Protein AF-A0A7S2DY13-F1 (afdb_monomer_lite)

pLDDT: mean 71.38, std 21.7, range [24.42, 97.69]

Secondary structure (DSSP, 8-state):
-------EESSS-EE---S----SS---------TT--TT-------SPPTTEEEEEEEETTEEEEEEEEEEEPPTTEE--TT--SGGG-EEPPTTEE--TT---SSPEEPPTTEEEESSS--SS-B--SSSB-EEEEPPTTEE--SSS-SB-EEPPTTEE--TT-SSPEEPPTTEE--SSSBSSPEEPPTTEE--SSSS-SS-EEPPTT-B--TT-SS-BPPPTTEEEETTEEEEPPTTEE--TTEEGGGPEEPTTEE-SSTT----EE--S-GGGB--B-TTSTTTTBPTTEESGGG-EEPTTEEEETTEEEE-----SSHHHHHHHHHHHHHHHHHHHHHHHHHHHTT--TTSHHHHHHHHHHHHHHHHTHHHHHHHHHHHHHHHHHHHHHHHHHT----HHHHHHHHHHHHHH---GGGGS-TT----S--------

Radius of gyration: 57.17 Å; chains: 1; bounding box: 99×43×181 Å

Organism: NCBI:txid3111310

Sequence (441 aa):
MPDCEIMVLQGDALINYGSAVTITNTHFITMGKDSDLVPGSLECESSGCSAGQYGECKLVGNCYSCEVDICHWCSPGTYSYAGAVLLLDCQSCEAGRFKNVTDNKPSCSICESGHFSNNAATNKGGTGVASGATHCVMCPAGKYQNNNESYYCEDCPAGFFSSEGSSNCTACYAGTHTSSTGMSECETCERGKVASETIAAVSCNKCRGAFTSWARTTNCSICEEDYFMEDGICYECPENGECPLATGTTDIILGYGYWRVDPYSHQILQCTSNPDACIGGNSTLEGGYCQSNMGGPYCLICEKGYHRDLASCEECGVDGDGSVILQLCILAGLLICLVMMVIFFRKLHTRGHPCIDFVTTQSQMHFLAIAENYELLKAKFKINVVFSQIVSDFPGQFGFEYPEAYTRVAKELSNIFSLSFMSLVPAEVCMGYERHKYMIH

Foldseek 3Di:
DDDPADWDDPDPDTDHDDDDDDDDDWFDDDDDDDDDDDPDDDDQPFAQAAQQWEWEWDCDPNDITTTHPDIDGQAWQWIAHHGHHDNVRTFGAAWQWTAARPDPDNHTHGQAWQWGFAQDQEDQQQAHDRISGHYIYGRAWQWTAQDIRHHGTHGADWQWTDHTSHNDTFGDDWQWGAQDTSHNDTHGDAKQWTRQDDTRHNDTHGDDDLWIGHISDNDTDHDAWQWEDDPRHTDGQAPQWGGHTSHYQQQTWHQQQWDDPDSNDSDIDGLPQASNQQRTTGCPDDVGRGDPQFDDDSSPFGHFQWADDPRDTHGDDDDDPPVVVVVVVVVVVVVVVVVVVVVVVVVVVVVDDPPPPVVVVVVVVVVVVCVVCVVVVVVVVVVVLVVLVVVLCVCVVPVDDDDPVSNVVSVVVCVVPVDDPVVVPPPPGPGYDDDPDDDDD

InterPro domains:
  IPR009030 Growth factor receptor cysteine-rich domain superfamily [SSF57184] (61-240)
  IPR011641 Tyrosine-protein kinase ephrin type A/B receptor-like [PF07699] (126-161)

Structure (mmCIF, N/CA/C/O backbone):
data_AF-A0A7S2DY13-F1
#
_entry.id   AF-A0A7S2DY13-F1
#
loop_
_atom_site.group_PDB
_atom_site.id
_atom_site.type_symbol
_atom_site.label_atom_id
_atom_site.label_alt_id
_atom_site.label_comp_id
_atom_site.label_asym_id
_atom_site.label_entity_id
_atom_site.label_seq_id
_atom_site.pdbx_PDB_ins_code
_atom_site.Cartn_x
_atom_site.Cartn_y
_atom_site.Cartn_z
_atom_site.occupancy
_atom_site.B_iso_or_equiv
_atom_site.auth_seq_id
_atom_site.auth_comp_id
_atom_site.auth_asym_id
_atom_site.auth_atom_id
_atom_site.pdbx_PDB_model_num
ATOM 1 N N . MET A 1 1 ? -62.092 4.192 60.240 1.00 30.52 1 MET A N 1
ATOM 2 C CA . MET A 1 1 ? -60.941 4.045 59.325 1.00 30.52 1 MET A CA 1
ATOM 3 C C . MET A 1 1 ? -60.494 2.605 59.481 1.00 30.52 1 MET A C 1
ATOM 5 O O . MET A 1 1 ? -60.472 2.183 60.628 1.00 30.52 1 MET A O 1
ATOM 9 N N . PRO A 1 2 ? -60.318 1.804 58.417 1.00 38.97 2 PRO A N 1
ATOM 10 C CA . PRO A 1 2 ? -59.865 0.438 58.616 1.00 38.97 2 PRO A CA 1
ATOM 11 C C . PRO A 1 2 ? -58.391 0.514 59.010 1.00 38.97 2 PRO A C 1
ATOM 13 O O . PRO A 1 2 ? -57.554 0.928 58.210 1.00 38.97 2 PRO A O 1
ATOM 16 N N . ASP A 1 3 ? -58.119 0.209 60.273 1.00 41.50 3 ASP A N 1
ATOM 17 C CA . ASP A 1 3 ? -56.775 0.009 60.790 1.00 41.50 3 ASP A CA 1
ATOM 18 C C . ASP A 1 3 ? -56.203 -1.248 60.114 1.00 41.50 3 ASP A C 1
ATOM 20 O O . ASP A 1 3 ? -56.886 -2.272 60.031 1.00 41.50 3 ASP A O 1
ATOM 24 N N . CYS A 1 4 ? -54.985 -1.175 59.570 1.00 39.44 4 CYS A N 1
ATOM 25 C CA . CYS A 1 4 ? -54.301 -2.363 59.057 1.00 39.44 4 CYS A CA 1
ATOM 26 C C . CYS A 1 4 ? -53.992 -3.285 60.255 1.00 39.44 4 CYS A C 1
ATOM 28 O O . CYS A 1 4 ? -53.024 -3.054 60.976 1.00 39.44 4 CYS A O 1
ATOM 30 N N . GLU A 1 5 ? -54.827 -4.295 60.515 1.00 39.97 5 GLU A N 1
ATOM 31 C CA . GLU A 1 5 ? -54.562 -5.303 61.549 1.00 39.97 5 GLU A CA 1
ATOM 32 C C . GLU A 1 5 ? -53.526 -6.334 61.073 1.00 39.97 5 GLU A C 1
ATOM 34 O O . GLU A 1 5 ? -53.544 -6.786 59.926 1.00 39.97 5 GLU A O 1
ATOM 39 N N . ILE A 1 6 ? -52.635 -6.724 61.990 1.00 43.19 6 ILE A N 1
ATOM 40 C CA . ILE A 1 6 ? -51.651 -7.797 61.801 1.00 43.19 6 ILE A CA 1
ATOM 41 C C . ILE A 1 6 ? -52.395 -9.128 61.680 1.00 43.19 6 ILE A C 1
ATOM 43 O O . ILE A 1 6 ? -52.921 -9.635 62.671 1.00 43.19 6 ILE A O 1
ATOM 47 N N . MET A 1 7 ? -52.439 -9.707 60.481 1.00 38.00 7 MET A N 1
ATOM 48 C CA . MET A 1 7 ? -53.049 -11.017 60.247 1.00 38.00 7 MET A CA 1
ATOM 49 C C . MET A 1 7 ? -51.969 -12.034 59.877 1.00 38.00 7 MET A C 1
ATOM 51 O O . MET A 1 7 ? -51.411 -11.992 58.784 1.00 38.00 7 MET A O 1
ATOM 55 N N . VAL A 1 8 ? -51.685 -12.954 60.802 1.00 37.25 8 VAL A N 1
ATOM 56 C CA . VAL A 1 8 ? -50.816 -14.114 60.566 1.00 37.25 8 VAL A CA 1
ATOM 57 C C . VAL A 1 8 ? -51.700 -15.255 60.062 1.00 37.25 8 VAL A C 1
ATOM 59 O O . VAL A 1 8 ? -52.602 -15.704 60.770 1.00 37.25 8 VAL A O 1
ATOM 62 N N . LEU A 1 9 ? -51.473 -15.710 58.829 1.00 36.22 9 LEU A N 1
ATOM 63 C CA . LEU A 1 9 ? -52.140 -16.892 58.280 1.00 36.22 9 LEU A CA 1
ATOM 64 C C . LEU A 1 9 ? -51.267 -18.122 58.527 1.00 36.22 9 LEU A C 1
ATOM 66 O O . LEU A 1 9 ? -50.158 -18.220 58.009 1.00 36.22 9 LEU A O 1
ATOM 70 N N . GLN A 1 10 ? -51.785 -19.072 59.303 1.00 31.34 10 GLN A N 1
ATOM 71 C CA . GLN A 1 10 ? -51.193 -20.397 59.479 1.00 31.34 10 GLN A CA 1
ATOM 72 C C . GLN A 1 10 ? -52.051 -21.401 58.689 1.00 31.34 10 GLN A C 1
ATOM 74 O O . GLN A 1 10 ? -52.974 -22.010 59.227 1.00 31.34 10 GLN A O 1
ATOM 79 N N . GLY A 1 11 ? -51.794 -21.521 57.382 1.00 44.94 11 GLY A N 1
ATOM 80 C CA . GLY A 1 11 ? -52.695 -22.211 56.440 1.00 44.94 11 GLY A CA 1
ATOM 81 C C . GLY A 1 11 ? -53.937 -21.377 56.069 1.00 44.94 11 GLY A C 1
ATOM 82 O O . GLY A 1 11 ? -53.924 -20.158 56.216 1.00 44.94 11 GLY A O 1
ATOM 83 N N . ASP A 1 12 ? -55.022 -22.018 55.611 1.00 30.22 12 ASP A N 1
ATOM 84 C CA . ASP A 1 12 ? -56.263 -21.367 55.119 1.00 30.22 12 ASP A CA 1
ATOM 85 C C . ASP A 1 12 ? -57.152 -20.718 56.217 1.00 30.22 12 ASP A C 1
ATOM 87 O O . ASP A 1 12 ? -58.348 -20.501 56.008 1.00 30.22 12 ASP A O 1
ATOM 91 N N . ALA A 1 13 ? -56.623 -20.419 57.411 1.00 28.41 13 ALA A N 1
ATOM 92 C CA . ALA A 1 13 ? -57.411 -19.895 58.534 1.00 28.41 13 ALA A CA 1
ATOM 93 C C . ALA A 1 13 ? -56.784 -18.656 59.205 1.00 28.41 13 ALA A C 1
ATOM 95 O O . ALA A 1 13 ? -55.614 -18.651 59.585 1.00 28.41 13 ALA A O 1
ATOM 96 N N . LEU A 1 14 ? -57.618 -17.621 59.386 1.00 30.19 14 LEU A N 1
ATOM 97 C CA . LEU A 1 14 ? -57.335 -16.352 60.072 1.00 30.19 14 LEU A CA 1
ATOM 98 C C . LEU A 1 14 ? -57.291 -16.538 61.596 1.00 30.19 14 LEU A C 1
ATOM 100 O O . LEU A 1 14 ? -58.316 -16.890 62.184 1.00 30.19 14 LEU A O 1
ATOM 104 N N . ILE A 1 15 ? -56.163 -16.238 62.256 1.00 33.03 15 ILE A N 1
ATOM 105 C CA . ILE A 1 15 ? -56.122 -16.142 63.726 1.00 33.03 15 ILE A CA 1
ATOM 106 C C . ILE A 1 15 ? -55.336 -14.903 64.186 1.00 33.03 15 ILE A C 1
ATOM 108 O O . ILE A 1 15 ? -54.195 -14.681 63.794 1.00 33.03 15 ILE A O 1
ATOM 112 N N . ASN A 1 16 ? -55.980 -14.084 65.021 1.00 34.84 16 ASN A N 1
ATOM 113 C CA . ASN A 1 16 ? -55.467 -12.836 65.591 1.00 34.84 16 ASN A CA 1
ATOM 114 C C . ASN A 1 16 ? -54.674 -13.142 66.877 1.00 34.84 16 ASN A C 1
ATOM 116 O O . ASN A 1 16 ? -55.255 -13.673 67.825 1.00 34.84 16 ASN A O 1
ATOM 120 N N . TYR A 1 17 ? -53.376 -12.817 66.931 1.00 34.50 17 TYR A N 1
ATOM 121 C CA . TYR A 1 17 ? -52.580 -12.960 68.156 1.00 34.50 17 TYR A CA 1
ATOM 122 C C . TYR A 1 17 ? -51.646 -11.775 68.400 1.00 34.50 17 TYR A C 1
ATOM 124 O O . TYR A 1 17 ? -50.741 -11.476 67.624 1.00 34.50 17 TYR A O 1
ATOM 132 N N . GLY A 1 18 ? -51.864 -11.125 69.544 1.00 35.06 18 GLY A N 1
ATOM 133 C CA . GLY A 1 18 ? -50.993 -10.099 70.088 1.00 35.06 18 GLY A CA 1
ATOM 134 C C . GLY A 1 18 ? -49.722 -10.675 70.717 1.00 35.06 18 GLY A C 1
ATOM 135 O O . GLY A 1 18 ? -49.768 -11.636 71.482 1.00 35.06 18 GLY A O 1
ATOM 136 N N . SER A 1 19 ? -48.621 -9.961 70.472 1.00 35.72 19 SER A N 1
ATOM 137 C CA . SER A 1 19 ? -47.327 -9.974 71.176 1.00 35.72 19 SER A CA 1
ATOM 138 C C . SER A 1 19 ? -46.466 -11.250 71.103 1.00 35.72 19 SER A C 1
ATOM 140 O O . SER A 1 19 ? -46.734 -12.247 71.760 1.00 35.72 19 SER A O 1
ATOM 142 N N . ALA A 1 20 ? -45.333 -11.084 70.402 1.00 34.94 20 ALA A N 1
ATOM 143 C CA . ALA A 1 20 ? -44.113 -11.899 70.362 1.00 34.94 20 ALA A CA 1
ATOM 144 C C . ALA A 1 20 ? -44.222 -13.295 69.720 1.00 34.94 20 ALA A C 1
ATOM 146 O O . ALA A 1 20 ? -44.580 -14.272 70.371 1.00 34.94 20 ALA A O 1
ATOM 147 N N . VAL A 1 21 ? -43.785 -13.403 68.457 1.00 31.84 21 VAL A N 1
ATOM 148 C CA . VAL A 1 21 ? -43.532 -14.692 67.797 1.00 31.84 21 VAL A CA 1
ATOM 149 C C . VAL A 1 21 ? -42.178 -14.660 67.087 1.00 31.84 21 VAL A C 1
ATOM 151 O O . VAL A 1 21 ? -41.870 -13.736 66.340 1.00 31.84 21 VAL A O 1
ATOM 154 N N . THR A 1 22 ? -41.366 -15.685 67.333 1.00 34.94 22 THR A N 1
ATOM 155 C CA . THR A 1 22 ? -40.194 -16.044 66.527 1.00 34.94 22 THR A CA 1
ATOM 156 C C . THR A 1 22 ? -40.669 -17.071 65.496 1.00 34.94 22 THR A C 1
ATOM 158 O O . THR A 1 22 ? -41.146 -18.130 65.900 1.00 34.94 22 THR A O 1
ATOM 161 N N . ILE A 1 23 ? -40.606 -16.764 64.194 1.00 32.44 23 ILE A N 1
ATOM 162 C CA . ILE A 1 23 ? -41.149 -17.636 63.135 1.00 32.44 23 ILE A CA 1
ATOM 163 C C . ILE A 1 23 ? -40.054 -18.042 62.151 1.00 32.44 23 ILE A C 1
ATOM 165 O O . ILE A 1 23 ? -39.345 -17.210 61.592 1.00 32.44 23 ILE A O 1
ATOM 169 N N . THR A 1 24 ? -39.959 -19.350 61.935 1.00 33.84 24 THR A N 1
ATOM 170 C CA . THR A 1 24 ? -39.271 -20.002 60.821 1.00 33.84 24 THR A CA 1
ATOM 171 C C . THR A 1 24 ? -40.330 -20.417 59.796 1.00 33.84 24 THR A C 1
ATOM 173 O O . THR A 1 24 ? -41.206 -21.208 60.142 1.00 33.84 24 THR A O 1
ATOM 176 N N . ASN A 1 25 ? -40.204 -19.917 58.564 1.00 34.22 25 ASN A N 1
ATOM 177 C CA . ASN A 1 25 ? -41.048 -20.145 57.378 1.00 34.22 25 ASN A CA 1
ATOM 178 C C . ASN A 1 25 ? -42.479 -19.546 57.402 1.00 34.22 25 ASN A C 1
ATOM 180 O O . ASN A 1 25 ? -43.304 -19.883 58.246 1.00 34.22 25 ASN A O 1
ATOM 184 N N . THR A 1 26 ? -42.770 -18.753 56.358 1.00 36.75 26 THR A N 1
ATOM 185 C CA . THR A 1 26 ? -44.062 -18.214 55.867 1.00 36.75 26 THR A CA 1
ATOM 186 C C . THR A 1 26 ? -44.739 -17.004 56.557 1.00 36.75 26 THR A C 1
ATOM 188 O O . THR A 1 26 ? -45.189 -17.070 57.694 1.00 36.75 26 THR A O 1
ATOM 191 N N . HIS A 1 27 ? -44.901 -15.956 55.727 1.00 41.47 27 HIS A N 1
ATOM 192 C CA . HIS A 1 27 ? -45.971 -14.942 55.616 1.00 41.47 27 HIS A CA 1
ATOM 193 C C . HIS A 1 27 ? -46.095 -13.725 56.579 1.00 41.47 27 HIS A C 1
ATOM 195 O O . HIS A 1 27 ? -46.441 -13.838 57.749 1.00 41.47 27 HIS A O 1
ATOM 201 N N . PHE A 1 28 ? -45.946 -12.555 55.925 1.00 43.59 28 PHE A N 1
ATOM 202 C CA . PHE A 1 28 ? -46.327 -11.149 56.182 1.00 43.59 28 PHE A CA 1
ATOM 203 C C . PHE A 1 28 ? -45.771 -10.383 57.400 1.00 43.59 28 PHE A C 1
ATOM 205 O O . PHE A 1 28 ? -45.915 -10.776 58.552 1.00 43.59 28 PHE A O 1
ATOM 212 N N . ILE A 1 29 ? -45.236 -9.185 57.109 1.00 36.84 29 ILE A N 1
ATOM 213 C CA . ILE A 1 29 ? -44.985 -8.098 58.065 1.00 36.84 29 ILE A CA 1
ATOM 214 C C . ILE A 1 29 ? -46.097 -7.058 57.897 1.00 36.84 29 ILE A C 1
ATOM 216 O O . ILE A 1 29 ? -46.308 -6.531 56.808 1.00 36.84 29 ILE A O 1
ATOM 220 N N . THR A 1 30 ? -46.758 -6.711 58.992 1.00 37.28 30 THR A N 1
ATOM 221 C CA . THR A 1 30 ? -47.538 -5.475 59.141 1.00 37.28 30 THR A CA 1
ATOM 222 C C . THR A 1 30 ? -46.870 -4.655 60.241 1.00 37.28 30 THR A C 1
ATOM 224 O O . THR A 1 30 ? -46.749 -5.138 61.369 1.00 37.28 30 THR A O 1
ATOM 227 N N . MET A 1 31 ? -46.422 -3.435 59.938 1.00 35.78 31 MET A N 1
ATOM 228 C CA . MET A 1 31 ? -45.909 -2.513 60.955 1.00 35.78 31 MET A CA 1
ATOM 229 C C . MET A 1 31 ? -47.025 -1.593 61.446 1.00 35.78 31 MET A C 1
ATOM 231 O O . MET A 1 31 ? -47.744 -0.997 60.650 1.00 35.78 31 MET A O 1
ATOM 235 N N . GLY A 1 32 ? -47.157 -1.479 62.769 1.00 33.56 32 GLY A N 1
ATOM 236 C CA . GLY A 1 32 ? -48.100 -0.561 63.394 1.00 33.56 32 GLY A CA 1
ATOM 237 C C . GLY A 1 32 ? -48.202 -0.711 64.908 1.00 33.56 32 GLY A C 1
ATOM 238 O O . GLY A 1 32 ? -49.221 -1.176 65.408 1.00 33.56 32 GLY A O 1
ATOM 239 N N . LYS A 1 33 ? -47.160 -0.289 65.636 1.00 34.41 33 LYS A N 1
ATOM 240 C CA . LYS A 1 33 ? -47.296 0.359 66.953 1.00 34.41 33 LYS A CA 1
ATOM 241 C C . LYS A 1 33 ? -46.017 1.131 67.292 1.00 34.41 33 LYS A C 1
ATOM 243 O O . LYS A 1 33 ? -45.300 0.779 68.215 1.00 34.41 33 LYS A O 1
ATOM 248 N N . ASP A 1 34 ? -45.769 2.199 66.540 1.00 35.44 34 ASP A N 1
ATOM 249 C CA . ASP A 1 34 ? -45.056 3.354 67.082 1.00 35.44 34 ASP A CA 1
ATOM 250 C C . ASP A 1 34 ? -45.845 4.617 66.746 1.00 35.44 34 ASP A C 1
ATOM 252 O O . ASP A 1 34 ? -46.382 4.788 65.652 1.00 35.44 34 ASP A O 1
ATOM 256 N N . SER A 1 35 ? -46.023 5.444 67.764 1.00 37.81 35 SER A N 1
ATOM 257 C CA . SER A 1 35 ? -47.093 6.430 67.901 1.00 37.81 35 SER A CA 1
ATOM 258 C C . SER A 1 35 ? -46.869 7.763 67.175 1.00 37.81 35 SER A C 1
ATOM 260 O O . SER A 1 35 ? -47.539 8.727 67.524 1.00 37.81 35 SER A O 1
ATOM 262 N N . ASP A 1 36 ? -46.002 7.832 66.158 1.00 34.91 36 ASP A N 1
ATOM 263 C CA . ASP A 1 36 ? -45.598 9.113 65.541 1.00 34.91 36 ASP A CA 1
ATOM 264 C C . ASP A 1 36 ? -45.582 9.147 63.994 1.00 34.91 36 ASP A C 1
ATOM 266 O O . ASP A 1 36 ? -44.977 10.041 63.402 1.00 34.91 36 ASP A O 1
ATOM 270 N N . LEU A 1 37 ? -46.271 8.235 63.295 1.00 35.62 37 LEU A N 1
ATOM 271 C CA . LEU A 1 37 ? -46.318 8.247 61.821 1.00 35.62 37 LEU A CA 1
ATOM 272 C C . LEU A 1 37 ? -47.634 8.817 61.257 1.00 35.62 37 LEU A C 1
ATOM 274 O O . LEU A 1 37 ? -48.740 8.397 61.592 1.00 35.62 37 LEU A O 1
ATOM 278 N N . VAL A 1 38 ? -47.472 9.815 60.384 1.00 30.25 38 VAL A N 1
ATOM 279 C CA . VAL A 1 38 ? -48.497 10.588 59.663 1.00 30.25 38 VAL A CA 1
ATOM 280 C C . VAL A 1 38 ? -49.373 9.674 58.780 1.00 30.25 38 VAL A C 1
ATOM 282 O O . VAL A 1 38 ? -48.841 8.778 58.123 1.00 30.25 38 VAL A O 1
ATOM 285 N N . PRO A 1 39 ? -50.702 9.896 58.681 1.00 30.44 39 PRO A N 1
ATOM 286 C CA . PRO A 1 39 ? -51.572 9.116 57.802 1.00 30.44 39 PRO A CA 1
ATOM 287 C C . PRO A 1 39 ? -51.302 9.481 56.335 1.00 30.44 39 PRO A C 1
ATOM 289 O O . PRO A 1 39 ? -51.811 10.483 55.833 1.00 30.44 39 PRO A O 1
ATOM 292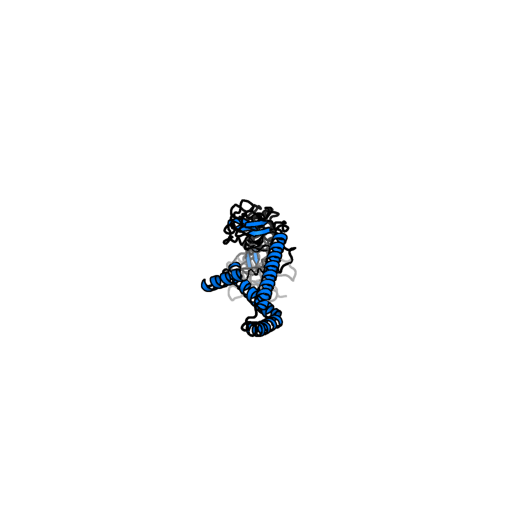 N N . GLY A 1 40 ? -50.479 8.683 55.651 1.00 32.66 40 GLY A N 1
ATOM 293 C CA . GLY A 1 40 ? -50.194 8.885 54.226 1.00 32.66 40 GLY A CA 1
ATOM 294 C C . GLY A 1 40 ? -49.034 8.098 53.610 1.00 32.66 40 GLY A C 1
ATOM 295 O O . GLY A 1 40 ? -48.948 8.074 52.388 1.00 32.66 40 GLY A O 1
ATOM 296 N N . SER A 1 41 ? -48.165 7.438 54.380 1.00 35.59 41 SER A N 1
ATOM 297 C CA . SER A 1 41 ? -47.013 6.721 53.809 1.00 35.59 41 SER A CA 1
ATOM 298 C C . SER A 1 41 ? -46.655 5.481 54.629 1.00 35.59 41 SER A C 1
ATOM 300 O O . SER A 1 41 ? -45.791 5.532 55.501 1.00 35.59 41 SER A O 1
ATOM 302 N N . LEU A 1 42 ? -47.339 4.365 54.384 1.00 39.53 42 LEU A N 1
ATOM 303 C CA . LEU A 1 42 ? -46.895 3.060 54.875 1.00 39.53 42 LEU A CA 1
ATOM 304 C C . LEU A 1 42 ? -46.326 2.301 53.673 1.00 39.53 42 LEU A C 1
ATOM 306 O O . LEU A 1 42 ? -47.051 1.602 52.973 1.00 39.53 42 LEU A O 1
ATOM 310 N N . GLU A 1 43 ? -45.055 2.546 53.364 1.00 47.53 43 GLU A N 1
ATOM 311 C CA . GLU A 1 43 ? -44.310 1.819 52.334 1.00 47.53 43 GLU A CA 1
ATOM 312 C C . GLU A 1 43 ? -43.794 0.507 52.942 1.00 47.53 43 GLU A C 1
ATOM 314 O O . GLU A 1 43 ? -43.417 0.463 54.113 1.00 47.53 43 GLU A O 1
ATOM 319 N N . CYS A 1 44 ? -43.793 -0.589 52.183 1.00 52.38 44 CYS A N 1
ATOM 320 C CA . CYS A 1 44 ? -43.066 -1.784 52.601 1.00 52.38 44 CYS A CA 1
ATOM 321 C C . CYS A 1 44 ? -41.580 -1.443 52.666 1.00 52.38 44 CYS A C 1
ATOM 323 O O . CYS A 1 44 ? -40.951 -1.270 51.630 1.00 52.38 44 CYS A O 1
ATOM 325 N N . GLU A 1 45 ? -41.032 -1.322 53.875 1.00 53.75 45 GLU A N 1
ATOM 326 C CA . GLU A 1 45 ? -39.671 -0.808 54.056 1.00 53.75 45 GLU A CA 1
ATOM 327 C C . GLU A 1 45 ? -38.588 -1.736 53.477 1.00 53.75 45 GLU A C 1
ATOM 329 O O . GLU A 1 45 ? -37.502 -1.266 53.151 1.00 53.75 45 GLU A O 1
ATOM 334 N N . SER A 1 46 ? -38.851 -3.045 53.345 1.00 63.34 46 SER A N 1
ATOM 335 C CA . SER A 1 46 ? -37.972 -3.992 52.635 1.00 63.34 46 SER A CA 1
ATOM 336 C C . SER A 1 46 ? -38.609 -5.377 52.439 1.00 63.34 46 SER A C 1
ATOM 338 O O . SER A 1 46 ? -39.484 -5.791 53.202 1.00 63.34 46 SER A O 1
ATOM 340 N N . SER A 1 47 ? -38.154 -6.117 51.422 1.00 71.56 47 SER A N 1
ATOM 341 C CA . SER A 1 47 ? -38.402 -7.558 51.252 1.00 71.56 47 SER A CA 1
ATOM 342 C C . SER A 1 47 ? -37.288 -8.407 51.892 1.00 71.56 47 SER A C 1
ATOM 344 O O . SER A 1 47 ? -36.211 -7.912 52.215 1.00 71.56 47 SER A O 1
ATOM 346 N N . GLY A 1 48 ? -37.505 -9.718 52.042 1.00 73.06 48 GLY A N 1
ATOM 347 C CA . GLY A 1 48 ? -36.446 -10.667 52.427 1.00 73.06 48 GLY A CA 1
ATOM 348 C C . GLY A 1 48 ? -35.476 -11.027 51.289 1.00 73.06 48 GLY A C 1
ATOM 349 O O . GLY A 1 48 ? -34.646 -11.920 51.453 1.00 73.06 48 GLY A O 1
ATOM 350 N N . CYS A 1 49 ? -35.596 -10.389 50.120 1.00 80.38 49 CYS A N 1
ATOM 351 C CA . CYS A 1 49 ? -34.871 -10.788 48.921 1.00 80.38 49 CYS A CA 1
ATOM 352 C C . CYS A 1 49 ? -33.418 -10.307 48.918 1.00 80.38 49 CYS A C 1
ATOM 354 O O . CYS A 1 49 ? -33.088 -9.191 49.331 1.00 80.38 49 CYS A O 1
ATOM 356 N N . SER A 1 50 ? -32.538 -11.172 48.411 1.00 85.62 50 SER A N 1
ATOM 357 C CA . SER A 1 50 ? -31.121 -10.852 48.244 1.00 85.62 50 SER A CA 1
ATOM 358 C C . SER A 1 50 ? -30.925 -9.795 47.153 1.00 85.62 50 SER A C 1
ATOM 360 O O . SER A 1 50 ? -31.782 -9.603 46.292 1.00 85.62 50 SER A O 1
ATOM 362 N N . ALA A 1 51 ? -29.778 -9.115 47.161 1.00 87.56 51 ALA A N 1
ATOM 363 C CA . ALA A 1 51 ? -29.451 -8.147 46.116 1.00 87.56 51 ALA A CA 1
ATOM 364 C C . ALA A 1 51 ? -29.516 -8.786 44.710 1.00 87.56 51 ALA A C 1
ATOM 366 O O . ALA A 1 51 ? -29.130 -9.942 44.516 1.00 87.56 51 ALA A O 1
ATOM 367 N N . GLY A 1 52 ? -30.022 -8.031 43.735 1.00 86.94 52 GLY A N 1
ATOM 368 C CA . GLY A 1 52 ? -30.328 -8.500 42.381 1.00 86.94 52 GLY A CA 1
ATOM 369 C C . GLY A 1 52 ? -31.713 -9.140 42.218 1.00 86.94 52 GLY A C 1
ATOM 370 O O . GLY A 1 52 ? -32.084 -9.474 41.088 1.00 86.94 52 GLY A O 1
ATOM 371 N N . GLN A 1 53 ? -32.472 -9.299 43.305 1.00 86.56 53 GLN A N 1
ATOM 372 C CA . GLN A 1 53 ? -33.844 -9.802 43.306 1.00 86.56 53 GLN A CA 1
ATOM 373 C C . GLN A 1 53 ? -34.829 -8.752 43.837 1.00 86.56 53 GLN A C 1
ATOM 375 O O . GLN A 1 53 ? -34.432 -7.816 44.527 1.00 86.56 53 GLN A O 1
ATOM 380 N N . TYR A 1 54 ? -36.113 -8.926 43.535 1.00 86.69 54 TYR A N 1
ATOM 381 C CA . TYR A 1 54 ? -37.224 -8.136 44.061 1.00 86.69 54 TYR A CA 1
ATOM 382 C C . TYR A 1 54 ? -38.370 -9.056 44.509 1.00 86.69 54 TYR A C 1
ATOM 384 O O . TYR A 1 54 ? -38.519 -10.164 43.986 1.00 86.69 54 TYR A O 1
ATOM 392 N N . GLY A 1 55 ? -39.156 -8.615 45.492 1.00 82.12 55 GLY A N 1
ATOM 393 C CA . GLY A 1 55 ? -40.341 -9.337 45.971 1.00 82.12 55 GLY A CA 1
ATOM 394 C C . GLY A 1 55 ? -41.621 -9.008 45.193 1.00 82.12 55 GLY A C 1
ATOM 395 O O . GLY A 1 55 ? -41.642 -8.118 44.346 1.00 82.12 55 GLY A O 1
ATOM 396 N N . GLU A 1 56 ? -42.720 -9.697 45.506 1.00 76.31 56 GLU A N 1
ATOM 397 C CA . GLU A 1 56 ? -44.064 -9.294 45.073 1.00 76.31 56 GLU A CA 1
ATOM 398 C C . GLU A 1 56 ? -44.860 -8.724 46.255 1.00 76.31 56 GLU A C 1
ATOM 400 O O . GLU A 1 56 ? -45.448 -9.461 47.049 1.00 76.31 56 GLU A O 1
ATOM 405 N N . CYS A 1 57 ? -44.908 -7.395 46.361 1.00 71.50 57 CYS A N 1
ATOM 406 C CA . CYS A 1 57 ? -45.805 -6.704 47.283 1.00 71.50 57 CYS A CA 1
ATOM 407 C C . CYS A 1 57 ? -47.049 -6.197 46.539 1.00 71.50 57 CYS A C 1
ATOM 409 O O . CYS A 1 57 ? -46.953 -5.434 45.578 1.00 71.50 57 CYS A O 1
ATOM 411 N N . LYS A 1 58 ? -48.244 -6.611 46.968 1.00 66.88 58 LYS A N 1
ATOM 412 C CA . LYS A 1 58 ? -49.528 -6.186 46.388 1.00 66.88 58 LYS A CA 1
ATOM 413 C C . LYS A 1 58 ? -50.261 -5.252 47.341 1.00 66.88 58 LYS A C 1
ATOM 415 O O . LYS A 1 58 ? -50.243 -5.443 48.554 1.00 66.88 58 LYS A O 1
ATOM 420 N N . LEU A 1 59 ? -50.931 -4.249 46.783 1.00 59.69 59 LEU A N 1
ATOM 421 C CA . LEU A 1 59 ? -51.761 -3.319 47.542 1.00 59.69 59 LEU A CA 1
ATOM 422 C C . LEU A 1 59 ? -53.148 -3.951 47.742 1.00 59.69 59 LEU A C 1
ATOM 424 O O . LEU A 1 59 ? -53.851 -4.243 46.774 1.00 59.69 59 LEU A O 1
ATOM 428 N N . VAL A 1 60 ? -53.525 -4.204 48.993 1.00 56.56 60 VAL A N 1
ATOM 429 C CA . VAL A 1 60 ? -54.798 -4.816 49.393 1.00 56.56 60 VAL A CA 1
ATOM 430 C C . VAL A 1 60 ? -55.555 -3.809 50.261 1.00 56.56 60 VAL A C 1
ATOM 432 O O . VAL A 1 60 ? -55.251 -3.606 51.435 1.00 56.56 60 VAL A O 1
ATOM 435 N N . GLY A 1 61 ? -56.541 -3.128 49.672 1.00 63.66 61 GLY A N 1
ATOM 436 C CA . GLY A 1 61 ? -57.223 -2.010 50.334 1.00 63.66 61 GLY A CA 1
ATOM 437 C C . GLY A 1 61 ? -56.316 -0.778 50.430 1.00 63.66 61 GLY A C 1
ATOM 438 O O . GLY A 1 61 ? -55.942 -0.235 49.399 1.00 63.66 61 GLY A O 1
ATOM 439 N N . ASN A 1 62 ? -55.970 -0.352 51.650 1.00 52.31 62 ASN A N 1
ATOM 440 C CA . ASN A 1 62 ? -54.999 0.725 51.921 1.00 52.31 62 ASN A CA 1
ATOM 441 C C . ASN A 1 62 ? -53.673 0.194 52.508 1.00 52.31 62 ASN A C 1
ATOM 443 O O . ASN A 1 62 ? -52.858 0.981 52.983 1.00 52.31 62 ASN A O 1
ATOM 447 N N . CYS A 1 63 ? -53.476 -1.127 52.529 1.00 48.22 63 CYS A N 1
ATOM 448 C CA . CYS A 1 63 ? -52.325 -1.785 53.145 1.00 48.22 63 CYS A CA 1
ATOM 449 C C . CYS A 1 63 ? -51.528 -2.540 52.066 1.00 48.22 63 CYS A C 1
ATOM 451 O O . CYS A 1 63 ? -52.115 -3.061 51.116 1.00 48.22 63 CYS A O 1
ATOM 453 N N . TYR A 1 64 ? -50.206 -2.637 52.205 1.00 56.88 64 TYR A N 1
ATOM 454 C CA . TYR A 1 64 ? -49.388 -3.509 51.358 1.00 56.88 64 TYR A CA 1
ATOM 455 C C . TYR A 1 64 ? -49.258 -4.909 51.977 1.00 56.88 64 TYR A C 1
ATOM 457 O O . TYR A 1 64 ? -49.144 -5.059 53.191 1.00 56.88 64 TYR A O 1
ATOM 465 N N . SER A 1 65 ? -49.267 -5.936 51.131 1.00 57.12 65 SER A N 1
ATOM 466 C CA . SER A 1 65 ? -49.113 -7.349 51.475 1.00 57.12 65 SER A CA 1
ATOM 467 C C . SER A 1 65 ? -47.957 -7.922 50.654 1.00 57.12 65 SER A C 1
ATOM 469 O O . SER A 1 65 ? -48.045 -7.965 49.429 1.00 57.12 65 SER A O 1
ATOM 471 N N . CYS A 1 66 ? -46.862 -8.318 51.310 1.00 60.97 66 CYS A N 1
ATOM 472 C CA . CYS A 1 66 ? -45.677 -8.897 50.662 1.00 60.97 66 CYS A CA 1
ATOM 473 C C . CYS A 1 66 ? -45.553 -10.389 50.951 1.00 60.97 66 CYS A C 1
ATOM 475 O O . CYS A 1 66 ? -45.471 -10.784 52.118 1.00 60.97 66 CYS A O 1
ATOM 477 N N . GLU A 1 67 ? -45.475 -11.216 49.911 1.00 59.06 67 GLU A N 1
ATOM 478 C CA . GLU A 1 67 ? -45.082 -12.611 50.099 1.00 59.06 67 GLU A CA 1
ATOM 479 C C . GLU A 1 67 ? -43.615 -12.675 50.536 1.00 59.06 67 GLU A C 1
ATOM 481 O O . GLU A 1 67 ? -42.698 -12.293 49.812 1.00 59.06 67 GLU A O 1
ATOM 486 N N . VAL A 1 68 ? -43.400 -13.129 51.769 1.00 55.75 68 VAL A N 1
ATOM 487 C CA . VAL A 1 68 ? -42.068 -13.421 52.305 1.00 55.75 68 VAL A CA 1
ATOM 488 C C . VAL A 1 68 ? -41.602 -14.720 51.635 1.00 55.75 68 VAL A C 1
ATOM 490 O O . VAL A 1 68 ? -42.378 -15.670 51.586 1.00 55.75 68 VAL A O 1
ATOM 493 N N . ASP A 1 69 ? -40.373 -14.743 51.111 1.00 59.84 69 ASP A N 1
ATOM 494 C CA . ASP A 1 69 ? -39.704 -15.869 50.420 1.00 59.84 69 ASP A CA 1
ATOM 495 C C . ASP A 1 69 ? -39.977 -16.060 48.911 1.00 59.84 69 ASP A C 1
ATOM 497 O O . ASP A 1 69 ? -39.380 -16.949 48.298 1.00 59.84 69 ASP A O 1
ATOM 501 N N . ILE A 1 70 ? -40.787 -15.210 48.266 1.00 75.25 70 ILE A N 1
ATOM 502 C CA . ILE A 1 70 ? -40.901 -15.198 46.795 1.00 75.25 70 ILE A CA 1
ATOM 503 C C . ILE A 1 70 ? -40.058 -14.058 46.231 1.00 75.25 70 ILE A C 1
ATOM 505 O O . ILE A 1 70 ? -40.397 -12.884 46.366 1.00 75.25 70 ILE A O 1
ATOM 509 N N . CYS A 1 71 ? -38.947 -14.423 45.592 1.00 82.44 71 CYS A N 1
ATOM 510 C CA . CYS A 1 71 ? -37.987 -13.480 45.033 1.00 82.44 71 CYS A CA 1
ATOM 511 C C . CYS A 1 71 ? -37.787 -13.727 43.541 1.00 82.44 71 CYS A C 1
ATOM 513 O O . CYS A 1 71 ? -37.432 -14.826 43.108 1.00 82.44 71 CYS A O 1
ATOM 515 N N . HIS A 1 72 ? -37.964 -12.671 42.757 1.00 87.31 72 HIS A N 1
ATOM 516 C CA . HIS A 1 72 ? -37.758 -12.672 41.318 1.00 87.31 72 HIS A CA 1
ATOM 517 C C . HIS A 1 72 ? -36.465 -11.947 40.976 1.00 87.31 72 HIS A C 1
ATOM 519 O O . HIS A 1 72 ? -36.160 -10.898 41.533 1.00 87.31 72 HIS A O 1
ATOM 525 N N . TRP A 1 73 ? -35.688 -12.489 40.042 1.00 87.62 73 TRP A N 1
ATOM 526 C CA . TRP A 1 73 ? -34.481 -11.816 39.571 1.00 87.62 73 TRP A CA 1
ATOM 527 C C . TRP A 1 73 ? -34.838 -10.594 38.731 1.00 87.62 73 TRP A C 1
ATOM 529 O O . TRP A 1 73 ? -35.694 -10.660 37.845 1.00 87.62 73 TRP A O 1
ATOM 539 N N . CYS A 1 74 ? -34.131 -9.491 38.972 1.00 89.88 74 CYS A N 1
ATOM 540 C CA . CYS A 1 74 ? -34.155 -8.354 38.066 1.00 89.88 74 CYS A CA 1
ATOM 541 C C . CYS A 1 74 ? -33.714 -8.799 36.664 1.00 89.88 74 CYS A C 1
ATOM 543 O O . CYS A 1 74 ? -32.774 -9.591 36.510 1.00 89.88 74 CYS A O 1
ATOM 545 N N . SER A 1 75 ? -34.394 -8.267 35.647 1.00 90.69 75 SER A N 1
ATOM 546 C CA . SER A 1 75 ? -34.144 -8.583 34.239 1.00 90.69 75 SER A CA 1
ATOM 547 C C . SER A 1 75 ? -32.692 -8.277 33.823 1.00 90.69 75 SER A C 1
ATOM 549 O O . SER A 1 75 ? -31.990 -7.516 34.501 1.00 90.69 75 SER A O 1
ATOM 551 N N . PRO A 1 76 ? -32.201 -8.850 32.711 1.00 91.19 76 PRO A N 1
ATOM 552 C CA . PRO A 1 76 ? -30.861 -8.564 32.202 1.00 91.19 76 PRO A CA 1
ATOM 553 C C . PRO A 1 76 ? -30.660 -7.055 32.018 1.00 91.19 76 PRO A C 1
ATOM 555 O O . PRO A 1 76 ? -31.586 -6.348 31.627 1.00 91.19 76 PRO A O 1
ATOM 558 N N . GLY A 1 77 ? -29.464 -6.560 32.326 1.00 92.50 77 GLY A N 1
ATOM 559 C CA . GLY A 1 77 ? -29.167 -5.126 32.325 1.00 92.50 77 GLY A CA 1
ATOM 560 C C . GLY A 1 77 ? -29.740 -4.343 33.509 1.00 92.50 77 GLY A C 1
ATOM 561 O O . GLY A 1 77 ? -29.566 -3.129 33.552 1.00 92.50 77 GLY A O 1
ATOM 562 N N . THR A 1 78 ? -30.375 -5.002 34.486 1.00 93.06 78 THR A N 1
ATOM 563 C CA . THR A 1 78 ? -30.889 -4.357 35.706 1.00 93.06 78 THR A CA 1
ATOM 564 C C . THR A 1 78 ? -30.457 -5.080 36.986 1.00 93.06 78 THR A C 1
ATOM 566 O O . THR A 1 78 ? -30.237 -6.297 36.985 1.00 93.06 78 THR A O 1
ATOM 569 N N . TYR A 1 79 ? -30.334 -4.336 38.085 1.00 92.31 79 TYR A N 1
ATOM 570 C CA . TYR A 1 79 ? -29.936 -4.816 39.411 1.00 92.31 79 TYR A CA 1
ATOM 571 C C . TYR A 1 79 ? -30.739 -4.121 40.517 1.00 92.31 79 TYR A C 1
ATOM 573 O O . TYR A 1 79 ? -31.348 -3.084 40.287 1.00 92.31 79 TYR A O 1
ATOM 581 N N . SER A 1 80 ? -30.727 -4.677 41.724 1.00 90.56 80 SER A N 1
ATOM 582 C CA . SER A 1 80 ? -31.384 -4.097 42.898 1.00 90.56 80 SER A CA 1
ATOM 583 C C . SER A 1 80 ? -30.512 -4.283 44.136 1.00 90.56 80 SER A C 1
ATOM 585 O O . SER A 1 80 ? -29.715 -5.224 44.215 1.00 90.56 80 SER A O 1
ATOM 587 N N . TYR A 1 81 ? -30.662 -3.402 45.122 1.00 88.00 81 TYR A N 1
ATOM 588 C CA . TYR A 1 81 ? -30.084 -3.619 46.448 1.00 88.00 81 TYR A CA 1
ATOM 589 C C . TYR A 1 81 ? -30.895 -4.674 47.217 1.00 88.00 81 TYR A C 1
ATOM 591 O O . TYR A 1 81 ? -32.027 -4.995 46.851 1.00 88.00 81 TYR A O 1
ATOM 599 N N . ALA A 1 82 ? -30.303 -5.246 48.269 1.00 84.38 82 ALA A N 1
ATOM 600 C CA . ALA A 1 82 ? -31.014 -6.194 49.124 1.00 84.38 82 ALA A CA 1
ATOM 601 C C . ALA A 1 82 ? -32.266 -5.531 49.719 1.00 84.38 82 ALA A C 1
ATOM 603 O O . ALA A 1 82 ? -32.209 -4.380 50.148 1.00 84.38 82 ALA A O 1
ATOM 604 N N . GLY A 1 83 ? -33.378 -6.264 49.734 1.00 77.31 83 GLY A N 1
ATOM 605 C CA . GLY A 1 83 ? -34.653 -5.774 50.247 1.00 77.31 83 GLY A CA 1
ATOM 606 C C . GLY A 1 83 ? -35.551 -5.038 49.252 1.00 77.31 83 GLY A C 1
ATOM 607 O O . GLY A 1 83 ? -36.551 -4.474 49.681 1.00 77.31 83 GLY A O 1
ATOM 608 N N . ALA A 1 84 ? -35.267 -5.068 47.946 1.00 83.38 84 ALA A N 1
ATOM 609 C CA . ALA A 1 84 ? -36.171 -4.528 46.923 1.00 83.38 84 ALA A CA 1
ATOM 610 C C . ALA A 1 84 ? -37.560 -5.195 46.951 1.00 83.38 84 ALA A C 1
ATOM 612 O O . ALA A 1 84 ? -37.679 -6.424 46.996 1.00 83.38 84 ALA A O 1
ATOM 613 N N . VAL A 1 85 ? -38.620 -4.391 46.922 1.00 77.62 85 VAL A N 1
ATOM 614 C CA . VAL A 1 85 ? -40.007 -4.812 47.182 1.00 77.62 85 VAL A CA 1
ATOM 615 C C . VAL A 1 85 ? -40.842 -4.973 45.918 1.00 77.62 85 VAL A C 1
ATOM 617 O O . VAL A 1 85 ? -41.839 -5.692 45.944 1.00 77.62 85 VAL A O 1
ATOM 620 N N . LEU A 1 86 ? -40.454 -4.318 44.822 1.00 81.62 86 LEU A N 1
ATOM 621 C CA . LEU A 1 86 ? -41.174 -4.314 43.551 1.00 81.62 86 LEU A CA 1
ATOM 622 C C . LEU A 1 86 ? -40.206 -4.328 42.361 1.00 81.62 86 LEU A C 1
ATOM 624 O O . LEU A 1 86 ? -39.043 -3.950 42.468 1.00 81.62 86 LEU A O 1
ATOM 628 N N . LEU A 1 87 ? -40.718 -4.676 41.176 1.00 84.88 87 LEU A N 1
ATOM 629 C CA . LEU A 1 87 ? -39.950 -4.630 39.923 1.00 84.88 87 LEU A CA 1
ATOM 630 C C . LEU A 1 87 ? -39.380 -3.230 39.620 1.00 84.88 87 LEU A C 1
ATOM 632 O O . LEU A 1 87 ? -38.347 -3.117 38.966 1.00 84.88 87 LEU A O 1
ATOM 636 N N . LEU A 1 88 ? -40.040 -2.164 40.088 1.00 86.38 88 LEU A N 1
ATOM 637 C CA . LEU A 1 88 ? -39.590 -0.782 39.888 1.00 86.38 88 LEU A CA 1
ATOM 638 C C . LEU A 1 88 ? -38.287 -0.463 40.643 1.00 86.38 88 LEU A C 1
ATOM 640 O O . LEU A 1 88 ? -37.576 0.463 40.260 1.00 86.38 88 LEU A O 1
ATOM 644 N N . ASP A 1 89 ? -37.944 -1.256 41.659 1.00 87.31 89 ASP A N 1
ATOM 645 C CA . ASP A 1 89 ? -36.695 -1.115 42.411 1.00 87.31 89 ASP A CA 1
ATOM 646 C C . ASP A 1 89 ? -35.489 -1.700 41.656 1.00 87.31 89 ASP A C 1
ATOM 648 O O . ASP A 1 89 ? -34.342 -1.530 42.077 1.00 87.31 89 ASP A O 1
ATOM 652 N N . CYS A 1 90 ? -35.724 -2.387 40.531 1.00 91.06 90 CYS A N 1
ATOM 653 C CA . CYS A 1 90 ? -34.666 -2.810 39.625 1.00 91.06 90 CYS A CA 1
ATOM 654 C C . CYS A 1 90 ? -34.144 -1.601 38.834 1.00 91.06 90 CYS A C 1
ATOM 656 O O . CYS A 1 90 ? -34.770 -1.112 37.893 1.00 91.06 90 CYS A O 1
ATOM 658 N N . GLN A 1 91 ? -32.948 -1.146 39.189 1.00 93.62 91 GLN A N 1
ATOM 659 C CA . GLN A 1 91 ? -32.229 -0.068 38.525 1.00 93.62 91 GLN A CA 1
ATOM 660 C C . GLN A 1 91 ? -31.474 -0.592 37.304 1.00 93.62 91 GLN A C 1
ATOM 662 O O . GLN A 1 91 ? -30.938 -1.700 37.307 1.00 93.62 91 GLN A O 1
ATOM 667 N N . SER A 1 92 ? -31.417 0.207 36.239 1.00 94.88 92 SER A N 1
ATOM 668 C CA . SER A 1 92 ? -30.640 -0.138 35.044 1.00 94.88 92 SER A CA 1
ATOM 669 C C . SER A 1 92 ? -29.144 0.002 35.314 1.00 94.88 92 SER A C 1
ATOM 671 O O . SER A 1 92 ? -28.724 0.937 35.990 1.00 94.88 92 SER A O 1
ATOM 673 N N . CYS A 1 93 ? -28.333 -0.902 34.761 1.00 95.06 93 CYS A N 1
ATOM 674 C CA . CYS A 1 93 ? -26.882 -0.768 34.805 1.00 95.06 93 CYS A CA 1
ATOM 675 C C . CYS A 1 93 ? -26.470 0.570 34.190 1.00 95.06 93 CYS A C 1
ATOM 677 O O . CYS A 1 93 ? -26.953 0.929 33.115 1.00 95.06 93 CYS A O 1
ATOM 679 N N . GLU A 1 94 ? -25.596 1.296 34.875 1.00 95.75 94 GLU A N 1
ATOM 680 C CA . GLU A 1 94 ? -25.034 2.550 34.381 1.00 95.75 94 GLU A CA 1
ATOM 681 C C . GLU A 1 94 ? -24.101 2.314 33.182 1.00 95.75 94 GLU A C 1
ATOM 683 O O . GLU A 1 94 ? -23.767 1.175 32.834 1.00 95.75 94 GLU A O 1
ATOM 688 N N . ALA A 1 95 ? -23.691 3.401 32.529 1.00 94.75 95 ALA A N 1
ATOM 689 C CA . ALA A 1 95 ? -22.819 3.357 31.365 1.00 94.75 95 ALA A CA 1
ATOM 690 C C . ALA A 1 95 ? -21.537 2.565 31.663 1.00 94.75 95 ALA A C 1
ATOM 692 O O . ALA A 1 95 ? -20.912 2.739 32.705 1.00 94.75 95 ALA A O 1
ATOM 693 N N . GLY A 1 96 ? -21.160 1.664 30.753 1.00 94.69 96 GLY A N 1
ATOM 694 C CA . GLY A 1 96 ? -19.964 0.848 30.918 1.00 94.69 96 GLY A CA 1
ATOM 695 C C . GLY A 1 96 ? -20.072 -0.305 31.904 1.00 94.69 96 GLY A C 1
ATOM 696 O O . GLY A 1 96 ? -19.091 -1.019 32.117 1.00 94.69 96 GLY A O 1
ATOM 697 N N . ARG A 1 97 ? -21.258 -0.537 32.467 1.00 95.31 97 ARG A N 1
ATOM 698 C CA . ARG A 1 97 ? -21.565 -1.707 33.286 1.00 95.31 97 ARG A CA 1
ATOM 699 C C . ARG A 1 97 ? -22.619 -2.559 32.606 1.00 95.31 97 ARG A C 1
ATOM 701 O O . ARG A 1 97 ? -23.467 -2.047 31.886 1.00 95.31 97 ARG A O 1
ATOM 708 N N . PHE A 1 98 ? -22.586 -3.862 32.855 1.00 94.69 98 PHE A N 1
ATOM 709 C CA . PHE A 1 98 ? -23.501 -4.815 32.241 1.00 94.69 98 PHE A CA 1
ATOM 710 C C . PHE A 1 98 ? -23.960 -5.899 33.218 1.00 94.69 98 PHE A C 1
ATOM 712 O O . PHE A 1 98 ? -23.286 -6.207 34.206 1.00 94.69 98 PHE A O 1
ATOM 719 N N . LYS A 1 99 ? -25.104 -6.517 32.917 1.00 93.00 99 LYS A N 1
ATOM 720 C CA . LYS A 1 99 ? -25.581 -7.724 33.604 1.00 93.00 99 LYS A CA 1
ATOM 721 C C . LYS A 1 99 ? -26.219 -8.683 32.605 1.00 93.00 99 LYS A C 1
ATOM 723 O O . LYS A 1 99 ? -27.255 -8.372 32.019 1.00 93.00 99 LYS A O 1
ATOM 728 N N . ASN A 1 100 ? -25.585 -9.838 32.412 1.00 89.88 100 ASN A N 1
ATOM 729 C CA . ASN A 1 100 ? -26.040 -10.847 31.458 1.00 89.88 100 ASN A CA 1
ATOM 730 C C . ASN A 1 100 ? -27.304 -11.567 31.961 1.00 89.88 100 ASN A C 1
ATOM 732 O O . ASN A 1 100 ? -27.569 -11.627 33.160 1.00 89.88 100 ASN A O 1
ATOM 736 N N . VAL A 1 101 ? -28.058 -12.147 31.028 1.00 73.44 101 VAL A N 1
ATOM 737 C CA . VAL A 1 101 ? -29.234 -12.991 31.266 1.00 73.44 101 VAL A CA 1
ATOM 738 C C . VAL A 1 101 ? -28.935 -14.184 32.169 1.00 73.44 101 VAL A C 1
ATOM 740 O O . VAL A 1 101 ? -29.802 -14.606 32.925 1.00 73.44 101 VAL A O 1
ATOM 743 N N . THR A 1 102 ? -27.715 -14.717 32.119 1.00 73.94 102 THR A N 1
ATOM 744 C CA . THR A 1 102 ? -27.313 -15.887 32.912 1.00 73.94 102 THR A CA 1
ATOM 745 C C . THR A 1 102 ? -26.616 -15.536 34.226 1.00 73.94 102 THR A C 1
ATOM 747 O O . THR A 1 102 ? -26.241 -16.443 34.967 1.00 73.94 102 THR A O 1
ATOM 750 N N . ASP A 1 103 ? -26.392 -14.250 34.515 1.00 69.62 103 ASP A N 1
ATOM 751 C CA . ASP A 1 103 ? -25.609 -13.822 35.675 1.00 69.62 103 ASP A CA 1
ATOM 752 C C . ASP A 1 103 ? -26.549 -13.520 36.856 1.00 69.62 103 ASP A C 1
ATOM 754 O O . ASP A 1 103 ? -27.119 -12.431 36.963 1.00 69.62 103 ASP A O 1
ATOM 758 N N . ASN A 1 104 ? -26.687 -14.481 37.780 1.00 71.88 104 ASN A N 1
ATOM 759 C CA . ASN A 1 104 ? -27.357 -14.311 39.084 1.00 71.88 104 ASN A CA 1
ATOM 760 C C . ASN A 1 104 ? -26.508 -13.450 40.044 1.00 71.88 104 ASN A C 1
ATOM 762 O O . ASN A 1 104 ? -26.356 -13.759 41.227 1.00 71.88 104 ASN A O 1
ATOM 766 N N . LYS A 1 105 ? -25.883 -12.391 39.523 1.00 79.06 105 LYS A N 1
ATOM 767 C CA . LYS A 1 105 ? -25.079 -11.466 40.312 1.00 79.06 105 LYS A CA 1
ATOM 768 C C . LYS A 1 105 ? -25.957 -10.374 40.919 1.00 79.06 105 LYS A C 1
ATOM 770 O O . LYS A 1 105 ? -26.869 -9.880 40.251 1.00 79.06 105 LYS A O 1
ATOM 775 N N . PRO A 1 106 ? -25.642 -9.944 42.152 1.00 82.25 106 PRO A N 1
ATOM 776 C CA . PRO A 1 106 ? -26.390 -8.899 42.844 1.00 82.25 106 PRO A CA 1
ATOM 777 C C . PRO A 1 106 ? -26.182 -7.499 42.251 1.00 82.25 106 PRO A C 1
ATOM 779 O O . PRO A 1 106 ? -26.943 -6.585 42.552 1.00 82.25 106 PRO A O 1
ATOM 782 N N . SER A 1 107 ? -25.154 -7.309 41.424 1.00 89.44 107 SER A N 1
ATOM 783 C CA . SER A 1 107 ? -24.761 -6.012 40.875 1.00 89.44 107 SER A CA 1
ATOM 784 C C . SER A 1 107 ? -24.271 -6.126 39.431 1.00 89.44 107 SER A C 1
ATOM 786 O O . SER A 1 107 ? -23.952 -7.214 38.940 1.00 89.44 107 SER A O 1
ATOM 788 N N . CYS A 1 108 ? -24.213 -4.987 38.740 1.00 93.56 108 CYS A N 1
ATOM 789 C CA . CYS A 1 108 ? -23.672 -4.907 37.387 1.00 93.56 108 CYS A CA 1
ATOM 790 C C . CYS A 1 108 ? -22.141 -5.032 37.392 1.00 93.56 108 CYS A C 1
ATOM 792 O O . CYS A 1 108 ? -21.450 -4.363 38.166 1.00 93.56 108 CYS A O 1
ATOM 794 N N . SER A 1 109 ? -21.619 -5.864 36.491 1.00 93.81 109 SER A N 1
ATOM 795 C CA . SER A 1 109 ? -20.180 -6.028 36.261 1.00 93.81 109 SER A CA 1
ATOM 796 C C . SER A 1 109 ? -19.655 -4.889 35.384 1.00 93.81 109 SER A C 1
ATOM 798 O O . SER A 1 109 ? -20.385 -4.389 34.532 1.00 93.81 109 SER A O 1
ATOM 800 N N . ILE A 1 110 ? -18.408 -4.466 35.586 1.00 95.31 110 ILE A N 1
ATOM 801 C CA . ILE A 1 110 ? -17.779 -3.424 34.761 1.00 95.31 110 ILE A CA 1
ATOM 802 C C . ILE A 1 110 ? -17.301 -3.996 33.426 1.00 95.31 110 ILE A C 1
ATOM 804 O O . ILE A 1 110 ? -16.930 -5.167 33.345 1.00 95.31 110 ILE A O 1
ATOM 808 N N . CYS A 1 111 ? -17.264 -3.156 32.399 1.00 96.12 111 CYS A N 1
ATOM 809 C CA . CYS A 1 111 ? -16.448 -3.392 31.220 1.00 96.12 111 CYS A CA 1
ATOM 810 C C . CYS A 1 111 ? -15.039 -2.856 31.452 1.00 96.12 111 CYS A C 1
ATOM 812 O O . CYS A 1 111 ? -14.861 -1.667 31.712 1.00 96.12 111 CYS A O 1
ATOM 814 N N . GLU A 1 112 ? -14.044 -3.735 31.382 1.00 97.56 112 GLU A N 1
ATOM 815 C CA . GLU A 1 112 ? -12.636 -3.341 31.434 1.00 97.56 112 GLU A CA 1
ATOM 816 C C . GLU A 1 112 ? -12.200 -2.685 30.115 1.00 97.56 112 GLU A C 1
ATOM 818 O O . GLU A 1 112 ? -12.875 -2.803 29.090 1.00 97.56 112 GLU A O 1
ATOM 823 N N . SER A 1 113 ? -11.050 -2.008 30.134 1.00 97.00 113 SER A N 1
ATOM 824 C CA . SER A 1 113 ? -10.435 -1.436 28.932 1.00 97.00 113 SER A CA 1
ATOM 825 C C . SER A 1 113 ? -10.374 -2.448 27.774 1.00 97.00 113 SER A C 1
ATOM 827 O O . SER A 1 113 ? -10.188 -3.649 27.979 1.00 97.00 113 SER A O 1
ATOM 829 N N . GLY A 1 114 ? -10.543 -1.965 26.546 1.00 96.12 114 GLY A N 1
ATOM 830 C CA . GLY A 1 114 ? -10.693 -2.792 25.349 1.00 96.12 114 GLY A CA 1
ATOM 831 C C . GLY A 1 114 ? -12.098 -3.368 25.153 1.00 96.12 114 GLY A C 1
ATOM 832 O O . GLY A 1 114 ? -12.346 -4.005 24.130 1.00 96.12 114 GLY A O 1
ATOM 833 N N . HIS A 1 115 ? -13.027 -3.125 26.084 1.00 96.12 115 HIS A N 1
ATOM 834 C CA . HIS A 1 115 ? -14.432 -3.504 25.971 1.00 96.12 115 HIS A CA 1
ATOM 835 C C . HIS A 1 115 ? -15.371 -2.317 26.206 1.00 96.12 115 HIS A C 1
ATOM 837 O O . HIS A 1 115 ? -14.996 -1.288 26.767 1.00 96.12 115 HIS A O 1
ATOM 843 N N . PHE A 1 116 ? -16.624 -2.486 25.791 1.00 96.31 116 PHE A N 1
ATOM 844 C CA . PHE A 1 116 ? -17.695 -1.525 26.002 1.00 96.31 116 PHE A CA 1
ATOM 845 C C . PHE A 1 116 ? -19.049 -2.199 26.258 1.00 96.31 116 PHE A C 1
ATOM 847 O O . PHE A 1 116 ? -19.327 -3.303 25.780 1.00 96.31 116 PHE A O 1
ATOM 854 N N . SER A 1 117 ? -19.914 -1.526 27.015 1.00 95.88 117 SER A N 1
ATOM 855 C CA . SER A 1 117 ? -21.241 -2.030 27.390 1.00 95.88 117 SER A CA 1
ATOM 856 C C . SER A 1 117 ? -22.257 -1.953 26.241 1.00 95.88 117 SER A C 1
ATOM 858 O O . SER A 1 117 ? -22.500 -0.881 25.683 1.00 95.88 117 SER A O 1
ATOM 860 N N . ASN A 1 118 ? -22.913 -3.067 25.904 1.00 94.25 118 ASN A N 1
ATOM 861 C CA . ASN A 1 118 ? -23.869 -3.158 24.794 1.00 94.25 118 ASN A CA 1
ATOM 862 C C . ASN A 1 118 ? -25.067 -4.068 25.130 1.00 94.25 118 ASN A C 1
ATOM 864 O O . ASN A 1 118 ? -25.049 -4.812 26.105 1.00 94.25 118 ASN A O 1
ATOM 868 N N . ASN A 1 119 ? -26.106 -4.039 24.295 1.00 91.94 119 ASN A N 1
ATOM 869 C CA . ASN A 1 119 ? -27.227 -4.979 24.347 1.00 91.94 119 ASN A CA 1
ATOM 870 C C . ASN A 1 119 ? -27.085 -6.160 23.381 1.00 91.94 119 ASN A C 1
ATOM 872 O O . ASN A 1 119 ? -27.757 -7.174 23.556 1.00 91.94 119 ASN A O 1
ATOM 876 N N . ALA A 1 120 ? -26.215 -6.045 22.378 1.00 90.06 120 ALA A N 1
ATOM 877 C CA . ALA A 1 120 ? -25.863 -7.146 21.492 1.00 90.06 120 ALA A CA 1
ATOM 878 C C . ALA A 1 120 ? -24.588 -7.844 21.980 1.00 90.06 120 ALA A C 1
ATOM 880 O O . ALA A 1 120 ? -23.661 -7.178 22.429 1.00 90.06 120 ALA A O 1
ATOM 881 N N . ALA A 1 121 ? -24.509 -9.167 21.824 1.00 85.00 121 ALA A N 1
ATOM 882 C CA . ALA A 1 121 ? -23.308 -9.941 22.155 1.00 85.00 121 ALA A CA 1
ATOM 883 C C . ALA A 1 121 ? -22.107 -9.632 21.236 1.00 85.00 121 ALA A C 1
ATOM 885 O O . ALA A 1 121 ? -20.964 -9.879 21.603 1.00 85.00 121 ALA A O 1
ATOM 886 N N . THR A 1 122 ? -22.363 -9.081 20.046 1.00 84.56 122 THR A N 1
ATOM 887 C CA . THR A 1 122 ? -21.348 -8.672 19.067 1.00 84.56 122 THR A CA 1
ATOM 888 C C . THR A 1 122 ? -21.735 -7.331 18.462 1.00 84.56 122 THR A C 1
ATOM 890 O O . THR A 1 122 ? -22.909 -7.122 18.145 1.00 84.56 122 THR A O 1
ATOM 893 N N . ASN A 1 123 ? -20.773 -6.439 18.235 1.00 85.31 123 ASN A N 1
ATOM 894 C CA . ASN A 1 123 ? -21.039 -5.138 17.631 1.00 85.31 123 ASN A CA 1
ATOM 895 C C . ASN A 1 123 ? -19.851 -4.673 16.779 1.00 85.31 123 ASN A C 1
ATOM 897 O O . ASN A 1 123 ? -18.727 -4.597 17.259 1.00 85.31 123 ASN A O 1
ATOM 901 N N . LYS A 1 124 ? -20.122 -4.341 15.512 1.00 82.44 124 LYS A N 1
ATOM 902 C CA . LYS A 1 124 ? -19.101 -3.876 14.557 1.00 82.44 124 LYS A CA 1
ATOM 903 C C . LYS A 1 124 ? -18.904 -2.355 14.544 1.00 82.44 124 LYS A C 1
ATOM 905 O O . LYS A 1 124 ? -17.971 -1.879 13.915 1.00 82.44 124 LYS A O 1
ATOM 910 N N . GLY A 1 125 ? -19.789 -1.593 15.186 1.00 87.62 125 GLY A N 1
ATOM 911 C CA . GLY A 1 125 ? -19.793 -0.127 15.151 1.00 87.62 125 GLY A CA 1
ATOM 912 C C . GLY A 1 125 ? -19.067 0.543 16.320 1.00 87.62 125 GLY A C 1
ATOM 913 O O . GLY A 1 125 ? -18.787 1.733 16.245 1.00 87.62 125 GLY A O 1
ATOM 914 N N . GLY A 1 126 ? -18.767 -0.185 17.401 1.00 91.38 126 GLY A N 1
ATOM 915 C CA . GLY A 1 126 ? -18.120 0.371 18.595 1.00 91.38 126 GLY A CA 1
ATOM 916 C C . GLY A 1 126 ? -18.993 1.355 19.381 1.00 91.38 126 GLY A C 1
ATOM 917 O O . GLY A 1 126 ? -18.484 2.078 20.227 1.00 91.38 126 GLY A O 1
ATOM 918 N N . THR A 1 127 ? -20.299 1.415 19.111 1.00 94.44 127 THR A N 1
ATOM 919 C CA . THR A 1 127 ? -21.253 2.250 19.856 1.00 94.44 127 THR A CA 1
ATOM 920 C C . THR A 1 127 ? -22.172 1.349 20.667 1.00 94.44 127 THR A C 1
ATOM 922 O O . THR A 1 127 ? -22.842 0.470 20.115 1.00 94.44 127 THR A O 1
ATOM 925 N N . GLY A 1 128 ? -22.151 1.526 21.984 1.00 93.00 128 GLY A N 1
ATOM 926 C CA . GLY A 1 128 ? -22.941 0.758 22.935 1.00 93.00 128 GLY A CA 1
ATOM 927 C C . GLY A 1 128 ? -24.111 1.546 23.502 1.00 93.00 128 GLY A C 1
ATOM 928 O O . GLY A 1 128 ? -24.600 2.500 22.897 1.00 93.00 128 GLY A O 1
ATOM 929 N N . VAL A 1 129 ? -24.575 1.118 24.672 1.00 94.12 129 VAL A N 1
ATOM 930 C CA . VAL A 1 129 ? -25.704 1.733 25.378 1.00 94.12 129 VAL A CA 1
ATOM 931 C C . VAL A 1 129 ? -25.229 2.318 26.701 1.00 94.12 129 VAL A C 1
ATOM 933 O O . VAL A 1 129 ? -24.495 1.670 27.444 1.00 94.12 129 VAL A O 1
ATOM 936 N N . ALA A 1 130 ? -25.653 3.547 26.994 1.00 93.88 130 ALA A N 1
ATOM 937 C CA . ALA A 1 130 ? -25.284 4.256 28.220 1.00 93.88 130 ALA A CA 1
ATOM 938 C C . ALA A 1 130 ? -26.095 3.809 29.451 1.00 93.88 130 ALA A C 1
ATOM 940 O O . ALA A 1 130 ? -25.827 4.261 30.559 1.00 93.88 130 ALA A O 1
ATOM 941 N N . SER A 1 131 ? -27.107 2.955 29.272 1.00 95.25 131 SER A N 1
ATOM 942 C CA . SER A 1 131 ? -27.865 2.373 30.375 1.00 95.25 131 SER A CA 1
ATOM 943 C C . SER A 1 131 ? -28.481 1.032 29.979 1.00 95.25 131 SER A C 1
ATOM 945 O O . SER A 1 131 ? -28.835 0.826 28.816 1.00 95.25 131 SER A O 1
ATOM 947 N N . GLY A 1 132 ? -28.608 0.128 30.949 1.00 93.75 132 GLY A N 1
ATOM 948 C CA . GLY A 1 132 ? -29.323 -1.137 30.794 1.00 93.75 132 GLY A CA 1
ATOM 949 C C . GLY A 1 132 ? -28.573 -2.192 29.982 1.00 93.75 132 GLY A C 1
ATOM 950 O O . GLY A 1 132 ? -29.212 -3.062 29.395 1.00 93.75 132 GLY A O 1
ATOM 951 N N . ALA A 1 133 ? -27.239 -2.115 29.904 1.00 95.25 133 ALA A N 1
ATOM 952 C CA . ALA A 1 133 ? -26.465 -3.018 29.061 1.00 95.25 133 ALA A CA 1
ATOM 953 C C . ALA A 1 133 ? -26.525 -4.473 29.547 1.00 95.25 133 ALA A C 1
ATOM 955 O O . ALA A 1 133 ? -26.347 -4.777 30.730 1.00 95.25 133 ALA A O 1
ATOM 956 N N . THR A 1 134 ? -26.712 -5.399 28.614 1.00 94.88 134 THR A N 1
ATOM 957 C CA . THR A 1 134 ? -26.791 -6.837 28.913 1.00 94.88 134 THR A CA 1
ATOM 958 C C . THR A 1 134 ? -25.487 -7.583 28.632 1.00 94.88 134 THR A C 1
ATOM 960 O O . THR A 1 134 ? -25.283 -8.685 29.137 1.00 94.88 134 THR A O 1
ATOM 963 N N . HIS A 1 135 ? -24.583 -6.981 27.863 1.00 94.38 135 HIS A N 1
ATOM 964 C CA . HIS A 1 135 ? -23.322 -7.567 27.430 1.00 94.38 135 HIS A CA 1
ATOM 965 C C . HIS A 1 135 ? -22.165 -6.584 27.597 1.00 94.38 135 HIS A C 1
ATOM 967 O O . HIS A 1 135 ? -22.337 -5.366 27.523 1.00 94.38 135 HIS A O 1
ATOM 973 N N . CYS A 1 136 ? -20.972 -7.144 27.758 1.00 95.25 136 CYS A N 1
ATOM 974 C CA . CYS A 1 136 ? -19.718 -6.435 27.588 1.00 95.25 136 CYS A CA 1
ATOM 975 C C . CYS A 1 136 ? -19.027 -6.973 26.344 1.00 95.25 136 CYS A C 1
ATOM 977 O O . CYS A 1 136 ? -18.785 -8.176 26.251 1.00 95.25 136 CYS A O 1
ATOM 979 N N . VAL A 1 137 ? -18.772 -6.104 25.374 1.00 95.62 137 VAL A N 1
ATOM 980 C CA . VAL A 1 137 ? -18.325 -6.488 24.032 1.00 95.62 137 VAL A CA 1
ATOM 981 C C . VAL A 1 137 ? -16.942 -5.914 23.786 1.00 95.62 137 VAL A C 1
ATOM 983 O O . VAL A 1 137 ? -16.680 -4.776 24.160 1.00 95.62 137 VAL A O 1
ATOM 986 N N . MET A 1 138 ? -16.061 -6.687 23.154 1.00 96.88 138 MET A N 1
ATOM 987 C CA . MET A 1 138 ? -14.751 -6.200 22.723 1.00 96.88 138 MET A CA 1
ATOM 988 C C . MET A 1 138 ? -14.901 -5.036 21.744 1.00 96.88 138 MET A C 1
ATOM 990 O O . MET A 1 138 ? -15.789 -5.041 20.889 1.00 96.88 138 MET A O 1
ATOM 994 N N . CYS A 1 139 ? -14.013 -4.049 21.836 1.00 97.38 139 CYS A N 1
ATOM 995 C CA . CYS A 1 139 ? -13.903 -3.033 20.802 1.00 97.38 139 CYS A CA 1
ATOM 996 C C . CYS A 1 139 ? -13.571 -3.698 19.460 1.00 97.38 139 CYS A C 1
ATOM 998 O O . CYS A 1 139 ? -12.646 -4.512 19.409 1.00 97.38 139 CYS A O 1
ATOM 1000 N N . PRO A 1 140 ? -14.300 -3.385 18.375 1.00 96.81 140 PRO A N 1
ATOM 1001 C CA . PRO A 1 140 ? -13.998 -3.958 17.071 1.00 96.81 140 PRO A CA 1
ATOM 1002 C C . PRO A 1 140 ? -12.624 -3.478 16.584 1.00 96.81 140 PRO A C 1
ATOM 1004 O O . PRO A 1 140 ? -12.146 -2.420 16.996 1.00 96.81 140 PRO A O 1
ATOM 1007 N N . ALA A 1 141 ? -12.000 -4.245 15.688 1.00 96.56 141 ALA A N 1
ATOM 1008 C CA . ALA A 1 141 ? -10.720 -3.868 15.093 1.00 96.56 141 ALA A CA 1
ATOM 1009 C C . ALA A 1 141 ? -10.789 -2.469 14.452 1.00 96.56 141 ALA A C 1
ATOM 1011 O O . ALA A 1 141 ? -11.794 -2.102 13.842 1.00 96.56 141 ALA A O 1
ATOM 1012 N N . GLY A 1 142 ? -9.726 -1.688 14.630 1.00 96.56 142 GLY A N 1
ATOM 1013 C CA . GLY A 1 142 ? -9.656 -0.274 14.269 1.00 96.56 142 GLY A CA 1
ATOM 1014 C C . GLY A 1 142 ? -10.221 0.693 15.306 1.00 96.56 142 GLY A C 1
ATOM 1015 O O . GLY A 1 142 ? -10.009 1.899 15.181 1.00 96.56 142 GLY A O 1
ATOM 1016 N N . LYS A 1 143 ? -10.875 0.195 16.361 1.00 97.44 143 LYS A N 1
ATOM 1017 C CA . LYS A 1 143 ? -11.301 0.990 17.515 1.00 97.44 143 LYS A CA 1
ATOM 1018 C C . LYS A 1 143 ? -10.592 0.557 18.797 1.00 97.44 143 LYS A C 1
ATOM 1020 O O . LYS A 1 143 ? -10.074 -0.556 18.891 1.00 97.44 143 LYS A O 1
ATOM 1025 N N . TYR A 1 144 ? -10.563 1.435 19.790 1.00 97.62 144 TYR A N 1
ATOM 1026 C CA . TYR A 1 144 ? -9.942 1.181 21.088 1.00 97.62 144 TYR A CA 1
ATOM 1027 C C . TYR A 1 144 ? -10.735 1.818 22.231 1.00 97.62 144 TYR A C 1
ATOM 1029 O O . TYR A 1 144 ? -11.585 2.684 22.017 1.00 97.62 144 TYR A O 1
ATOM 1037 N N . GLN A 1 145 ? -10.458 1.380 23.457 1.00 96.88 145 GLN A N 1
ATOM 1038 C CA . GLN A 1 145 ? -10.974 2.022 24.662 1.00 96.88 145 GLN A CA 1
ATOM 1039 C C . GLN A 1 145 ? -10.013 1.821 25.832 1.00 96.88 145 GLN A C 1
ATOM 1041 O O . GLN A 1 145 ? -9.803 0.697 26.281 1.00 96.88 145 GLN A O 1
ATOM 1046 N N . ASN A 1 146 ? -9.435 2.904 26.339 1.00 96.88 146 ASN A N 1
ATOM 1047 C CA . ASN A 1 146 ? -8.434 2.858 27.403 1.00 96.88 146 ASN A CA 1
ATOM 1048 C C . ASN A 1 146 ? -9.029 2.944 28.817 1.00 96.88 146 ASN A C 1
ATOM 1050 O O . ASN A 1 146 ? -8.345 2.595 29.777 1.00 96.88 146 ASN A O 1
ATOM 1054 N N . ASN A 1 147 ? -10.280 3.383 28.957 1.00 95.56 147 ASN A N 1
ATOM 1055 C CA . ASN A 1 147 ? -10.953 3.512 30.243 1.00 95.56 147 ASN A CA 1
ATOM 1056 C C . ASN A 1 147 ? -11.790 2.274 30.570 1.00 95.56 147 ASN A C 1
ATOM 1058 O O . ASN A 1 147 ? -12.430 1.681 29.700 1.00 95.56 147 ASN A O 1
ATOM 1062 N N . ASN A 1 148 ? -11.833 1.934 31.856 1.00 96.06 148 ASN A N 1
ATOM 1063 C CA . ASN A 1 148 ? -12.862 1.044 32.382 1.00 96.06 148 ASN A CA 1
ATOM 1064 C C . ASN A 1 148 ? -14.212 1.775 32.401 1.00 96.06 148 ASN A C 1
ATOM 1066 O O . ASN A 1 148 ? -14.259 3.003 32.432 1.00 96.06 148 ASN A O 1
ATOM 1070 N N . GLU A 1 149 ? -15.302 1.012 32.428 1.00 95.69 149 GLU A N 1
ATOM 1071 C CA . GLU 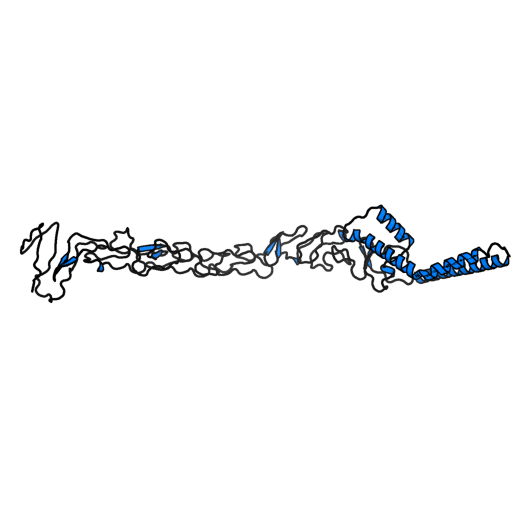A 1 149 ? -16.669 1.538 32.499 1.00 95.69 149 GLU A CA 1
ATOM 1072 C C . GLU A 1 149 ? -17.017 2.467 31.322 1.00 95.69 149 GLU A C 1
ATOM 1074 O O . GLU A 1 149 ? -17.704 3.476 31.471 1.00 95.69 149 GLU A O 1
ATOM 1079 N N . SER A 1 150 ? -16.617 2.075 30.110 1.00 96.00 150 SER A N 1
ATOM 1080 C CA . SER A 1 150 ? -17.031 2.760 28.885 1.00 96.00 150 SER A CA 1
ATOM 1081 C C . SER A 1 150 ? -18.152 2.033 28.141 1.00 96.00 150 SER A C 1
ATOM 1083 O O . SER A 1 150 ? -18.270 0.808 28.158 1.00 96.00 150 SER A O 1
ATOM 1085 N N . TYR A 1 151 ? -18.970 2.804 27.433 1.00 95.75 151 TYR A N 1
ATOM 1086 C CA . TYR A 1 151 ? -20.060 2.318 26.585 1.00 95.75 151 TYR A CA 1
ATOM 1087 C C . TYR A 1 151 ? -19.805 2.561 25.093 1.00 95.75 151 TYR A C 1
ATOM 1089 O O . TYR A 1 151 ? -20.686 2.322 24.270 1.00 95.75 151 TYR A O 1
ATOM 1097 N N . TYR A 1 152 ? -18.615 3.032 24.720 1.00 96.06 152 TYR A N 1
ATOM 1098 C CA . TYR A 1 152 ? -18.220 3.211 23.327 1.00 96.06 152 TYR A CA 1
ATOM 1099 C C . TYR A 1 152 ? -16.720 2.970 23.139 1.00 96.06 152 TYR A C 1
ATOM 1101 O O . TYR A 1 152 ? -15.932 3.052 24.082 1.00 96.06 152 TYR A O 1
ATOM 1109 N N . CYS A 1 153 ? -16.329 2.697 21.901 1.00 97.50 153 CYS A N 1
ATOM 1110 C CA . CYS A 1 153 ? -14.942 2.619 21.474 1.00 97.50 153 CYS A CA 1
ATOM 1111 C C . CYS A 1 153 ? -14.634 3.769 20.520 1.00 97.50 153 CYS A C 1
ATOM 1113 O O . CYS A 1 153 ? -15.426 4.090 19.627 1.00 97.50 153 CYS A O 1
ATOM 1115 N N . GLU A 1 154 ? -13.471 4.368 20.710 1.00 97.50 154 GLU A N 1
ATOM 1116 C CA . GLU A 1 154 ? -12.951 5.444 19.878 1.00 97.50 154 GLU A CA 1
ATOM 1117 C C . GLU A 1 154 ? -12.259 4.874 18.644 1.00 97.50 154 GLU A C 1
ATOM 1119 O O . GLU A 1 154 ? -11.681 3.791 18.700 1.00 97.50 154 GLU A O 1
ATOM 1124 N N . ASP A 1 155 ? -12.312 5.590 17.523 1.00 97.56 155 ASP A N 1
ATOM 1125 C CA . ASP A 1 155 ? -11.536 5.227 16.338 1.00 97.56 155 ASP A CA 1
ATOM 1126 C C . ASP A 1 155 ? -10.048 5.454 16.574 1.00 97.56 155 ASP A C 1
ATOM 1128 O O . ASP A 1 155 ? -9.644 6.482 17.122 1.00 97.56 155 ASP A O 1
ATOM 1132 N N . CYS A 1 156 ? -9.220 4.523 16.100 1.00 97.69 156 CYS A N 1
ATOM 1133 C CA . CYS A 1 156 ? -7.791 4.772 16.060 1.00 97.69 156 CYS A CA 1
ATOM 1134 C C . CYS A 1 156 ? -7.490 5.972 15.158 1.00 97.69 156 CYS A C 1
ATOM 1136 O O . CYS A 1 156 ? -8.029 6.045 14.048 1.00 97.69 156 CYS A O 1
ATOM 1138 N N . PRO A 1 157 ? -6.656 6.926 15.607 1.00 96.69 157 PRO A N 1
ATOM 1139 C CA . PRO A 1 157 ? -6.284 8.069 14.788 1.00 96.69 157 PRO A CA 1
ATOM 1140 C C . PRO A 1 157 ? -5.481 7.621 13.559 1.00 96.69 157 PRO A C 1
ATOM 1142 O O . PRO A 1 157 ? -4.889 6.541 13.550 1.00 96.69 157 PRO A O 1
ATOM 1145 N N . ALA A 1 158 ? -5.433 8.466 12.525 1.00 94.88 158 ALA A N 1
ATOM 1146 C CA . ALA A 1 158 ? -4.597 8.211 11.353 1.00 94.88 158 ALA A CA 1
ATOM 1147 C C . ALA A 1 158 ? -3.135 7.971 11.773 1.00 94.88 158 ALA A C 1
ATOM 1149 O O . ALA A 1 158 ? -2.631 8.598 12.707 1.00 94.88 158 ALA A O 1
ATOM 1150 N N . GLY A 1 159 ? -2.469 7.042 11.092 1.00 93.88 159 GLY A N 1
ATOM 1151 C CA . GLY A 1 159 ? -1.154 6.530 11.469 1.00 93.88 159 GLY A CA 1
ATOM 1152 C C . GLY A 1 159 ? -1.193 5.408 12.510 1.00 93.88 159 GLY A C 1
ATOM 1153 O O . GLY A 1 159 ? -0.159 4.805 12.780 1.00 93.88 159 GLY A O 1
ATOM 1154 N N . PHE A 1 160 ? -2.350 5.066 13.075 1.00 96.31 160 PHE A N 1
ATOM 1155 C CA . PHE A 1 160 ? -2.472 3.995 14.058 1.00 96.31 160 PHE A CA 1
ATOM 1156 C C . PHE A 1 160 ? -3.532 2.968 13.661 1.00 96.31 160 PHE A C 1
ATOM 1158 O O . PHE A 1 160 ? -4.474 3.263 12.929 1.00 96.31 160 PHE A O 1
ATOM 1165 N N . PHE A 1 161 ? -3.392 1.761 14.200 1.00 97.06 161 PHE A N 1
ATOM 1166 C CA . PHE A 1 161 ? -4.333 0.666 14.016 1.00 97.06 161 PHE A CA 1
ATOM 1167 C C . PHE A 1 161 ? -4.600 -0.078 15.325 1.00 97.06 161 PHE A C 1
ATOM 1169 O O . PHE A 1 161 ? -3.827 0.028 16.277 1.00 97.06 161 PHE A O 1
ATOM 1176 N N . SER A 1 162 ? -5.664 -0.872 15.390 1.00 97.50 162 SER A N 1
ATOM 1177 C CA . SER A 1 162 ? -5.888 -1.784 16.516 1.00 97.50 162 SER A CA 1
ATOM 1178 C C . SER A 1 162 ? -6.486 -3.112 16.076 1.00 97.50 162 SER A C 1
ATOM 1180 O O . SER A 1 162 ? -7.311 -3.180 15.163 1.00 97.50 162 SER A O 1
ATOM 1182 N N . SER A 1 163 ? -6.100 -4.176 16.776 1.00 96.50 163 SER A N 1
ATOM 1183 C CA . SER A 1 163 ? -6.818 -5.445 16.737 1.00 96.50 163 SER A CA 1
ATOM 1184 C C . SER A 1 163 ? -8.093 -5.375 17.581 1.00 96.50 163 SER A C 1
ATOM 1186 O O . SER A 1 163 ? -8.256 -4.492 18.425 1.00 96.50 163 SER A O 1
ATOM 1188 N N . GLU A 1 164 ? -8.987 -6.340 17.379 1.00 96.25 164 GLU A N 1
ATOM 1189 C CA . GLU A 1 164 ? -10.169 -6.512 18.226 1.00 96.25 164 GLU A CA 1
ATOM 1190 C C . GLU A 1 164 ? -9.778 -6.631 19.711 1.00 96.25 164 GLU A C 1
ATOM 1192 O O . GLU A 1 164 ? -8.775 -7.259 20.057 1.00 96.25 164 GLU A O 1
ATOM 1197 N N . GLY A 1 165 ? -10.554 -5.984 20.582 1.00 95.56 165 GLY A N 1
ATOM 1198 C CA . GLY A 1 165 ? -10.352 -5.981 22.031 1.00 95.56 165 GLY A CA 1
ATOM 1199 C C . GLY A 1 165 ? -9.204 -5.097 22.526 1.00 95.56 165 GLY A C 1
ATOM 1200 O O . GLY A 1 165 ? -8.832 -5.195 23.694 1.00 95.56 165 GLY A O 1
ATOM 1201 N N . SER A 1 166 ? -8.616 -4.248 21.678 1.00 96.69 166 SER A N 1
ATOM 1202 C CA . SER A 1 166 ? -7.478 -3.425 22.095 1.00 96.69 166 SER A CA 1
ATOM 1203 C C . SER A 1 166 ? -7.886 -2.259 22.998 1.00 96.69 166 SER A C 1
ATOM 1205 O O . SER A 1 166 ? -8.832 -1.520 22.716 1.00 96.69 166 SER A O 1
ATOM 1207 N N . SER A 1 167 ? -7.113 -2.033 24.061 1.00 97.06 167 SER A N 1
ATOM 1208 C CA . SER A 1 167 ? -7.249 -0.862 24.933 1.00 97.06 167 SER A CA 1
ATOM 1209 C C . SER A 1 167 ? -6.463 0.358 24.448 1.00 97.06 167 SER A C 1
ATOM 1211 O O . SER A 1 167 ? -6.618 1.447 24.996 1.00 97.06 167 SER A O 1
ATOM 1213 N N . ASN A 1 168 ? -5.627 0.200 23.418 1.00 97.25 168 ASN A N 1
ATOM 1214 C CA . ASN A 1 168 ? -4.847 1.280 22.818 1.00 97.25 168 ASN A CA 1
ATOM 1215 C C . ASN A 1 168 ? -4.626 1.040 21.316 1.00 97.25 168 ASN A C 1
ATOM 1217 O O . ASN A 1 168 ? -4.692 -0.094 20.839 1.00 97.25 168 ASN A O 1
ATOM 1221 N N . CYS A 1 169 ? -4.330 2.092 20.566 1.00 97.50 169 CYS A N 1
ATOM 1222 C CA . CYS A 1 169 ? -3.942 1.969 19.171 1.00 97.50 169 CYS A CA 1
ATOM 1223 C C . CYS A 1 169 ? -2.429 1.778 19.045 1.00 97.50 169 CYS A C 1
ATOM 1225 O O . CYS A 1 169 ? -1.629 2.415 19.728 1.00 97.50 169 CYS A O 1
ATOM 1227 N N . THR A 1 170 ? -2.033 0.890 18.145 1.00 96.31 170 THR A N 1
ATOM 1228 C CA . THR A 1 170 ? -0.643 0.609 17.801 1.00 96.31 170 THR A CA 1
ATOM 1229 C C . THR A 1 170 ? -0.233 1.492 16.632 1.00 96.31 170 THR A C 1
ATOM 1231 O O . THR A 1 170 ? -0.942 1.581 15.634 1.00 96.31 170 THR A O 1
ATOM 1234 N N . ALA A 1 171 ? 0.907 2.165 16.750 1.00 95.00 171 ALA A N 1
ATOM 1235 C CA . ALA A 1 171 ? 1.439 2.990 15.674 1.00 95.00 171 ALA A CA 1
ATOM 1236 C C . ALA A 1 171 ? 1.840 2.130 14.468 1.00 95.00 171 ALA A C 1
ATOM 1238 O O . ALA A 1 171 ? 2.445 1.067 14.636 1.00 95.00 171 ALA A O 1
ATOM 1239 N N . CYS A 1 172 ? 1.576 2.613 13.253 1.00 93.94 172 CYS A N 1
ATOM 1240 C CA . CYS A 1 172 ? 2.127 2.005 12.050 1.00 93.94 172 CYS A CA 1
ATOM 1241 C C . CYS A 1 172 ? 3.651 2.035 12.109 1.00 93.94 172 CYS A C 1
ATOM 1243 O O . CYS A 1 172 ? 4.267 3.083 12.329 1.00 93.94 172 CYS A O 1
ATOM 1245 N N . TYR A 1 173 ? 4.256 0.860 11.960 1.00 90.31 173 TYR A N 1
ATOM 1246 C CA . TYR A 1 173 ? 5.701 0.710 11.998 1.00 90.31 173 TYR A CA 1
ATOM 1247 C C . TYR A 1 173 ? 6.325 1.278 10.719 1.00 90.31 173 TYR A C 1
ATOM 1249 O O . TYR A 1 173 ? 5.661 1.437 9.692 1.00 90.31 173 TYR A O 1
ATOM 1257 N N . ALA A 1 174 ? 7.614 1.599 10.778 1.00 87.81 174 ALA A N 1
ATOM 1258 C CA . ALA A 1 174 ? 8.307 2.237 9.666 1.00 87.81 174 ALA A CA 1
ATOM 1259 C C . ALA A 1 174 ? 8.212 1.389 8.376 1.00 87.81 174 ALA A C 1
ATOM 1261 O O . ALA A 1 174 ? 8.322 0.163 8.416 1.00 87.81 174 ALA A O 1
ATOM 1262 N N . GLY A 1 175 ? 7.975 2.045 7.236 1.00 88.00 175 GLY A N 1
ATOM 1263 C CA . GLY A 1 175 ? 7.658 1.374 5.965 1.00 88.00 175 GLY A CA 1
ATOM 1264 C C . GLY A 1 175 ? 6.175 1.002 5.777 1.00 88.00 175 GLY A C 1
ATOM 1265 O O . GLY A 1 175 ? 5.814 0.453 4.732 1.00 88.00 175 GLY A O 1
ATOM 1266 N N . THR A 1 176 ? 5.313 1.315 6.750 1.00 92.19 176 THR A N 1
ATOM 1267 C CA . THR A 1 176 ? 3.847 1.214 6.640 1.00 92.19 176 THR A CA 1
ATOM 1268 C C . THR A 1 176 ? 3.162 2.512 7.030 1.00 92.19 176 THR A C 1
ATOM 1270 O O . THR A 1 176 ? 3.751 3.339 7.723 1.00 92.19 176 THR A O 1
ATOM 1273 N N . HIS A 1 177 ? 1.918 2.686 6.595 1.00 93.06 177 HIS A N 1
ATOM 1274 C CA . HIS A 1 177 ? 1.113 3.857 6.903 1.00 93.06 177 HIS A CA 1
ATOM 1275 C C . HIS A 1 177 ? -0.362 3.518 7.089 1.00 93.06 177 HIS A C 1
ATOM 1277 O O . HIS A 1 177 ? -0.832 2.459 6.668 1.00 93.06 177 HIS A O 1
ATOM 1283 N N . THR A 1 178 ? -1.125 4.481 7.591 1.00 94.81 178 THR A N 1
ATOM 1284 C CA . THR A 1 178 ? -2.565 4.519 7.347 1.00 94.81 178 THR A CA 1
ATOM 1285 C C . THR A 1 178 ? -3.083 5.952 7.352 1.00 94.81 178 THR A C 1
ATOM 1287 O O . THR A 1 178 ? -2.833 6.707 8.291 1.00 94.81 178 THR A O 1
ATOM 1290 N N . SER A 1 179 ? -3.774 6.358 6.288 1.00 93.31 179 SER A N 1
ATOM 1291 C CA . SER A 1 179 ? -4.243 7.741 6.127 1.00 93.31 179 SER A CA 1
ATOM 1292 C C . SER A 1 179 ? -5.576 8.014 6.822 1.00 93.31 179 SER A C 1
ATOM 1294 O O . SER A 1 179 ? -5.930 9.170 7.048 1.00 93.31 179 SER A O 1
ATOM 1296 N N . SER A 1 180 ? -6.331 6.957 7.122 1.00 94.81 180 SER A N 1
ATOM 1297 C CA . SER A 1 180 ? -7.702 7.031 7.628 1.00 94.81 180 SER A CA 1
ATOM 1298 C C . SER A 1 180 ? -7.752 6.682 9.112 1.00 94.81 180 SER A C 1
ATOM 1300 O O . SER A 1 180 ? -6.928 5.921 9.614 1.00 94.81 180 SER A O 1
ATOM 1302 N N . THR A 1 181 ? -8.742 7.221 9.820 1.00 96.12 181 THR A N 1
ATOM 1303 C CA . THR A 1 181 ? -9.064 6.787 11.183 1.00 96.12 181 THR A CA 1
ATOM 1304 C C . THR A 1 181 ? -9.804 5.449 11.165 1.00 96.12 181 THR A C 1
ATOM 1306 O O . THR A 1 181 ? -10.465 5.128 10.178 1.00 96.12 181 THR A O 1
ATOM 1309 N N . GLY A 1 182 ? -9.770 4.700 12.266 1.00 95.38 182 GLY A N 1
ATOM 1310 C CA . GLY A 1 182 ? -10.576 3.484 12.412 1.00 95.38 182 GLY A CA 1
ATOM 1311 C C . GLY A 1 182 ? -9.983 2.251 11.723 1.00 95.38 182 GLY A C 1
ATOM 1312 O O . GLY A 1 182 ? -10.719 1.343 11.344 1.00 95.38 182 GLY A O 1
ATOM 1313 N N . MET A 1 183 ? -8.670 2.229 11.491 1.00 96.56 183 MET A N 1
ATOM 1314 C CA . MET A 1 183 ? -8.026 1.220 10.645 1.00 96.56 183 MET A CA 1
ATOM 1315 C C . MET A 1 183 ? -7.594 0.002 11.462 1.00 96.56 183 MET A C 1
ATOM 1317 O O . MET A 1 183 ? -7.003 0.132 12.528 1.00 96.56 183 MET A O 1
ATOM 1321 N N . SER A 1 184 ? -7.898 -1.201 10.976 1.00 96.06 184 SER A N 1
ATOM 1322 C CA . SER A 1 184 ? -7.577 -2.462 11.665 1.00 96.06 184 SER A CA 1
ATOM 1323 C C . SER A 1 184 ? -6.159 -2.967 11.400 1.00 96.06 184 SER A C 1
ATOM 1325 O O . SER A 1 184 ? -5.689 -3.869 12.087 1.00 96.06 184 SER A O 1
ATOM 1327 N N . GLU A 1 185 ? -5.484 -2.405 10.400 1.00 96.00 185 GLU A N 1
ATOM 1328 C CA . GLU A 1 185 ? -4.121 -2.745 10.001 1.00 96.00 185 GLU A CA 1
ATOM 1329 C C . GLU A 1 185 ? -3.457 -1.566 9.275 1.00 96.00 185 GLU A C 1
ATOM 1331 O O . GLU A 1 185 ? -4.129 -0.627 8.843 1.00 96.00 185 GLU A O 1
ATOM 1336 N N . CYS A 1 186 ? -2.130 -1.617 9.155 1.00 95.19 186 CYS A N 1
ATOM 1337 C CA . CYS A 1 186 ? -1.357 -0.645 8.387 1.00 95.19 186 CYS A CA 1
ATOM 1338 C C . CYS A 1 186 ? -1.065 -1.167 6.984 1.00 95.19 186 CYS A C 1
ATOM 1340 O O . CYS A 1 186 ? -0.683 -2.323 6.799 1.00 95.19 186 CYS A O 1
ATOM 1342 N N . GLU A 1 187 ? -1.160 -0.280 6.005 1.00 93.62 187 GLU A N 1
ATOM 1343 C CA . GLU A 1 187 ? -0.840 -0.565 4.613 1.00 93.62 187 GLU A CA 1
ATOM 1344 C C . GLU A 1 187 ? 0.660 -0.386 4.360 1.00 93.62 187 GLU A C 1
ATOM 1346 O O . GLU A 1 187 ? 1.321 0.465 4.956 1.00 93.62 187 GLU A O 1
ATOM 1351 N N . THR A 1 188 ? 1.230 -1.197 3.471 1.00 92.56 188 THR A N 1
ATOM 1352 C CA . THR A 1 188 ? 2.662 -1.146 3.152 1.00 92.56 188 THR A CA 1
ATOM 1353 C C . THR A 1 188 ? 2.973 -0.094 2.100 1.00 92.56 188 THR A C 1
ATOM 1355 O O . THR A 1 188 ? 2.284 -0.038 1.083 1.00 92.56 188 THR A O 1
ATOM 1358 N N . CYS A 1 189 ? 4.069 0.653 2.270 1.00 90.94 189 CYS A N 1
ATOM 1359 C CA . CYS A 1 189 ? 4.551 1.521 1.201 1.00 90.94 189 CYS A CA 1
ATOM 1360 C C . CYS A 1 189 ? 4.947 0.702 -0.031 1.00 90.94 189 CYS A C 1
ATOM 1362 O O . CYS A 1 189 ? 5.754 -0.232 0.054 1.00 90.94 189 CYS A O 1
ATOM 1364 N N . GLU A 1 190 ? 4.373 1.082 -1.170 1.00 89.00 190 GLU A N 1
ATOM 1365 C CA . GLU A 1 190 ? 4.753 0.601 -2.496 1.00 89.00 190 GLU A CA 1
ATOM 1366 C C . GLU A 1 190 ? 6.208 0.971 -2.824 1.00 89.00 190 GLU A C 1
ATOM 1368 O O . GLU A 1 190 ? 6.800 1.861 -2.207 1.00 89.00 190 GLU A O 1
ATOM 1373 N N . ARG A 1 191 ? 6.775 0.313 -3.843 1.00 85.25 191 ARG A N 1
ATOM 1374 C CA . ARG A 1 191 ? 8.120 0.633 -4.344 1.00 85.25 191 ARG A CA 1
ATOM 1375 C C . ARG A 1 191 ? 8.232 2.112 -4.740 1.00 85.25 191 ARG A C 1
ATOM 1377 O O . ARG A 1 191 ? 7.279 2.706 -5.242 1.00 85.25 191 ARG A O 1
ATOM 1384 N N . GLY A 1 192 ? 9.400 2.704 -4.507 1.00 84.00 192 GLY A N 1
ATOM 1385 C CA . GLY A 1 192 ? 9.687 4.115 -4.787 1.00 84.00 192 GLY A CA 1
ATOM 1386 C C . GLY A 1 192 ? 9.113 5.108 -3.768 1.00 84.00 192 GLY A C 1
ATOM 1387 O O . GLY A 1 192 ? 9.322 6.320 -3.906 1.00 84.00 192 GLY A O 1
ATOM 1388 N N . LYS A 1 193 ? 8.399 4.630 -2.740 1.00 87.88 193 LYS A N 1
ATOM 1389 C CA . LYS A 1 193 ? 7.909 5.440 -1.621 1.00 87.88 193 LYS A CA 1
ATOM 1390 C C . LYS A 1 193 ? 8.396 4.875 -0.289 1.00 87.88 193 LYS A C 1
ATOM 1392 O O . LYS A 1 193 ? 8.580 3.670 -0.136 1.00 87.88 193 LYS A O 1
ATOM 1397 N N . VAL A 1 194 ? 8.577 5.749 0.694 1.00 88.25 194 VAL A N 1
ATOM 1398 C CA . VAL A 1 194 ? 8.999 5.380 2.050 1.00 88.25 194 VAL A CA 1
ATOM 1399 C C . VAL A 1 194 ? 8.170 6.107 3.100 1.00 88.25 194 VAL A C 1
ATOM 1401 O O . VAL A 1 194 ? 7.829 7.281 2.954 1.00 88.25 194 VAL A O 1
ATOM 1404 N N . ALA A 1 195 ? 7.892 5.414 4.197 1.00 88.25 195 ALA A N 1
ATOM 1405 C CA . ALA A 1 195 ? 7.420 5.999 5.447 1.00 88.25 195 ALA A CA 1
ATOM 1406 C C . ALA A 1 195 ? 8.613 6.020 6.413 1.00 88.25 195 ALA A C 1
ATOM 1408 O O . ALA A 1 195 ? 8.786 5.114 7.230 1.00 88.25 195 ALA A O 1
ATOM 1409 N N . SER A 1 196 ? 9.502 6.995 6.188 1.00 73.25 196 SER A N 1
ATOM 1410 C CA . SER A 1 196 ? 10.780 7.157 6.902 1.00 73.25 196 SER A CA 1
ATOM 1411 C C . SER A 1 196 ? 10.622 7.912 8.225 1.00 73.25 196 SER A C 1
ATOM 1413 O O . SER A 1 196 ? 11.412 7.740 9.152 1.00 73.25 196 SER A O 1
ATOM 1415 N N . GLU A 1 197 ? 9.578 8.735 8.332 1.00 60.88 197 GLU A N 1
ATOM 1416 C CA . GLU A 1 197 ? 9.278 9.460 9.559 1.00 60.88 197 GLU A CA 1
ATOM 1417 C C . GLU A 1 197 ? 8.676 8.479 10.566 1.00 60.88 197 GLU A C 1
ATOM 1419 O O . GLU A 1 197 ? 7.708 7.792 10.254 1.00 60.88 197 GLU A O 1
ATOM 1424 N N . THR A 1 198 ? 9.338 8.363 11.720 1.00 65.25 198 THR A N 1
ATOM 1425 C CA . THR A 1 198 ? 8.792 8.028 13.045 1.00 65.25 198 THR A CA 1
ATOM 1426 C C . THR A 1 198 ? 7.411 7.370 13.061 1.00 65.25 198 THR A C 1
ATOM 1428 O O . THR A 1 198 ? 6.453 7.970 12.592 1.00 65.25 198 THR A O 1
ATOM 1431 N N . ILE A 1 199 ? 7.325 6.182 13.679 1.00 76.25 199 ILE A N 1
ATOM 1432 C CA . ILE A 1 199 ? 6.093 5.482 14.097 1.00 76.25 199 ILE A CA 1
ATOM 1433 C C . ILE A 1 199 ? 4.813 6.327 14.002 1.00 76.25 199 ILE A C 1
ATOM 1435 O O . ILE A 1 199 ? 4.732 7.398 14.595 1.00 76.25 199 ILE A O 1
ATOM 1439 N N . ALA A 1 200 ? 3.801 5.772 13.338 1.00 86.94 200 ALA A N 1
ATOM 1440 C CA . ALA A 1 200 ? 2.531 6.410 12.994 1.00 86.94 200 ALA A CA 1
ATOM 1441 C C . ALA A 1 200 ? 2.524 7.291 11.738 1.00 86.94 200 ALA A C 1
ATOM 1443 O O . ALA A 1 200 ? 1.892 8.347 11.693 1.00 86.94 200 ALA A O 1
ATOM 1444 N N . ALA A 1 201 ? 3.173 6.819 10.674 1.00 89.69 201 ALA A N 1
ATOM 1445 C CA . ALA A 1 201 ? 3.092 7.469 9.375 1.00 89.69 201 ALA A CA 1
ATOM 1446 C C . ALA A 1 201 ? 1.661 7.443 8.803 1.00 89.69 201 ALA A C 1
ATOM 1448 O O . ALA A 1 201 ? 0.986 6.411 8.785 1.00 89.69 201 ALA A O 1
ATOM 1449 N N . VAL A 1 202 ? 1.223 8.589 8.280 1.00 92.06 202 VAL A N 1
ATOM 1450 C CA . VAL A 1 202 ? -0.093 8.765 7.636 1.00 92.06 202 VAL A CA 1
ATOM 1451 C C . VAL A 1 202 ? -0.034 8.679 6.110 1.00 92.06 202 VAL A C 1
ATOM 1453 O O . VAL A 1 202 ? -1.065 8.594 5.449 1.00 92.06 202 VAL A O 1
ATOM 1456 N N . SER A 1 203 ? 1.168 8.717 5.536 1.00 91.00 203 SER A N 1
ATOM 1457 C CA . SER A 1 203 ? 1.404 8.674 4.095 1.00 91.00 203 SER A CA 1
ATOM 1458 C C . SER A 1 203 ? 2.806 8.142 3.778 1.00 91.00 203 SER A C 1
ATOM 1460 O O . SER A 1 203 ? 3.685 8.095 4.639 1.00 91.00 203 SER A O 1
ATOM 1462 N N . CYS A 1 204 ? 3.009 7.721 2.527 1.00 91.31 204 CYS A N 1
ATOM 1463 C CA . CYS A 1 204 ? 4.296 7.267 2.017 1.00 91.31 204 CYS A CA 1
ATOM 1464 C C . CYS A 1 204 ? 4.834 8.364 1.107 1.00 91.31 204 CYS A C 1
ATOM 1466 O O . CYS A 1 204 ? 4.197 8.746 0.122 1.00 91.31 204 CYS A O 1
ATOM 1468 N N . ASN A 1 205 ? 6.023 8.857 1.424 1.00 88.50 205 ASN A N 1
ATOM 1469 C CA . ASN A 1 205 ? 6.664 9.924 0.677 1.00 88.50 205 ASN A CA 1
ATOM 1470 C C . ASN A 1 205 ? 7.465 9.335 -0.483 1.00 88.50 205 ASN A C 1
ATOM 1472 O O . ASN A 1 205 ? 8.232 8.392 -0.293 1.00 88.50 205 ASN A O 1
ATOM 1476 N N . LYS A 1 206 ? 7.302 9.896 -1.688 1.00 88.31 206 LYS A N 1
ATOM 1477 C CA . LYS A 1 206 ? 8.099 9.494 -2.854 1.00 88.31 206 LYS A CA 1
ATOM 1478 C C . LYS A 1 206 ? 9.574 9.833 -2.617 1.00 88.31 206 LYS A C 1
ATOM 1480 O O . LYS A 1 206 ? 9.890 10.931 -2.148 1.00 88.31 206 LYS A O 1
ATOM 1485 N N . CYS A 1 207 ? 10.465 8.919 -2.984 1.00 86.56 207 CYS A N 1
ATOM 1486 C CA . CYS A 1 207 ? 11.894 9.200 -3.027 1.00 86.56 207 CYS A CA 1
ATOM 1487 C C . CYS A 1 207 ? 12.197 10.305 -4.060 1.00 86.56 207 CYS A C 1
ATOM 1489 O O . CYS A 1 207 ? 11.542 10.411 -5.099 1.00 86.56 207 CYS A O 1
ATOM 1491 N N . ARG A 1 208 ? 13.140 11.198 -3.741 1.00 83.75 208 ARG A N 1
ATOM 1492 C CA . ARG A 1 208 ? 13.486 12.358 -4.583 1.00 83.75 208 ARG A CA 1
ATOM 1493 C C . ARG A 1 208 ? 14.726 12.062 -5.420 1.00 83.75 208 ARG A C 1
ATOM 1495 O O . ARG A 1 208 ? 15.638 11.413 -4.929 1.00 83.75 208 ARG A O 1
ATOM 1502 N N . GLY A 1 209 ? 14.809 12.628 -6.624 1.00 80.50 209 GLY A N 1
ATOM 1503 C CA . GLY A 1 209 ? 15.997 12.516 -7.478 1.00 80.50 209 GLY A CA 1
ATOM 1504 C C . GLY A 1 209 ? 16.230 11.089 -7.979 1.00 80.50 209 GLY A C 1
ATOM 1505 O O . GLY A 1 209 ? 15.279 10.421 -8.366 1.00 80.50 209 GLY A O 1
ATOM 1506 N N . ALA A 1 210 ? 17.487 10.637 -7.953 1.00 77.25 210 ALA A N 1
ATOM 1507 C CA . ALA A 1 210 ? 17.908 9.314 -8.427 1.00 77.25 210 ALA A CA 1
ATOM 1508 C C . ALA A 1 210 ? 17.740 8.183 -7.391 1.00 77.25 210 ALA A C 1
ATOM 1510 O O . ALA A 1 210 ? 18.427 7.167 -7.452 1.00 77.25 210 ALA A O 1
ATOM 1511 N N . PHE A 1 211 ? 16.867 8.382 -6.402 1.00 84.75 211 PHE A N 1
ATOM 1512 C CA . PHE A 1 211 ? 16.635 7.420 -5.335 1.00 84.75 211 PHE A CA 1
ATOM 1513 C C . PHE A 1 211 ? 15.248 6.775 -5.463 1.00 84.75 211 PHE A C 1
ATOM 1515 O O . PHE A 1 211 ? 14.270 7.417 -5.841 1.00 84.75 211 PHE A O 1
ATOM 1522 N N . THR A 1 212 ? 15.163 5.512 -5.071 1.00 86.69 212 THR A N 1
ATOM 1523 C CA . THR A 1 212 ? 13.996 4.624 -5.078 1.00 86.69 212 THR A CA 1
ATOM 1524 C C . THR A 1 212 ? 13.946 3.824 -3.771 1.00 86.69 212 THR A C 1
ATOM 1526 O O . THR A 1 212 ? 14.729 4.062 -2.857 1.00 86.69 212 THR A O 1
ATOM 1529 N N . SER A 1 213 ? 13.003 2.903 -3.629 1.00 85.06 213 SER A N 1
ATOM 1530 C CA . SER A 1 213 ? 12.879 2.026 -2.470 1.00 85.06 213 SER A CA 1
ATOM 1531 C C . SER A 1 213 ? 12.186 0.723 -2.848 1.00 85.06 213 SER A C 1
ATOM 1533 O O . SER A 1 213 ? 11.290 0.695 -3.696 1.00 85.06 213 SER A O 1
ATOM 1535 N N . TRP A 1 214 ? 12.563 -0.367 -2.183 1.00 80.25 214 TRP A N 1
ATOM 1536 C CA . TRP A 1 214 ? 11.782 -1.601 -2.212 1.00 80.25 214 TRP A CA 1
ATOM 1537 C C . TRP A 1 214 ? 10.519 -1.458 -1.347 1.00 80.25 214 TRP A C 1
ATOM 1539 O O . TRP A 1 214 ? 10.398 -0.543 -0.532 1.00 80.25 214 TRP A O 1
ATOM 1549 N N . ALA A 1 215 ? 9.557 -2.370 -1.507 1.00 81.31 215 ALA A N 1
ATOM 1550 C CA . ALA A 1 215 ? 8.354 -2.355 -0.679 1.00 81.31 215 ALA A CA 1
ATOM 1551 C C . ALA A 1 215 ? 8.712 -2.550 0.807 1.00 81.31 215 ALA A C 1
ATOM 1553 O O . ALA A 1 215 ? 9.573 -3.368 1.136 1.00 81.31 215 ALA A O 1
ATOM 1554 N N . ARG A 1 216 ? 8.012 -1.839 1.701 1.00 78.81 216 ARG A N 1
ATOM 1555 C CA . ARG A 1 216 ? 8.199 -1.888 3.171 1.00 78.81 216 ARG A CA 1
ATOM 1556 C C . ARG A 1 216 ? 9.553 -1.374 3.686 1.00 78.81 216 ARG A C 1
ATOM 1558 O O . ARG A 1 216 ? 9.863 -1.609 4.853 1.00 78.81 216 ARG A O 1
ATOM 1565 N N . THR A 1 217 ? 10.362 -0.683 2.881 1.00 81.12 217 THR A N 1
ATOM 1566 C CA . THR A 1 217 ? 11.609 -0.090 3.388 1.00 81.12 217 THR A CA 1
ATOM 1567 C C . THR A 1 217 ? 11.385 1.301 3.978 1.00 81.12 217 THR A C 1
ATOM 1569 O O . THR A 1 217 ? 10.385 1.980 3.735 1.00 81.12 217 THR A O 1
ATOM 1572 N N . THR A 1 218 ? 12.340 1.717 4.805 1.00 83.50 218 THR A N 1
ATOM 1573 C CA . THR A 1 218 ? 12.298 2.978 5.556 1.00 83.50 218 THR A CA 1
ATOM 1574 C C . THR A 1 218 ? 13.191 4.055 4.959 1.00 83.50 218 THR A C 1
ATOM 1576 O O . THR A 1 218 ? 13.040 5.226 5.292 1.00 83.50 218 THR A O 1
ATOM 1579 N N . ASN A 1 219 ? 14.103 3.669 4.067 1.00 86.31 219 ASN A N 1
ATOM 1580 C CA . ASN A 1 219 ? 15.087 4.548 3.457 1.00 86.31 219 ASN A CA 1
ATOM 1581 C C . ASN A 1 219 ? 15.035 4.433 1.941 1.00 86.31 219 ASN A C 1
ATOM 1583 O O . ASN A 1 219 ? 14.806 3.351 1.391 1.00 86.31 219 ASN A O 1
ATOM 1587 N N . CYS A 1 220 ? 15.276 5.567 1.293 1.00 88.38 220 CYS A N 1
ATOM 1588 C CA . CYS A 1 220 ? 15.502 5.612 -0.136 1.00 88.38 220 CYS A CA 1
ATOM 1589 C C . CYS A 1 220 ? 16.931 5.135 -0.438 1.00 88.38 220 CYS A C 1
ATOM 1591 O O . CYS A 1 220 ? 17.887 5.568 0.206 1.00 88.38 220 CYS A O 1
ATOM 1593 N N . SER A 1 221 ? 17.060 4.244 -1.411 1.00 88.25 221 SER A N 1
ATOM 1594 C CA . SER A 1 221 ? 18.304 3.685 -1.934 1.00 88.25 221 SER A CA 1
ATOM 1595 C C . SER A 1 221 ? 18.403 3.943 -3.439 1.00 88.25 221 SER A C 1
ATOM 1597 O O . SER A 1 221 ? 17.516 4.542 -4.034 1.00 88.25 221 SER A O 1
ATOM 1599 N N . ILE A 1 222 ? 19.495 3.524 -4.060 1.00 89.31 222 ILE A N 1
ATOM 1600 C CA . ILE A 1 222 ? 19.660 3.496 -5.521 1.00 89.31 222 ILE A CA 1
ATOM 1601 C C . ILE A 1 222 ? 19.347 2.088 -6.043 1.00 89.31 222 ILE A C 1
ATOM 1603 O O . ILE A 1 222 ? 19.259 1.154 -5.241 1.00 89.31 222 ILE A O 1
ATOM 1607 N N . CYS A 1 223 ? 19.172 1.936 -7.357 1.00 89.31 223 CYS A N 1
ATOM 1608 C CA . CYS A 1 223 ? 19.105 0.607 -7.964 1.00 89.31 223 CYS A CA 1
ATOM 1609 C C . CYS A 1 223 ? 20.473 -0.076 -7.885 1.00 89.31 223 CYS A C 1
ATOM 1611 O O . CYS A 1 223 ? 21.508 0.564 -8.100 1.00 89.31 223 CYS A O 1
ATOM 1613 N N . GLU A 1 224 ? 20.445 -1.357 -7.525 1.00 91.12 224 GLU A N 1
ATOM 1614 C CA . GLU A 1 224 ? 21.611 -2.241 -7.507 1.00 91.12 224 GLU A CA 1
ATOM 1615 C C . GLU A 1 224 ? 22.083 -2.534 -8.944 1.00 91.12 224 GLU A C 1
ATOM 1617 O O . GLU A 1 224 ? 21.440 -2.122 -9.911 1.00 91.12 224 GLU A O 1
ATOM 1622 N N . GLU A 1 225 ? 23.226 -3.206 -9.086 1.00 91.88 225 GLU A N 1
ATOM 1623 C CA . GLU A 1 225 ? 23.697 -3.689 -10.393 1.00 91.88 225 GLU A CA 1
ATOM 1624 C C . GLU A 1 225 ? 22.651 -4.614 -11.038 1.00 91.88 225 GLU A C 1
ATOM 1626 O O . GLU A 1 225 ? 21.861 -5.242 -10.333 1.00 91.88 225 GLU A O 1
ATOM 1631 N N . ASP A 1 226 ? 22.626 -4.667 -12.371 1.00 92.00 226 ASP A N 1
ATOM 1632 C CA . ASP A 1 226 ? 21.626 -5.385 -13.181 1.00 92.00 226 ASP A CA 1
ATOM 1633 C C . ASP A 1 226 ? 20.196 -4.814 -13.112 1.00 92.00 226 ASP A C 1
ATOM 1635 O O . ASP A 1 226 ? 19.265 -5.393 -13.676 1.00 92.00 226 ASP A O 1
ATOM 1639 N N . TYR A 1 227 ? 20.008 -3.644 -12.492 1.00 91.50 227 TYR A N 1
ATOM 1640 C CA . TYR A 1 227 ? 18.743 -2.912 -12.495 1.00 91.50 227 TYR A CA 1
ATOM 1641 C C . TYR A 1 227 ? 18.929 -1.469 -12.969 1.00 91.50 227 TYR A C 1
ATOM 1643 O O . TYR A 1 227 ? 19.921 -0.811 -12.657 1.00 91.50 227 TYR A O 1
ATOM 1651 N N . PHE A 1 228 ? 17.928 -0.939 -13.671 1.00 91.50 228 PHE A N 1
ATOM 1652 C CA . PHE A 1 228 ? 17.854 0.477 -14.028 1.00 91.50 228 PHE A CA 1
ATOM 1653 C C . PHE A 1 228 ? 16.621 1.142 -13.413 1.00 91.50 228 PHE A C 1
ATOM 1655 O O . PHE A 1 228 ? 15.607 0.496 -13.147 1.00 91.50 228 PHE A O 1
ATOM 1662 N N . MET A 1 229 ? 16.710 2.446 -13.164 1.00 89.06 229 MET A N 1
ATOM 1663 C CA . MET A 1 229 ? 15.638 3.232 -12.569 1.00 89.06 229 MET A CA 1
ATOM 1664 C C . MET A 1 229 ? 14.799 3.934 -13.640 1.00 89.06 229 MET A C 1
ATOM 1666 O O . MET A 1 229 ? 15.317 4.743 -14.410 1.00 89.06 229 MET A O 1
ATOM 1670 N N . GLU A 1 230 ? 13.486 3.723 -13.588 1.00 88.62 230 GLU A N 1
ATOM 1671 C CA . GLU A 1 230 ? 12.491 4.460 -14.369 1.00 88.62 230 GLU A CA 1
ATOM 1672 C C . GLU A 1 230 ? 11.318 4.855 -13.461 1.00 88.62 230 GLU A C 1
ATOM 1674 O O . GLU A 1 230 ? 10.844 4.067 -12.642 1.00 88.62 230 GLU A O 1
ATOM 1679 N N . ASP A 1 231 ? 10.896 6.120 -13.524 1.00 85.88 231 ASP A N 1
ATOM 1680 C CA . ASP A 1 231 ? 9.824 6.702 -12.695 1.00 85.88 231 ASP A CA 1
ATOM 1681 C C . ASP A 1 231 ? 9.975 6.557 -11.164 1.00 85.88 231 ASP A C 1
ATOM 1683 O O . ASP A 1 231 ? 9.053 6.852 -10.388 1.00 85.88 231 ASP A O 1
ATOM 1687 N N . GLY A 1 232 ? 11.183 6.222 -10.705 1.00 82.31 232 GLY A N 1
ATOM 1688 C CA . GLY A 1 232 ? 11.502 5.956 -9.303 1.00 82.31 232 GLY A CA 1
ATOM 1689 C C . GLY A 1 232 ? 11.278 4.500 -8.894 1.00 82.31 232 GLY A C 1
ATOM 1690 O O . GLY A 1 232 ? 11.127 4.236 -7.703 1.00 82.31 232 GLY A O 1
ATOM 1691 N N . ILE A 1 233 ? 11.247 3.566 -9.846 1.00 85.50 233 ILE A N 1
ATOM 1692 C CA . ILE A 1 233 ? 11.162 2.116 -9.640 1.00 85.50 233 ILE A CA 1
ATOM 1693 C C . ILE A 1 233 ? 12.355 1.457 -10.344 1.00 85.50 233 ILE A C 1
ATOM 1695 O O . ILE A 1 233 ? 12.733 1.877 -11.434 1.00 85.50 233 ILE A O 1
ATOM 1699 N N . CYS A 1 234 ? 12.949 0.438 -9.718 1.00 89.38 234 CYS A N 1
ATOM 1700 C CA . CYS A 1 234 ? 13.978 -0.384 -10.353 1.00 89.38 234 CYS A CA 1
ATOM 1701 C C . CYS A 1 234 ? 13.345 -1.485 -11.206 1.00 89.38 234 CYS A C 1
ATOM 1703 O O . CYS A 1 234 ? 12.531 -2.264 -10.701 1.00 89.38 234 CYS A O 1
ATOM 1705 N N . TYR A 1 235 ? 13.768 -1.571 -12.460 1.00 90.62 235 TYR A N 1
ATOM 1706 C CA . TYR A 1 235 ? 13.439 -2.639 -13.397 1.00 90.62 235 TYR A CA 1
ATOM 1707 C C . TYR A 1 235 ? 14.697 -3.431 -13.738 1.00 90.62 235 TYR A C 1
ATOM 1709 O O . TYR A 1 235 ? 15.799 -2.888 -13.692 1.00 90.62 235 TYR A O 1
ATOM 1717 N N . GLU A 1 236 ? 14.530 -4.715 -14.047 1.00 93.31 236 GLU A N 1
ATOM 1718 C CA . GLU A 1 236 ? 15.632 -5.569 -14.502 1.00 93.31 236 GLU A CA 1
ATOM 1719 C C . GLU A 1 236 ? 16.236 -5.004 -15.790 1.00 93.31 236 GLU A C 1
ATOM 1721 O O . GLU A 1 236 ? 15.512 -4.503 -16.654 1.00 93.31 236 GLU A O 1
ATOM 1726 N N . CYS A 1 237 ? 17.560 -5.075 -15.911 1.00 94.00 237 CYS A N 1
ATOM 1727 C CA . CYS A 1 237 ? 18.262 -4.581 -17.085 1.00 94.00 237 CYS A CA 1
ATOM 1728 C C . CYS A 1 237 ? 17.754 -5.285 -18.360 1.00 94.00 237 CYS A C 1
ATOM 1730 O O . CYS A 1 237 ? 17.642 -6.515 -18.371 1.00 94.00 237 CYS A O 1
ATOM 1732 N N . PRO A 1 238 ? 17.429 -4.541 -19.435 1.00 93.44 238 PRO A N 1
ATOM 1733 C CA . PRO A 1 238 ? 16.964 -5.138 -20.682 1.00 93.44 238 PRO A CA 1
ATOM 1734 C C . PRO A 1 238 ? 18.040 -6.029 -21.313 1.00 93.44 238 PRO A C 1
ATOM 1736 O O . PRO A 1 238 ? 19.238 -5.780 -21.174 1.00 93.44 238 PRO A O 1
ATOM 1739 N N . GLU A 1 239 ? 17.611 -7.047 -22.062 1.00 90.25 239 GLU A N 1
ATOM 1740 C CA . GLU A 1 239 ? 18.532 -7.936 -22.775 1.00 90.25 239 GLU A CA 1
ATOM 1741 C C . GLU A 1 239 ? 19.483 -7.141 -23.686 1.00 90.25 239 GLU A C 1
ATOM 1743 O O . GLU A 1 239 ? 19.055 -6.278 -24.455 1.00 90.25 239 GLU A O 1
ATOM 1748 N N . ASN A 1 240 ? 20.776 -7.480 -23.633 1.00 88.94 240 ASN A N 1
ATOM 1749 C CA . ASN A 1 240 ? 21.867 -6.827 -24.373 1.00 88.94 240 ASN A CA 1
ATOM 1750 C C . ASN A 1 240 ? 22.199 -5.386 -23.931 1.00 88.94 240 ASN A C 1
ATOM 1752 O O . ASN A 1 240 ? 22.978 -4.703 -24.602 1.00 88.94 240 ASN A O 1
ATOM 1756 N N . GLY A 1 241 ? 21.637 -4.936 -22.806 1.00 90.88 241 GLY A N 1
ATOM 1757 C CA . GLY A 1 241 ? 22.086 -3.759 -22.070 1.00 90.88 241 GLY A CA 1
ATOM 1758 C C . GLY A 1 241 ? 22.945 -4.138 -20.863 1.00 90.88 241 GLY A C 1
ATOM 1759 O O . GLY A 1 241 ? 22.789 -5.211 -20.285 1.00 90.88 241 GLY A O 1
ATOM 1760 N N . GLU A 1 242 ? 23.837 -3.236 -20.470 1.00 92.38 242 GLU A N 1
ATOM 1761 C CA . GLU A 1 242 ? 24.585 -3.289 -19.217 1.00 92.38 242 GLU A CA 1
ATOM 1762 C C . GLU A 1 242 ? 24.101 -2.156 -18.302 1.00 92.38 242 GLU A C 1
ATOM 1764 O O . GLU A 1 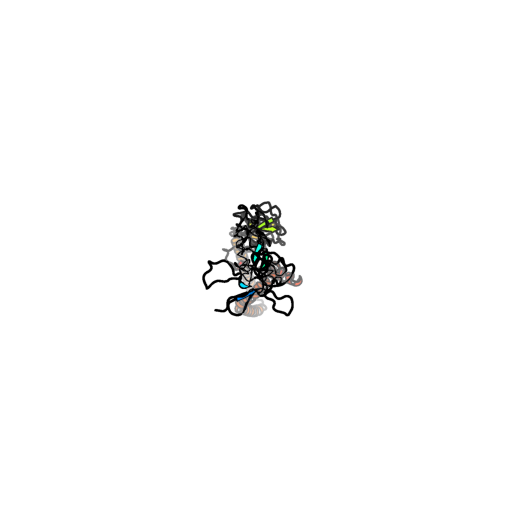242 ? 24.061 -0.986 -18.702 1.00 92.38 242 GLU A O 1
ATOM 1769 N N . CYS A 1 243 ? 23.735 -2.506 -17.065 1.00 93.56 243 CYS A N 1
ATOM 1770 C CA . CYS A 1 243 ? 23.221 -1.571 -16.064 1.00 93.56 243 CYS A CA 1
ATOM 1771 C C . CYS A 1 243 ? 24.117 -1.575 -14.814 1.00 93.56 243 CYS A C 1
ATOM 1773 O O . CYS A 1 243 ? 23.881 -2.353 -13.884 1.00 93.56 243 CYS A O 1
ATOM 1775 N N . PRO A 1 244 ? 25.154 -0.716 -14.768 1.00 90.56 244 PRO A N 1
ATOM 1776 C CA . PRO A 1 244 ? 25.927 -0.466 -13.555 1.00 90.56 244 PRO A CA 1
ATOM 1777 C C . PRO A 1 244 ? 25.082 0.109 -12.405 1.00 90.56 244 PRO A C 1
ATOM 1779 O O . PRO A 1 244 ? 23.926 0.504 -12.575 1.00 90.56 244 PRO A O 1
ATOM 1782 N N . LEU A 1 245 ? 25.680 0.226 -11.220 1.00 89.88 245 LEU A N 1
ATOM 1783 C CA . LEU A 1 245 ? 25.030 0.825 -10.054 1.00 89.88 245 LEU A CA 1
ATOM 1784 C C . LEU A 1 245 ? 24.450 2.221 -10.368 1.00 89.88 245 LEU A C 1
ATOM 1786 O O . LEU A 1 245 ? 25.144 3.075 -10.918 1.00 89.88 245 LEU A O 1
ATOM 1790 N N . ALA A 1 246 ? 23.203 2.468 -9.949 1.00 86.25 246 ALA A N 1
ATOM 1791 C CA . ALA A 1 246 ? 22.477 3.728 -10.167 1.00 86.25 246 ALA A CA 1
ATOM 1792 C C . ALA A 1 246 ? 22.241 4.122 -11.642 1.00 86.25 246 ALA A C 1
ATOM 1794 O O . ALA A 1 246 ? 22.170 5.310 -11.958 1.00 86.25 246 ALA A O 1
ATOM 1795 N N . THR A 1 247 ? 22.066 3.145 -12.534 1.00 90.06 247 THR A N 1
ATOM 1796 C CA . THR A 1 247 ? 21.707 3.391 -13.941 1.00 90.06 247 THR A CA 1
ATOM 1797 C C . THR A 1 247 ? 20.275 3.926 -14.075 1.00 90.06 247 THR A C 1
ATOM 1799 O O . THR A 1 247 ? 19.339 3.325 -13.550 1.00 90.06 247 THR A O 1
ATOM 1802 N N . GLY A 1 248 ? 20.074 5.041 -14.784 1.00 88.81 248 GLY A N 1
ATOM 1803 C CA . GLY A 1 248 ? 18.759 5.486 -15.268 1.00 88.81 248 GLY A CA 1
ATOM 1804 C C . GLY A 1 248 ? 18.473 5.003 -16.694 1.00 88.81 248 GLY A C 1
ATOM 1805 O O . GLY A 1 248 ? 19.371 4.514 -17.374 1.00 88.81 248 GLY A O 1
ATOM 1806 N N . THR A 1 249 ? 17.246 5.175 -17.196 1.00 88.94 249 THR A N 1
ATOM 1807 C CA . THR A 1 249 ? 16.856 4.703 -18.545 1.00 88.94 249 THR A CA 1
ATOM 1808 C C . THR A 1 249 ? 17.787 5.194 -19.666 1.00 88.94 249 THR A C 1
ATOM 1810 O O . THR A 1 249 ? 18.160 4.429 -20.558 1.00 88.94 249 THR A O 1
ATOM 1813 N N . THR A 1 250 ? 18.233 6.451 -19.604 1.00 88.06 250 THR A N 1
ATOM 1814 C CA . THR A 1 250 ? 19.160 7.038 -20.589 1.00 88.06 250 THR A CA 1
ATOM 1815 C C . THR A 1 250 ? 20.592 6.530 -20.444 1.00 88.06 250 THR A C 1
ATOM 1817 O O . THR A 1 250 ? 21.331 6.477 -21.427 1.00 88.06 250 THR A O 1
ATOM 1820 N N . ASP A 1 251 ? 20.968 6.105 -19.240 1.00 88.88 251 ASP A N 1
ATOM 1821 C CA . ASP A 1 251 ? 22.337 5.730 -18.889 1.00 88.88 251 ASP A CA 1
ATOM 1822 C C . ASP A 1 251 ? 22.649 4.260 -19.191 1.00 88.88 251 ASP A C 1
ATOM 1824 O O . ASP A 1 251 ? 23.812 3.871 -19.109 1.00 88.88 251 ASP A O 1
ATOM 1828 N N . ILE A 1 252 ? 21.636 3.463 -19.568 1.00 91.25 252 ILE A N 1
ATOM 1829 C CA . ILE A 1 252 ? 21.804 2.068 -20.000 1.00 91.25 252 ILE A CA 1
ATOM 1830 C C . ILE A 1 252 ? 22.874 2.008 -21.094 1.00 91.25 252 ILE A C 1
ATOM 1832 O O . ILE A 1 252 ? 22.774 2.691 -22.121 1.00 91.25 252 ILE A O 1
ATOM 1836 N N . ILE A 1 253 ? 23.894 1.184 -20.860 1.00 91.12 253 ILE A N 1
ATOM 1837 C CA . ILE A 1 253 ? 25.038 1.027 -21.753 1.00 91.12 253 ILE A CA 1
ATOM 1838 C C . ILE A 1 253 ? 24.716 -0.099 -22.731 1.00 91.12 253 ILE A C 1
ATOM 1840 O O . ILE A 1 253 ? 24.442 -1.224 -22.325 1.00 91.12 253 ILE A O 1
ATOM 1844 N N . LEU A 1 254 ? 24.730 0.194 -24.029 1.00 91.69 254 LEU A N 1
ATOM 1845 C CA . LEU A 1 254 ? 24.525 -0.813 -25.067 1.00 91.69 254 LEU A CA 1
ATOM 1846 C C . LEU A 1 254 ? 25.863 -1.456 -25.436 1.00 91.69 254 LEU A C 1
ATOM 1848 O O . LEU A 1 254 ? 26.862 -0.758 -25.621 1.00 91.69 254 LEU A O 1
ATOM 1852 N N . GLY A 1 255 ? 25.875 -2.779 -25.597 1.00 88.38 255 GLY A N 1
ATOM 1853 C CA . GLY A 1 255 ? 27.037 -3.486 -26.134 1.00 88.38 255 GLY A CA 1
ATOM 1854 C C . GLY A 1 255 ? 27.314 -3.146 -27.606 1.00 88.38 255 GLY A C 1
ATOM 1855 O O . GLY A 1 255 ? 26.465 -2.609 -28.320 1.00 88.38 255 GLY A O 1
ATOM 1856 N N . TYR A 1 256 ? 28.504 -3.510 -28.085 1.00 89.50 256 TYR A N 1
ATOM 1857 C CA . TYR A 1 256 ? 28.864 -3.396 -29.502 1.00 89.50 256 TYR A CA 1
ATOM 1858 C C . TYR A 1 256 ? 27.895 -4.179 -30.400 1.00 89.50 256 TYR A C 1
ATOM 1860 O O . TYR A 1 256 ? 27.517 -5.308 -30.081 1.00 89.50 256 TYR A O 1
ATOM 1868 N N . GLY A 1 257 ? 27.520 -3.602 -31.541 1.00 90.12 257 GLY A N 1
ATOM 1869 C CA . GLY A 1 257 ? 26.568 -4.191 -32.479 1.00 90.12 257 GLY A CA 1
ATOM 1870 C C . GLY A 1 257 ? 25.100 -4.010 -32.088 1.00 90.12 257 GLY A C 1
ATOM 1871 O O . GLY A 1 257 ? 24.236 -4.568 -32.766 1.00 90.12 257 GLY A O 1
ATOM 1872 N N . TYR A 1 258 ? 24.799 -3.239 -31.038 1.00 91.81 258 TYR A N 1
ATOM 1873 C CA . TYR A 1 258 ? 23.436 -2.939 -30.600 1.00 91.81 258 TYR A CA 1
ATOM 1874 C C . TYR A 1 258 ? 23.095 -1.454 -30.727 1.00 91.81 258 TYR A C 1
ATOM 1876 O O . TYR A 1 258 ? 23.947 -0.572 -30.635 1.00 91.81 258 TYR A O 1
ATOM 1884 N N . TRP A 1 259 ? 21.810 -1.185 -30.934 1.00 89.81 259 TRP A N 1
ATOM 1885 C CA . TRP A 1 259 ? 21.250 0.138 -31.162 1.00 89.81 259 TRP A CA 1
ATOM 1886 C C . TRP A 1 259 ? 19.843 0.237 -30.568 1.00 89.81 259 TRP A C 1
ATOM 1888 O O . TRP A 1 259 ? 19.100 -0.744 -30.530 1.00 89.81 259 TRP A O 1
ATOM 1898 N N . ARG A 1 260 ? 19.439 1.437 -30.148 1.00 88.88 260 ARG A N 1
ATOM 1899 C CA . ARG A 1 260 ? 18.050 1.739 -29.775 1.00 88.88 260 ARG A CA 1
ATOM 1900 C C . ARG A 1 260 ? 17.597 3.050 -30.403 1.00 88.88 260 ARG A C 1
ATOM 1902 O O . ARG A 1 260 ? 18.394 3.966 -30.589 1.00 88.88 260 ARG A O 1
ATOM 1909 N N . VAL A 1 261 ? 16.303 3.129 -30.708 1.00 84.56 261 VAL A N 1
ATOM 1910 C CA . VAL A 1 261 ? 15.694 4.289 -31.382 1.00 84.56 261 VAL A CA 1
ATOM 1911 C C . VAL A 1 261 ? 15.701 5.543 -30.526 1.00 84.56 261 VAL A C 1
ATOM 1913 O O . VAL A 1 261 ? 15.889 6.642 -31.039 1.00 84.56 261 VAL A O 1
ATOM 1916 N N . ASP A 1 262 ? 15.498 5.363 -29.229 1.00 85.69 262 ASP A N 1
ATOM 1917 C CA . ASP A 1 262 ? 15.296 6.444 -28.287 1.00 85.69 262 ASP A CA 1
ATOM 1918 C C . ASP A 1 262 ? 16.014 6.103 -26.969 1.00 85.69 262 ASP A C 1
ATOM 1920 O O . ASP A 1 262 ? 15.974 4.940 -26.549 1.00 85.69 262 ASP A O 1
ATOM 1924 N N . PRO A 1 263 ? 16.688 7.067 -26.315 1.00 86.50 263 PRO A N 1
ATOM 1925 C CA . PRO A 1 263 ? 17.342 6.864 -25.021 1.00 86.50 263 PRO A CA 1
ATOM 1926 C C . PRO A 1 263 ? 16.430 6.359 -23.897 1.00 86.50 263 PRO A C 1
ATOM 1928 O O . PRO A 1 263 ? 16.930 5.772 -22.945 1.00 86.50 263 PRO A O 1
ATOM 1931 N N . TYR A 1 264 ? 15.118 6.571 -23.990 1.00 88.12 264 TYR A N 1
ATOM 1932 C CA . TYR A 1 264 ? 14.120 6.079 -23.041 1.00 88.12 264 TYR A CA 1
ATOM 1933 C C . TYR A 1 264 ? 13.530 4.719 -23.445 1.00 88.12 264 TYR A C 1
ATOM 1935 O O . TYR A 1 264 ? 12.721 4.152 -22.721 1.00 88.12 264 TYR A O 1
ATOM 1943 N N . SER A 1 265 ? 13.902 4.173 -24.607 1.00 88.69 265 SER A N 1
ATOM 1944 C CA . SER A 1 265 ? 13.408 2.873 -25.055 1.00 88.69 265 SER A CA 1
ATOM 1945 C C . SER A 1 265 ? 14.170 1.723 -24.397 1.00 88.69 265 SER A C 1
ATOM 1947 O O . SER A 1 265 ? 15.403 1.685 -24.415 1.00 88.69 265 SER A O 1
ATOM 1949 N N . HIS A 1 266 ? 13.425 0.734 -23.899 1.00 88.31 266 HIS A N 1
ATOM 1950 C CA . HIS A 1 266 ? 13.966 -0.540 -23.402 1.00 88.31 266 HIS A CA 1
ATOM 1951 C C . HIS A 1 266 ? 14.188 -1.569 -24.517 1.00 88.31 266 HIS A C 1
ATOM 1953 O O . HIS A 1 266 ? 14.691 -2.661 -24.264 1.00 88.31 266 HIS A O 1
ATOM 1959 N N . GLN A 1 267 ? 13.786 -1.253 -25.752 1.00 90.62 267 GLN A N 1
ATOM 1960 C CA . GLN A 1 267 ? 13.948 -2.154 -26.883 1.00 90.62 267 GLN A CA 1
ATOM 1961 C C . GLN A 1 267 ? 15.333 -1.960 -27.503 1.00 90.62 267 GLN A C 1
ATOM 1963 O O . GLN A 1 267 ? 15.544 -1.072 -28.332 1.00 90.62 267 GLN A O 1
ATOM 1968 N N . ILE A 1 268 ? 16.269 -2.813 -27.092 1.00 92.12 268 ILE A N 1
ATOM 1969 C CA . ILE A 1 268 ? 17.623 -2.869 -27.643 1.00 92.12 268 ILE A CA 1
ATOM 1970 C C . ILE A 1 268 ? 17.619 -3.825 -28.838 1.00 92.12 268 ILE A C 1
ATOM 1972 O O . ILE A 1 268 ? 17.193 -4.975 -28.740 1.00 92.12 268 ILE A O 1
ATOM 1976 N N . LEU A 1 269 ? 18.058 -3.328 -29.991 1.00 90.06 269 LEU A N 1
ATOM 1977 C CA . LEU A 1 269 ? 18.005 -4.024 -31.273 1.00 90.06 269 LEU A CA 1
ATOM 1978 C C . LEU A 1 269 ? 19.421 -4.282 -31.788 1.00 90.06 269 LEU A C 1
ATOM 1980 O O . LEU A 1 269 ? 20.291 -3.422 -31.692 1.00 90.06 269 LEU A O 1
ATOM 1984 N N . GLN A 1 270 ? 19.653 -5.459 -32.364 1.00 90.00 270 GLN A N 1
ATOM 1985 C CA . GLN A 1 270 ? 20.946 -5.816 -32.944 1.00 90.00 270 GLN A CA 1
ATOM 1986 C C . GLN A 1 270 ? 21.077 -5.286 -34.379 1.00 90.00 270 GLN A C 1
ATOM 1988 O O . GLN A 1 270 ? 20.171 -5.437 -35.199 1.00 90.00 270 GLN A O 1
ATOM 1993 N N . CYS A 1 271 ? 22.235 -4.731 -34.717 1.00 87.50 271 CYS A N 1
ATOM 1994 C CA . CYS A 1 271 ? 22.579 -4.285 -36.061 1.00 87.50 271 CYS A CA 1
ATOM 1995 C C . CYS A 1 271 ? 23.073 -5.465 -36.904 1.00 87.50 271 CYS A C 1
ATOM 1997 O O . CYS A 1 271 ? 24.256 -5.787 -36.936 1.00 87.50 271 CYS A O 1
ATOM 1999 N N . THR A 1 272 ? 22.147 -6.148 -37.579 1.00 81.69 272 THR A N 1
ATOM 2000 C CA . THR A 1 272 ? 22.444 -7.403 -38.293 1.00 81.69 272 THR A CA 1
ATOM 2001 C C . THR A 1 272 ? 23.216 -7.190 -39.598 1.00 81.69 272 THR A C 1
ATOM 2003 O O . THR A 1 272 ? 24.075 -7.995 -39.943 1.00 81.69 272 THR A O 1
ATOM 2006 N N . SER A 1 273 ? 22.919 -6.115 -40.336 1.00 74.50 273 SER A N 1
ATOM 2007 C CA . SER A 1 273 ? 23.474 -5.887 -41.681 1.00 74.50 273 SER A CA 1
ATOM 2008 C C . SER A 1 273 ? 24.902 -5.339 -41.670 1.00 74.50 273 SER A C 1
ATOM 2010 O O . SER A 1 273 ? 25.658 -5.579 -42.607 1.00 74.50 273 SER A O 1
ATOM 2012 N N . ASN A 1 274 ? 25.258 -4.577 -40.636 1.00 76.88 274 ASN A N 1
ATOM 2013 C CA . ASN A 1 274 ? 26.601 -4.056 -40.415 1.00 76.88 274 ASN A CA 1
ATOM 2014 C C . ASN A 1 274 ? 26.812 -3.854 -38.904 1.00 76.88 274 ASN A C 1
ATOM 2016 O O . ASN A 1 274 ? 26.487 -2.779 -38.394 1.00 76.88 274 ASN A O 1
ATOM 2020 N N . PRO A 1 275 ? 27.300 -4.875 -38.177 1.00 79.81 275 PRO A N 1
ATOM 2021 C CA . PRO A 1 275 ? 27.514 -4.783 -36.733 1.00 79.81 275 PRO A CA 1
ATOM 2022 C C . PRO A 1 275 ? 28.464 -3.647 -36.347 1.00 79.81 275 PRO A C 1
ATOM 2024 O O . PRO A 1 275 ? 28.281 -3.029 -35.304 1.00 79.81 275 PRO A O 1
ATOM 2027 N N . ASP A 1 276 ? 29.423 -3.328 -37.219 1.00 84.88 276 ASP A N 1
ATOM 2028 C CA . ASP A 1 276 ? 30.452 -2.321 -36.960 1.00 84.88 276 ASP A CA 1
ATOM 2029 C C . ASP A 1 276 ? 29.920 -0.882 -37.028 1.00 84.88 276 ASP A C 1
ATOM 2031 O O . ASP A 1 276 ? 30.503 0.022 -36.433 1.00 84.88 276 ASP A O 1
ATOM 2035 N N . ALA A 1 277 ? 28.768 -0.671 -37.677 1.00 85.06 277 ALA A N 1
ATOM 2036 C CA . ALA A 1 277 ? 28.103 0.632 -37.705 1.00 85.06 277 ALA A CA 1
ATOM 2037 C C . ALA A 1 277 ? 27.552 1.045 -36.330 1.00 85.06 277 ALA A C 1
ATOM 2039 O O . ALA A 1 277 ? 27.374 2.237 -36.068 1.00 85.06 277 ALA A O 1
ATOM 2040 N N . CYS A 1 278 ? 27.271 0.069 -35.461 1.00 89.94 278 CYS A N 1
ATOM 2041 C CA . CYS A 1 278 ? 26.698 0.276 -34.138 1.00 89.94 278 CYS A CA 1
ATOM 2042 C C . CYS A 1 278 ? 27.775 0.060 -33.081 1.00 89.94 278 CYS A C 1
ATOM 2044 O O . CYS A 1 278 ? 28.019 -1.056 -32.626 1.00 89.94 278 CYS A O 1
ATOM 2046 N N . ILE A 1 279 ? 28.419 1.147 -32.674 1.00 89.25 279 ILE A N 1
ATOM 2047 C CA . ILE A 1 279 ? 29.486 1.107 -31.669 1.00 89.25 279 ILE A CA 1
ATOM 2048 C C . ILE A 1 279 ? 28.950 0.873 -30.248 1.00 89.25 279 ILE A C 1
ATOM 2050 O O . ILE A 1 279 ? 29.730 0.548 -29.354 1.00 89.25 279 ILE A O 1
ATOM 2054 N N . GLY A 1 280 ? 27.632 0.995 -30.047 1.00 86.88 280 GLY A N 1
ATOM 2055 C CA . GLY A 1 280 ? 26.997 0.872 -28.738 1.00 86.88 280 GLY A CA 1
ATOM 2056 C C . GLY A 1 280 ? 27.300 2.078 -27.844 1.00 86.88 280 GLY A C 1
ATOM 2057 O O . GLY A 1 280 ? 27.481 3.194 -28.327 1.00 86.88 280 GLY A O 1
ATOM 2058 N N . GLY A 1 281 ? 27.340 1.863 -26.532 1.00 85.75 281 GLY A N 1
ATOM 2059 C CA . GLY A 1 281 ? 27.564 2.903 -25.529 1.00 85.75 281 GLY A CA 1
ATOM 2060 C C . GLY A 1 281 ? 26.271 3.491 -24.958 1.00 85.75 281 GLY A C 1
ATOM 2061 O O . GLY A 1 281 ? 25.205 2.882 -25.038 1.00 85.75 281 GLY A O 1
ATOM 2062 N N . ASN A 1 282 ? 26.363 4.665 -24.331 1.00 82.75 282 ASN A N 1
ATOM 2063 C CA . ASN A 1 282 ? 25.225 5.343 -23.705 1.00 82.75 282 ASN A CA 1
ATOM 2064 C C . ASN A 1 282 ? 24.728 6.529 -24.554 1.00 82.75 282 ASN A C 1
ATOM 2066 O O . ASN A 1 282 ? 25.393 6.972 -25.490 1.00 82.75 282 ASN A O 1
ATOM 2070 N N . SER A 1 283 ? 23.569 7.094 -24.206 1.00 70.00 283 SER A N 1
ATOM 2071 C CA . SER A 1 283 ? 22.981 8.204 -24.972 1.00 70.00 283 SER A CA 1
ATOM 2072 C C . SER A 1 283 ? 23.723 9.540 -24.844 1.00 70.00 283 SER A C 1
ATOM 2074 O O . SER A 1 283 ? 23.314 10.517 -25.467 1.00 70.00 283 SER A O 1
ATOM 2076 N N . THR A 1 284 ? 24.752 9.624 -23.996 1.00 67.44 284 THR A N 1
ATOM 2077 C CA . THR A 1 284 ? 25.509 10.863 -23.742 1.00 67.44 284 THR A CA 1
ATOM 2078 C C . THR A 1 284 ? 26.747 11.008 -24.627 1.00 67.44 284 THR A C 1
ATOM 2080 O O . THR A 1 284 ? 27.388 12.056 -24.603 1.00 67.44 284 THR A O 1
ATOM 2083 N N . LEU A 1 285 ? 27.082 9.982 -25.415 1.00 65.12 285 LEU A N 1
ATOM 2084 C CA . LEU A 1 285 ? 28.182 10.020 -26.376 1.00 65.12 285 LEU A CA 1
ATOM 2085 C C . LEU A 1 285 ? 27.830 10.912 -27.580 1.00 65.12 285 LEU A C 1
ATOM 2087 O O . LEU A 1 285 ? 26.743 10.810 -28.155 1.00 65.12 285 LEU A O 1
ATOM 2091 N N . GLU A 1 286 ? 28.760 11.784 -27.985 1.00 58.75 286 GLU A N 1
ATOM 2092 C CA . GLU A 1 286 ? 28.652 12.552 -29.233 1.00 58.75 286 GLU A CA 1
ATOM 2093 C C . GLU A 1 286 ? 28.615 11.583 -30.430 1.00 58.75 286 GLU A C 1
ATOM 2095 O O . GLU A 1 286 ? 29.549 10.810 -30.629 1.00 58.75 286 GLU A O 1
ATOM 2100 N N . GLY A 1 287 ? 27.526 11.603 -31.209 1.00 61.47 287 GLY A N 1
ATOM 2101 C CA . GLY A 1 287 ? 27.262 10.637 -32.294 1.00 61.47 287 GLY A CA 1
ATOM 2102 C C . GLY A 1 287 ? 26.275 9.514 -31.932 1.00 61.47 287 GLY A C 1
ATOM 2103 O O . GLY A 1 287 ? 25.859 8.748 -32.801 1.00 61.47 287 GLY A O 1
ATOM 2104 N N . GLY A 1 288 ? 25.826 9.442 -30.672 1.00 77.50 288 GLY A N 1
ATOM 2105 C CA . GLY A 1 288 ? 24.862 8.440 -30.210 1.00 77.50 288 GLY A CA 1
ATOM 2106 C C . GLY A 1 288 ? 25.445 7.023 -30.203 1.00 77.50 288 GLY A C 1
ATOM 2107 O O . GLY A 1 288 ? 26.597 6.824 -29.837 1.00 77.50 288 GLY A O 1
ATOM 2108 N N . TYR A 1 289 ? 24.643 6.032 -30.605 1.00 87.06 289 TYR A N 1
ATOM 2109 C CA . TYR A 1 289 ? 25.057 4.616 -30.669 1.00 87.06 289 TYR A CA 1
ATOM 2110 C C . TYR A 1 289 ? 25.789 4.250 -31.969 1.00 87.06 289 TYR A C 1
ATOM 2112 O O . TYR A 1 289 ? 26.142 3.086 -32.177 1.00 87.06 289 TYR A O 1
ATOM 2120 N N . CYS A 1 290 ? 25.940 5.215 -32.876 1.00 86.88 290 CYS A N 1
ATOM 2121 C CA . CYS A 1 290 ? 26.427 5.000 -34.229 1.00 86.88 290 CYS A CA 1
ATOM 2122 C C . CYS A 1 290 ? 27.881 5.432 -34.375 1.00 86.88 290 CYS A C 1
ATOM 2124 O O . CYS A 1 290 ? 28.345 6.367 -33.725 1.00 86.88 290 CYS A O 1
ATOM 2126 N N . GLN A 1 291 ? 28.603 4.747 -35.259 1.00 86.62 291 GLN A N 1
ATOM 2127 C CA . GLN A 1 291 ? 29.927 5.178 -35.689 1.00 86.62 291 GLN A CA 1
ATOM 2128 C C . GLN A 1 291 ? 29.860 6.585 -36.311 1.00 86.62 291 GLN A C 1
ATOM 2130 O O . GLN A 1 291 ? 28.844 6.975 -36.888 1.00 86.62 291 GLN A O 1
ATOM 2135 N N . SER A 1 292 ? 30.952 7.350 -36.218 1.00 83.88 292 SER A N 1
ATOM 2136 C CA . SER A 1 292 ? 31.045 8.697 -36.794 1.00 83.88 292 SER A CA 1
ATOM 2137 C C . SER A 1 292 ? 30.582 8.739 -38.255 1.00 83.88 292 SER A C 1
ATOM 2139 O O . SER A 1 292 ? 30.949 7.875 -39.053 1.00 83.88 292 SER A O 1
ATOM 2141 N N . ASN A 1 293 ? 29.815 9.776 -38.603 1.00 79.81 293 ASN A N 1
ATOM 2142 C CA . ASN A 1 293 ? 29.230 10.007 -39.929 1.00 79.81 293 ASN A CA 1
ATOM 2143 C C . ASN A 1 293 ? 28.127 9.010 -40.337 1.00 79.81 293 ASN A C 1
ATOM 2145 O O . ASN A 1 293 ? 27.667 9.037 -41.483 1.00 79.81 293 ASN A O 1
ATOM 2149 N N . MET A 1 294 ? 27.682 8.151 -39.415 1.00 82.12 294 MET A N 1
ATOM 2150 C CA . MET A 1 294 ? 26.535 7.259 -39.571 1.00 82.12 294 MET A CA 1
ATOM 2151 C C . MET A 1 294 ? 25.439 7.631 -38.567 1.00 82.12 294 MET A C 1
ATOM 2153 O O . MET A 1 294 ? 25.703 8.099 -37.467 1.00 82.12 294 MET A O 1
ATOM 2157 N N . GLY A 1 295 ? 24.186 7.392 -38.932 1.00 80.81 295 GLY A N 1
ATOM 2158 C CA . GLY A 1 295 ? 23.024 7.724 -38.124 1.00 80.81 295 GLY A CA 1
ATOM 2159 C C . GLY A 1 295 ? 21.760 7.013 -38.598 1.00 80.81 295 GLY A C 1
ATOM 2160 O O . GLY A 1 295 ? 21.783 6.123 -39.452 1.00 80.81 295 GLY A O 1
ATOM 2161 N N . GLY A 1 296 ? 20.624 7.412 -38.029 1.00 79.25 296 GLY A N 1
ATOM 2162 C CA . GLY A 1 296 ? 19.325 6.814 -38.334 1.00 79.25 296 GLY A CA 1
ATOM 2163 C C . GLY A 1 296 ? 19.135 5.396 -37.772 1.00 79.25 296 GLY A C 1
ATOM 2164 O O . GLY A 1 296 ? 19.926 4.937 -36.945 1.00 79.25 296 GLY A O 1
ATOM 2165 N N . PRO A 1 297 ? 18.061 4.696 -38.189 1.00 82.12 297 PRO A N 1
ATOM 2166 C CA . PRO A 1 297 ? 17.750 3.354 -37.704 1.00 82.12 297 PRO A CA 1
ATOM 2167 C C . PRO A 1 297 ? 18.866 2.359 -38.015 1.00 82.12 297 PRO A C 1
ATOM 2169 O O . PRO A 1 297 ? 19.304 2.267 -39.163 1.00 82.12 297 PRO A O 1
ATOM 2172 N N . TYR A 1 298 ? 19.309 1.614 -36.997 1.00 84.12 298 TYR A N 1
ATOM 2173 C CA . TYR A 1 298 ? 20.413 0.648 -37.096 1.00 84.12 298 TYR A CA 1
ATOM 2174 C C . TYR A 1 298 ? 21.726 1.242 -37.642 1.00 84.12 298 TYR A C 1
ATOM 2176 O O . TYR A 1 298 ? 22.545 0.514 -38.198 1.00 84.12 298 TYR A O 1
ATOM 2184 N N . CYS A 1 299 ? 21.909 2.564 -37.534 1.00 86.06 299 CYS A N 1
ATOM 2185 C CA . CYS A 1 299 ? 23.081 3.279 -38.049 1.00 86.06 299 CYS A CA 1
ATOM 2186 C C . CYS A 1 299 ? 23.321 3.086 -39.560 1.00 86.06 299 CYS A C 1
ATOM 2188 O O . CYS A 1 299 ? 24.456 3.088 -40.027 1.00 86.06 299 CYS A O 1
ATOM 2190 N N . LEU A 1 300 ? 22.254 2.900 -40.346 1.00 80.62 300 LEU A N 1
ATOM 2191 C CA . LEU A 1 300 ? 22.349 2.594 -41.782 1.00 80.62 300 LEU A CA 1
ATOM 2192 C C . LEU A 1 300 ? 22.350 3.826 -42.698 1.00 80.62 300 LEU A C 1
ATOM 2194 O O . LEU A 1 300 ? 22.469 3.678 -43.917 1.00 80.62 300 LEU A O 1
ATOM 2198 N N . ILE A 1 301 ? 22.174 5.025 -42.144 1.00 80.31 301 ILE A N 1
ATOM 2199 C CA . ILE A 1 301 ? 22.059 6.270 -42.906 1.00 80.31 301 ILE A CA 1
ATOM 2200 C C . ILE A 1 301 ? 23.349 7.068 -42.740 1.00 80.31 301 ILE A C 1
ATOM 2202 O O . ILE A 1 301 ? 23.790 7.290 -41.621 1.00 80.31 301 ILE A O 1
ATOM 2206 N N . CYS A 1 302 ? 23.947 7.534 -43.835 1.00 79.81 302 CYS A N 1
ATOM 2207 C CA . CYS A 1 302 ? 25.082 8.452 -43.743 1.00 79.81 302 CYS A CA 1
ATOM 2208 C C . CYS A 1 302 ? 24.619 9.856 -43.346 1.00 79.81 302 CYS A C 1
ATOM 2210 O O . CYS A 1 302 ? 23.592 10.342 -43.829 1.00 79.81 302 CYS A O 1
ATOM 2212 N N . GLU A 1 303 ? 25.391 10.520 -42.492 1.00 78.81 303 GLU A N 1
ATOM 2213 C CA . GLU A 1 303 ? 25.150 11.914 -42.133 1.00 78.81 303 GLU A CA 1
ATOM 2214 C C . GLU A 1 303 ? 25.328 12.852 -43.338 1.00 78.81 303 GLU A C 1
ATOM 2216 O O . GLU A 1 303 ? 25.897 12.511 -44.380 1.00 78.81 303 GLU A O 1
ATOM 2221 N N . LYS A 1 304 ? 24.799 14.073 -43.217 1.00 75.25 304 LYS A N 1
ATOM 2222 C CA . LYS A 1 304 ? 24.807 15.050 -44.309 1.00 75.25 304 LYS A CA 1
ATOM 2223 C C . LYS A 1 304 ? 26.242 15.356 -44.761 1.00 75.25 304 LYS A C 1
ATOM 2225 O O . LYS A 1 304 ? 27.075 15.737 -43.950 1.00 75.25 304 LYS A O 1
ATOM 2230 N N . GLY A 1 305 ? 26.485 15.285 -46.071 1.00 70.75 305 GLY A N 1
ATOM 2231 C CA . GLY A 1 305 ? 27.813 15.511 -46.660 1.00 70.75 305 GLY A CA 1
ATOM 2232 C C . GLY A 1 305 ? 28.614 14.231 -46.892 1.00 70.75 305 GLY A C 1
ATOM 2233 O O . GLY A 1 305 ? 29.680 14.304 -47.496 1.00 70.75 305 GLY A O 1
ATOM 2234 N N . TYR A 1 306 ? 28.071 13.078 -46.491 1.00 73.94 306 TYR A N 1
ATOM 2235 C CA . TYR A 1 306 ? 28.639 11.764 -46.748 1.00 73.94 306 TYR A CA 1
ATOM 2236 C C . TYR A 1 306 ? 27.715 10.927 -47.642 1.00 73.94 306 TYR A C 1
ATOM 2238 O O . TYR A 1 306 ? 26.488 11.064 -47.609 1.00 73.94 306 TYR A O 1
ATOM 2246 N N . HIS A 1 307 ? 28.294 10.032 -48.439 1.00 71.12 307 HIS A N 1
ATOM 2247 C CA . HIS A 1 307 ? 27.561 9.023 -49.197 1.00 71.12 307 HIS A CA 1
ATOM 2248 C C . HIS A 1 307 ? 27.991 7.616 -48.794 1.00 71.12 307 HIS A C 1
ATOM 2250 O O . HIS A 1 307 ? 29.118 7.385 -48.365 1.00 71.12 307 HIS A O 1
ATOM 2256 N N . ARG A 1 308 ? 27.086 6.653 -48.965 1.00 67.56 308 ARG A N 1
ATOM 2257 C CA . ARG A 1 308 ? 27.365 5.252 -48.657 1.00 67.56 308 ARG A CA 1
ATOM 2258 C C . ARG A 1 308 ? 28.247 4.638 -49.746 1.00 67.56 308 ARG A C 1
ATOM 2260 O O . ARG A 1 308 ? 27.891 4.712 -50.925 1.00 67.56 308 ARG A O 1
ATOM 2267 N N . ASP A 1 309 ? 29.359 4.035 -49.344 1.00 66.50 309 ASP A N 1
ATOM 2268 C CA . ASP A 1 309 ? 30.173 3.127 -50.154 1.00 66.50 309 ASP A CA 1
ATOM 2269 C C . ASP A 1 309 ? 30.248 1.773 -49.436 1.00 66.50 309 ASP A C 1
ATOM 2271 O O . ASP A 1 309 ? 30.861 1.641 -48.377 1.00 66.50 309 ASP A O 1
ATOM 2275 N N . LEU A 1 310 ? 29.537 0.773 -49.968 1.00 67.44 310 LEU A N 1
ATOM 2276 C CA . LEU A 1 310 ? 29.319 -0.538 -49.342 1.00 67.44 310 LEU A CA 1
ATOM 2277 C C . LEU A 1 310 ? 28.830 -0.439 -47.873 1.00 67.44 310 LEU A C 1
ATOM 2279 O O . LEU A 1 310 ? 27.630 -0.293 -47.608 1.00 67.44 310 LEU A O 1
ATOM 2283 N N . ALA A 1 311 ? 29.765 -0.557 -46.924 1.00 65.56 311 ALA A N 1
ATOM 2284 C CA . ALA A 1 311 ? 29.537 -0.626 -45.481 1.00 65.56 311 ALA A CA 1
ATOM 2285 C C . ALA A 1 311 ? 29.988 0.638 -44.722 1.00 65.56 311 ALA A C 1
ATOM 2287 O O . ALA A 1 311 ? 29.731 0.735 -43.526 1.00 65.56 311 ALA A O 1
ATOM 2288 N N . SER A 1 312 ? 30.617 1.610 -45.388 1.00 69.25 312 SER A N 1
ATOM 2289 C CA . SER A 1 312 ? 31.128 2.843 -44.772 1.00 69.25 312 SER A CA 1
ATOM 2290 C C . SER A 1 312 ? 30.562 4.101 -45.433 1.00 69.25 312 SER A C 1
ATOM 2292 O O . SER A 1 312 ? 30.114 4.077 -46.580 1.00 69.25 312 SER A O 1
ATOM 2294 N N . CYS A 1 313 ? 30.577 5.215 -44.701 1.00 77.62 313 CYS A N 1
ATOM 2295 C CA . CYS A 1 313 ? 30.184 6.527 -45.208 1.00 77.62 313 CYS A CA 1
ATOM 2296 C C . CYS A 1 313 ? 31.434 7.347 -45.558 1.00 77.62 313 CYS A C 1
ATOM 2298 O O . CYS A 1 313 ? 32.267 7.600 -44.691 1.00 77.62 313 CYS A O 1
ATOM 2300 N N . GLU A 1 314 ? 31.558 7.761 -46.819 1.00 76.81 314 GLU A N 1
ATOM 2301 C CA . GLU A 1 314 ? 32.673 8.573 -47.329 1.00 76.81 314 GLU A CA 1
ATOM 2302 C C . GLU A 1 314 ? 32.231 10.012 -47.620 1.00 76.81 314 GLU A C 1
ATOM 2304 O O . GLU A 1 314 ? 31.076 10.246 -47.980 1.00 76.81 314 GLU A O 1
ATOM 2309 N N . GLU A 1 315 ? 33.137 10.984 -47.467 1.00 75.25 315 GLU A N 1
ATOM 2310 C CA . GLU A 1 315 ? 32.858 12.400 -47.742 1.00 75.25 315 GLU A CA 1
ATOM 2311 C C . GLU A 1 315 ? 32.540 12.634 -49.227 1.00 75.25 315 GLU A C 1
ATOM 2313 O O . GLU A 1 315 ? 33.212 12.128 -50.129 1.00 75.25 315 GLU A O 1
ATOM 2318 N N . CYS A 1 316 ? 31.534 13.464 -49.507 1.00 72.06 316 CYS A N 1
ATOM 2319 C CA . CYS A 1 316 ? 31.215 13.869 -50.870 1.00 72.06 316 CYS A CA 1
ATOM 2320 C C . CYS A 1 316 ? 32.342 14.760 -51.436 1.00 72.06 316 CYS A C 1
ATOM 2322 O O . CYS A 1 316 ? 32.416 15.948 -51.133 1.00 72.06 316 CYS A O 1
ATOM 2324 N N . GLY A 1 317 ? 33.207 14.190 -52.285 1.00 61.84 317 GLY A N 1
ATOM 2325 C CA . GLY A 1 317 ? 34.308 14.914 -52.932 1.00 61.84 317 GLY A CA 1
ATOM 2326 C C . GLY A 1 317 ? 33.841 16.081 -53.815 1.00 61.84 317 GLY A C 1
ATOM 2327 O O . GLY A 1 317 ? 32.908 15.935 -54.608 1.00 61.84 317 GLY A O 1
ATOM 2328 N N . VAL A 1 318 ? 34.521 17.226 -53.689 1.00 55.94 318 VAL A N 1
ATOM 2329 C CA . VAL A 1 318 ? 34.178 18.513 -54.320 1.00 55.94 318 VAL A CA 1
ATOM 2330 C C . VAL A 1 318 ? 35.074 18.823 -55.526 1.00 55.94 318 VAL A C 1
ATOM 2332 O O . VAL A 1 318 ? 35.493 19.954 -55.683 1.00 55.94 318 VAL A O 1
ATOM 2335 N N . ASP A 1 319 ? 35.403 17.859 -56.388 1.00 48.50 319 ASP A N 1
ATOM 2336 C CA . ASP A 1 319 ? 36.293 18.129 -57.533 1.00 48.50 319 ASP A CA 1
ATOM 2337 C C . ASP A 1 319 ? 35.742 17.532 -58.835 1.00 48.50 319 ASP A C 1
ATOM 2339 O O . ASP A 1 319 ? 35.937 16.359 -59.154 1.00 48.50 319 ASP A O 1
ATOM 2343 N N . GLY A 1 320 ? 35.020 18.364 -59.590 1.00 48.75 320 GLY A N 1
ATOM 2344 C CA . GLY A 1 320 ? 34.353 18.016 -60.849 1.00 48.75 320 GLY A CA 1
ATOM 2345 C C . GLY A 1 320 ? 34.963 18.638 -62.110 1.00 48.75 320 GLY A C 1
ATOM 2346 O O . GLY A 1 320 ? 34.304 18.639 -63.144 1.00 48.75 320 GLY A O 1
ATOM 2347 N N . ASP A 1 321 ? 36.191 19.160 -62.077 1.00 46.84 321 ASP A N 1
ATOM 2348 C CA . ASP A 1 321 ? 36.741 19.915 -63.223 1.00 46.84 321 ASP A CA 1
ATOM 2349 C C . ASP A 1 321 ? 37.503 19.053 -64.253 1.00 46.84 321 ASP A C 1
ATOM 2351 O O . ASP A 1 321 ? 37.868 19.524 -65.332 1.00 46.84 321 ASP A O 1
ATOM 2355 N N . GLY A 1 322 ? 37.720 17.764 -63.972 1.00 49.12 322 GLY A N 1
ATOM 2356 C CA . GLY A 1 322 ? 38.488 16.870 -64.848 1.00 49.12 322 GLY A CA 1
ATOM 2357 C C . GLY A 1 322 ? 37.701 16.219 -65.995 1.00 49.12 322 GLY A C 1
ATOM 2358 O O . GLY A 1 322 ? 38.299 15.871 -67.015 1.00 49.12 322 GLY A O 1
ATOM 2359 N N . SER A 1 323 ? 36.382 16.029 -65.863 1.00 54.53 323 SER A N 1
ATOM 2360 C CA . SER A 1 323 ? 35.629 15.170 -66.795 1.00 54.53 323 SER A CA 1
ATOM 2361 C C . SER A 1 323 ? 35.008 15.920 -67.982 1.00 54.53 323 SER A C 1
ATOM 2363 O O . SER A 1 323 ? 34.979 15.394 -69.094 1.00 54.53 323 SER A O 1
ATOM 2365 N N . VAL A 1 324 ? 34.670 17.206 -67.826 1.00 52.41 324 VAL A N 1
ATOM 2366 C CA . VAL A 1 324 ? 34.098 18.036 -68.908 1.00 52.41 324 VAL A CA 1
ATOM 2367 C C . VAL A 1 324 ? 35.025 18.102 -70.134 1.00 52.41 324 VAL A C 1
ATOM 2369 O O . VAL A 1 324 ? 34.573 18.037 -71.277 1.00 52.41 324 VAL A O 1
ATOM 2372 N N . ILE A 1 325 ? 36.342 18.168 -69.923 1.00 55.97 325 ILE A N 1
ATOM 2373 C CA . ILE A 1 325 ? 37.331 18.261 -71.009 1.00 55.97 325 ILE A CA 1
ATOM 2374 C C . ILE A 1 325 ? 37.409 16.950 -71.804 1.00 55.97 325 ILE A C 1
ATOM 2376 O O . ILE A 1 325 ? 37.533 16.976 -73.031 1.00 55.97 325 ILE A O 1
ATOM 2380 N N . LEU A 1 326 ? 37.294 15.800 -71.134 1.00 57.03 326 LEU A N 1
ATOM 2381 C CA . LEU A 1 326 ? 37.326 14.492 -71.787 1.00 57.03 326 LEU A CA 1
ATOM 2382 C C . LEU A 1 326 ? 36.056 14.258 -72.620 1.00 57.03 326 LEU A C 1
ATOM 2384 O O . LEU A 1 326 ? 36.155 13.808 -73.763 1.00 57.03 326 LEU A O 1
ATOM 2388 N N . GLN A 1 327 ? 34.883 14.650 -72.112 1.00 56.97 327 GLN A N 1
ATOM 2389 C CA . GLN A 1 327 ? 33.629 14.598 -72.875 1.00 56.97 327 GLN A CA 1
ATOM 2390 C C . GLN A 1 327 ? 33.664 15.468 -74.126 1.00 56.97 327 GLN A C 1
ATOM 2392 O O . GLN A 1 327 ? 33.249 15.027 -75.200 1.00 56.97 327 GLN A O 1
ATOM 2397 N N . LEU A 1 328 ? 34.169 16.699 -74.003 1.00 65.44 328 LEU A N 1
ATOM 2398 C CA . LEU A 1 328 ? 34.296 17.618 -75.132 1.00 65.44 328 LEU A CA 1
ATOM 2399 C C . LEU A 1 328 ? 35.260 17.061 -76.189 1.00 65.44 328 LEU A C 1
ATOM 2401 O O . LEU A 1 328 ? 34.976 17.162 -77.383 1.00 65.44 328 LEU A O 1
ATOM 2405 N N . CYS A 1 329 ? 36.342 16.395 -75.772 1.00 68.75 329 CYS A N 1
ATOM 2406 C CA . CYS A 1 329 ? 37.262 15.707 -76.680 1.00 68.75 329 CYS A CA 1
ATOM 2407 C C . CYS A 1 329 ? 36.602 14.520 -77.406 1.00 68.75 329 CYS A C 1
ATOM 2409 O O . CYS A 1 329 ? 36.796 14.359 -78.613 1.00 68.75 329 CYS A O 1
ATOM 2411 N N . ILE A 1 330 ? 35.799 13.706 -76.710 1.00 73.31 330 ILE A N 1
ATOM 2412 C CA . ILE A 1 330 ? 35.090 12.562 -77.309 1.00 73.31 330 ILE A CA 1
ATOM 2413 C C . ILE A 1 330 ? 34.017 13.043 -78.295 1.00 73.31 330 ILE A C 1
ATOM 2415 O O . ILE A 1 330 ? 33.936 12.526 -79.411 1.00 73.31 330 ILE A O 1
ATOM 2419 N N . LEU A 1 331 ? 33.235 14.065 -77.933 1.00 73.12 331 LEU A N 1
ATOM 2420 C CA . LEU A 1 331 ? 32.230 14.664 -78.816 1.00 73.12 331 LEU A CA 1
ATOM 2421 C C . LEU A 1 331 ? 32.869 15.294 -80.058 1.00 73.12 331 LEU A C 1
ATOM 2423 O O . LEU A 1 331 ? 32.377 15.083 -81.168 1.00 73.12 331 LEU A O 1
ATOM 2427 N N . ALA A 1 332 ? 33.992 15.999 -79.901 1.00 77.19 332 ALA A N 1
ATOM 2428 C CA . ALA A 1 332 ? 34.754 16.528 -81.028 1.00 77.19 332 ALA A CA 1
ATOM 2429 C C . ALA A 1 332 ? 35.288 15.401 -81.930 1.00 77.19 332 ALA A C 1
ATOM 2431 O O . ALA A 1 332 ? 35.169 15.484 -83.153 1.00 77.19 332 ALA A O 1
ATOM 2432 N N . GLY A 1 333 ? 35.807 14.316 -81.345 1.00 79.25 333 GLY A N 1
ATOM 2433 C CA . GLY A 1 333 ? 36.276 13.139 -82.081 1.00 79.25 333 GLY A CA 1
ATOM 2434 C C . GLY A 1 333 ? 35.168 12.452 -82.883 1.00 79.25 333 GLY A C 1
ATOM 2435 O O . GLY A 1 333 ? 35.347 12.164 -84.067 1.00 79.25 333 GLY A O 1
ATOM 2436 N N . LEU A 1 334 ? 33.991 12.256 -82.281 1.00 80.88 334 LEU A N 1
ATOM 2437 C CA . LEU A 1 334 ? 32.826 11.688 -82.964 1.00 80.88 334 LEU A CA 1
ATOM 2438 C C . LEU A 1 334 ? 32.336 12.593 -84.099 1.00 80.88 334 LEU A C 1
ATOM 2440 O O . LEU A 1 334 ? 32.026 12.091 -85.179 1.00 80.88 334 LEU A O 1
ATOM 2444 N N . LEU A 1 335 ? 32.328 13.914 -83.900 1.00 79.19 335 LEU A N 1
ATOM 2445 C CA . LEU A 1 335 ? 31.923 14.875 -84.926 1.00 79.19 335 LEU A CA 1
ATOM 2446 C C . LEU A 1 335 ? 32.897 14.876 -86.115 1.00 79.19 335 LEU A C 1
ATOM 2448 O O . LEU A 1 335 ? 32.462 14.886 -87.266 1.00 79.19 335 LEU A O 1
ATOM 2452 N N . ILE A 1 336 ? 34.203 14.772 -85.855 1.00 83.56 336 ILE A N 1
ATOM 2453 C CA . ILE A 1 336 ? 35.231 14.627 -86.896 1.00 83.56 336 ILE A CA 1
ATOM 2454 C C . ILE A 1 336 ? 35.040 13.314 -87.666 1.00 83.56 336 ILE A C 1
ATOM 2456 O O . ILE A 1 336 ? 35.059 13.324 -88.897 1.00 83.56 336 ILE A O 1
ATOM 2460 N N . CYS A 1 337 ? 34.793 12.196 -86.979 1.00 78.19 337 CYS A N 1
ATOM 2461 C CA . CYS A 1 337 ? 34.506 10.911 -87.622 1.00 78.19 337 CYS A CA 1
ATOM 2462 C C . CYS A 1 337 ? 33.250 10.972 -88.502 1.00 78.19 337 CYS A C 1
ATOM 2464 O O . CYS A 1 337 ? 33.257 10.448 -89.616 1.00 78.19 337 CYS A O 1
ATOM 2466 N N . LEU A 1 338 ? 32.196 11.652 -88.045 1.00 80.06 338 LEU A N 1
ATOM 2467 C CA . LEU A 1 338 ? 30.943 11.816 -88.782 1.00 80.06 338 LEU A CA 1
ATOM 2468 C C . LEU A 1 338 ? 31.147 12.685 -90.031 1.00 80.06 338 LEU A C 1
ATOM 2470 O O . LEU A 1 338 ? 30.707 12.317 -91.119 1.00 80.06 338 LEU A O 1
ATOM 2474 N N . VAL A 1 339 ? 31.903 13.782 -89.916 1.00 80.44 339 VAL A N 1
ATOM 2475 C CA . VAL A 1 339 ? 32.296 14.622 -91.059 1.00 80.44 339 VAL A CA 1
ATOM 2476 C C . VAL A 1 339 ? 33.148 13.830 -92.055 1.00 80.4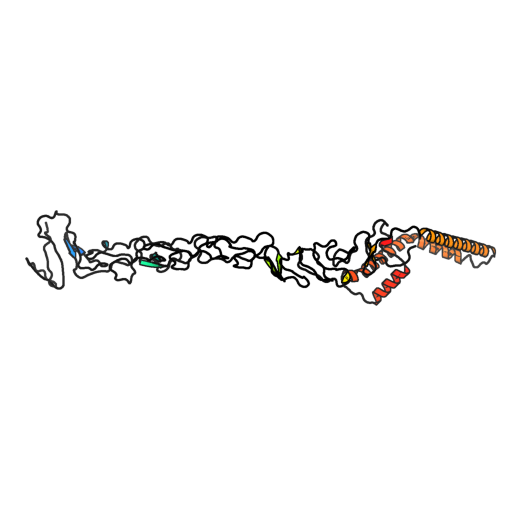4 339 VAL A C 1
ATOM 2478 O O . VAL A 1 339 ? 32.893 13.889 -93.257 1.00 80.44 339 VAL A O 1
ATOM 2481 N N . MET A 1 340 ? 34.104 13.028 -91.580 1.00 77.88 340 MET A N 1
ATOM 2482 C CA . MET A 1 340 ? 34.925 12.156 -92.427 1.00 77.88 340 MET A CA 1
ATOM 2483 C C . MET A 1 340 ? 34.089 11.080 -93.127 1.00 77.88 340 MET A C 1
ATOM 2485 O O . MET A 1 340 ? 34.299 10.834 -94.315 1.00 77.88 340 MET A O 1
ATOM 2489 N N . MET A 1 341 ? 33.101 10.493 -92.443 1.00 75.69 341 MET A N 1
ATOM 2490 C CA . MET A 1 341 ? 32.141 9.568 -93.048 1.00 75.69 341 MET A CA 1
ATOM 2491 C C . MET A 1 341 ? 31.301 10.266 -94.116 1.00 75.69 341 MET A C 1
ATOM 2493 O O . MET A 1 341 ? 31.188 9.751 -95.221 1.00 75.69 341 MET A O 1
ATOM 2497 N N . VAL A 1 342 ? 30.761 11.458 -93.848 1.00 72.38 342 VAL A N 1
ATOM 2498 C CA . VAL A 1 342 ? 29.973 12.225 -94.827 1.00 72.38 342 VAL A CA 1
ATOM 2499 C C . VAL A 1 342 ? 30.818 12.604 -96.044 1.00 72.38 342 VAL A C 1
ATOM 2501 O O . VAL A 1 342 ? 30.340 12.505 -97.173 1.00 72.38 342 VAL A O 1
ATOM 2504 N N . ILE A 1 343 ? 32.085 12.986 -95.852 1.00 75.69 343 ILE A N 1
ATOM 2505 C CA . ILE A 1 343 ? 33.027 13.243 -96.950 1.00 75.69 343 ILE A CA 1
ATOM 2506 C C . ILE A 1 343 ? 33.308 11.952 -97.726 1.00 75.69 343 ILE A C 1
ATOM 2508 O O . ILE A 1 343 ? 33.298 11.974 -98.954 1.00 75.69 343 ILE A O 1
ATOM 2512 N N . PHE A 1 344 ? 33.516 10.825 -97.044 1.00 71.56 344 PHE A N 1
ATOM 2513 C CA . PHE A 1 344 ? 33.733 9.518 -97.665 1.00 71.56 344 PHE A CA 1
ATOM 2514 C C . PHE A 1 344 ? 32.515 9.065 -98.480 1.00 71.56 344 PHE A C 1
ATOM 2516 O O . PHE A 1 344 ? 32.664 8.693 -99.642 1.00 71.56 344 PHE A O 1
ATOM 2523 N N . PHE A 1 345 ? 31.305 9.199 -97.936 1.00 62.53 345 PHE A N 1
ATOM 2524 C CA . PHE A 1 345 ? 30.054 8.907 -98.633 1.00 62.53 345 PHE A CA 1
ATOM 2525 C C . PHE A 1 345 ? 29.800 9.874 -99.799 1.00 62.53 345 PHE A C 1
ATOM 2527 O O . PHE A 1 345 ? 29.417 9.426 -100.877 1.00 62.53 345 PHE A O 1
ATOM 2534 N N . ARG A 1 346 ? 30.115 11.172 -99.666 1.00 65.00 346 ARG A N 1
ATOM 2535 C CA . ARG A 1 346 ? 30.091 12.127 -100.793 1.00 65.00 346 ARG A CA 1
ATOM 2536 C C . ARG A 1 346 ? 31.108 11.775 -101.882 1.00 65.00 346 ARG A C 1
ATOM 2538 O O . ARG A 1 346 ? 30.814 11.931 -103.063 1.00 65.00 346 ARG A O 1
ATOM 2545 N N . LYS A 1 347 ? 32.288 11.276 -101.504 1.00 60.91 347 LYS A N 1
ATOM 2546 C CA . LYS A 1 347 ? 33.354 10.848 -102.427 1.00 60.91 347 LYS A CA 1
ATOM 2547 C C . LYS A 1 347 ? 33.057 9.493 -103.086 1.00 60.91 347 LYS A C 1
ATOM 2549 O O . LYS A 1 347 ? 33.555 9.224 -104.175 1.00 60.91 347 LYS A O 1
ATOM 2554 N N . LEU A 1 348 ? 32.236 8.655 -102.452 1.00 55.78 348 LEU A N 1
ATOM 2555 C CA . LEU A 1 348 ? 31.640 7.461 -103.057 1.00 55.78 348 LEU A CA 1
ATOM 2556 C C . LEU A 1 348 ? 30.508 7.833 -104.027 1.00 55.78 348 LEU A C 1
ATOM 2558 O O . LEU A 1 348 ? 30.411 7.244 -105.100 1.00 55.78 348 LEU A O 1
ATOM 2562 N N . HIS A 1 349 ? 29.717 8.862 -103.708 1.00 50.41 349 HIS A N 1
ATOM 2563 C CA . HIS A 1 349 ? 28.634 9.363 -104.560 1.00 50.41 349 HIS A CA 1
ATOM 2564 C C . HIS A 1 349 ? 29.139 9.956 -105.889 1.00 50.41 349 HIS A C 1
ATOM 2566 O O . HIS A 1 349 ? 28.490 9.809 -106.922 1.00 50.41 349 HIS A O 1
ATOM 2572 N N . THR A 1 350 ? 30.326 10.574 -105.920 1.00 52.50 350 THR A N 1
ATOM 2573 C CA . THR A 1 350 ? 30.926 11.074 -107.174 1.00 52.50 350 THR A CA 1
ATOM 2574 C C . THR A 1 350 ? 31.461 9.973 -108.096 1.00 52.50 350 THR A C 1
ATOM 2576 O O . THR A 1 350 ? 31.824 10.270 -109.231 1.00 52.50 350 THR A O 1
ATOM 2579 N N . ARG A 1 351 ? 31.483 8.704 -107.656 1.00 50.84 351 ARG A N 1
ATOM 2580 C CA . ARG A 1 351 ? 31.921 7.555 -108.471 1.00 50.84 351 ARG A CA 1
ATOM 2581 C C . ARG A 1 351 ? 30.797 6.779 -109.163 1.00 50.84 351 ARG A C 1
ATOM 2583 O O . ARG A 1 351 ? 31.095 5.794 -109.824 1.00 50.84 351 ARG A O 1
ATOM 2590 N N . GLY A 1 352 ? 29.549 7.249 -109.094 1.00 53.91 352 GLY A N 1
ATOM 2591 C CA . GLY A 1 352 ? 28.480 6.827 -110.008 1.00 53.91 352 GLY A CA 1
ATOM 2592 C C . GLY A 1 352 ? 28.194 5.320 -110.023 1.00 53.91 352 GLY A C 1
ATOM 2593 O O . GLY A 1 352 ? 28.388 4.671 -111.047 1.00 53.91 352 GLY A O 1
ATOM 2594 N N . HIS A 1 353 ? 27.685 4.772 -108.913 1.00 54.59 353 HIS A N 1
ATOM 2595 C CA . HIS A 1 353 ? 27.120 3.418 -108.884 1.00 54.59 353 HIS A CA 1
ATOM 2596 C C . HIS A 1 353 ? 25.601 3.453 -108.609 1.00 54.59 353 HIS A C 1
ATOM 2598 O O . HIS A 1 353 ? 25.192 3.945 -107.558 1.00 54.59 353 HIS A O 1
ATOM 2604 N N . PRO A 1 354 ? 24.755 2.898 -109.503 1.00 52.44 354 PRO A N 1
ATOM 2605 C CA . PRO A 1 354 ? 23.291 3.032 -109.465 1.00 52.44 354 PRO A CA 1
ATOM 2606 C C . PRO A 1 354 ? 22.561 2.188 -108.397 1.00 52.44 354 PRO A C 1
ATOM 2608 O O . PRO A 1 354 ? 21.341 2.089 -108.432 1.00 52.44 354 PRO A O 1
ATOM 2611 N N . CYS A 1 355 ? 23.262 1.599 -107.421 1.00 54.62 355 CYS A N 1
ATOM 2612 C CA . CYS A 1 355 ? 22.633 0.806 -106.349 1.00 54.62 355 CYS A CA 1
ATOM 2613 C C . CYS A 1 355 ? 22.389 1.582 -105.038 1.00 54.62 355 CYS A C 1
ATOM 2615 O O . CYS A 1 355 ? 21.905 0.994 -104.075 1.00 54.62 355 CYS A O 1
ATOM 2617 N N . ILE A 1 356 ? 22.722 2.878 -104.967 1.00 53.03 356 ILE A N 1
ATOM 2618 C CA . ILE A 1 356 ? 22.658 3.660 -103.713 1.00 53.03 356 ILE A CA 1
ATOM 2619 C C . ILE A 1 356 ? 21.369 4.492 -103.564 1.00 53.03 356 ILE A C 1
ATOM 2621 O O . ILE A 1 356 ? 20.992 4.798 -102.435 1.00 53.03 356 ILE A O 1
ATOM 2625 N N . ASP A 1 357 ? 20.622 4.767 -104.638 1.00 49.03 357 ASP A N 1
ATOM 2626 C CA . ASP A 1 357 ? 19.401 5.597 -104.561 1.00 49.03 357 ASP A CA 1
ATOM 2627 C C . ASP A 1 357 ? 18.195 4.903 -103.895 1.00 49.03 357 ASP A C 1
ATOM 2629 O O . ASP A 1 357 ? 17.281 5.572 -103.411 1.00 49.03 357 ASP A O 1
ATOM 2633 N N . PHE A 1 358 ? 18.191 3.567 -103.807 1.00 49.03 358 PHE A N 1
ATOM 2634 C CA . PHE A 1 358 ? 17.110 2.808 -103.157 1.00 49.03 358 PHE A CA 1
ATOM 2635 C C . PHE A 1 358 ? 17.276 2.711 -101.627 1.00 49.03 358 PHE A C 1
ATOM 2637 O O . PHE A 1 358 ? 16.300 2.663 -100.883 1.00 49.03 358 PHE A O 1
ATOM 2644 N N . VAL A 1 359 ? 18.516 2.727 -101.124 1.00 51.34 359 VAL A N 1
ATOM 2645 C CA . VAL A 1 359 ? 18.808 2.597 -99.681 1.00 51.34 359 VAL A CA 1
ATOM 2646 C C . VAL A 1 359 ? 18.634 3.935 -98.947 1.00 51.34 359 VAL A C 1
ATOM 2648 O O . VAL A 1 359 ? 18.248 3.972 -97.775 1.00 51.34 359 VAL A O 1
ATOM 2651 N N . THR A 1 360 ? 18.864 5.057 -99.630 1.00 49.91 360 THR A N 1
ATOM 2652 C CA . THR A 1 360 ? 18.723 6.408 -99.064 1.00 49.91 360 THR A CA 1
ATOM 2653 C C . THR A 1 360 ? 17.264 6.829 -98.871 1.00 49.91 360 THR A C 1
ATOM 2655 O O . THR A 1 360 ? 16.963 7.539 -97.916 1.00 49.91 360 THR A O 1
ATOM 2658 N N . THR A 1 361 ? 16.332 6.346 -99.695 1.00 49.09 361 THR A N 1
ATOM 2659 C CA . THR A 1 361 ? 14.901 6.685 -99.578 1.00 49.09 361 THR A CA 1
ATOM 2660 C C . THR A 1 361 ? 14.181 5.890 -98.483 1.00 49.09 361 THR A C 1
ATOM 2662 O O . THR A 1 361 ? 13.337 6.447 -97.780 1.00 49.09 361 THR A O 1
ATOM 2665 N N . GLN A 1 362 ? 14.545 4.622 -98.252 1.00 44.22 362 GLN A N 1
ATOM 2666 C CA . GLN A 1 362 ? 13.940 3.809 -97.185 1.00 44.22 362 GLN A CA 1
ATOM 2667 C C . GLN A 1 362 ? 14.464 4.181 -95.785 1.00 44.22 362 GLN A C 1
ATOM 2669 O O . GLN A 1 362 ? 13.701 4.203 -94.820 1.00 44.22 362 GLN A O 1
ATOM 2674 N N . SER A 1 363 ? 15.743 4.550 -95.665 1.00 47.28 363 SER A N 1
ATOM 2675 C CA . SER A 1 363 ? 16.343 4.975 -94.389 1.00 47.28 363 SER A CA 1
ATOM 2676 C C . SER A 1 363 ? 15.817 6.327 -93.880 1.00 47.28 363 SER A C 1
ATOM 2678 O O . SER A 1 363 ? 15.704 6.512 -92.668 1.00 47.28 363 SER A O 1
ATOM 2680 N N . GLN A 1 364 ? 15.411 7.243 -94.769 1.00 48.59 364 GLN A N 1
ATOM 2681 C CA . GLN A 1 364 ? 14.829 8.532 -94.371 1.00 48.59 364 GLN A CA 1
ATOM 2682 C C . GLN A 1 364 ? 13.413 8.415 -93.775 1.00 48.59 364 GLN A C 1
ATOM 2684 O O . GLN A 1 364 ? 13.084 9.160 -92.852 1.0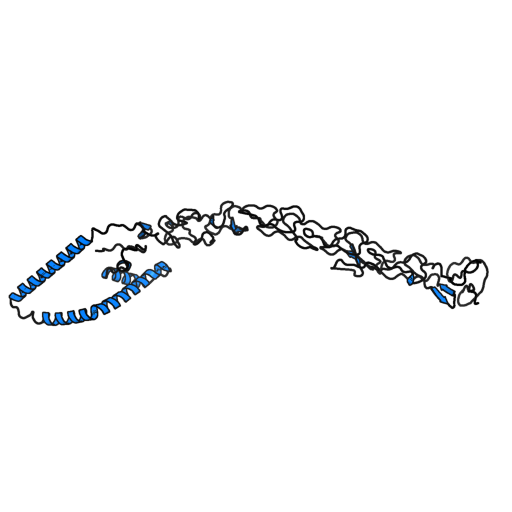0 48.59 364 GLN A O 1
ATOM 2689 N N . MET A 1 365 ? 12.599 7.449 -94.219 1.00 47.50 365 MET A N 1
ATOM 2690 C CA . MET A 1 365 ? 11.231 7.251 -93.705 1.00 47.50 365 MET A CA 1
ATOM 2691 C C . MET A 1 365 ? 11.200 6.670 -92.280 1.00 47.50 365 MET A C 1
ATOM 2693 O O . MET A 1 365 ? 10.374 7.076 -91.464 1.00 47.50 365 MET A O 1
ATOM 2697 N N . HIS A 1 366 ? 12.123 5.763 -91.939 1.00 51.81 366 HIS A N 1
ATOM 2698 C CA . HIS A 1 366 ? 12.207 5.198 -90.583 1.00 51.81 366 HIS A CA 1
ATOM 2699 C C . HIS A 1 366 ? 12.730 6.207 -89.549 1.00 51.81 366 HIS A C 1
ATOM 2701 O O . HIS A 1 366 ? 12.309 6.179 -88.394 1.00 51.81 366 HIS A O 1
ATOM 2707 N N . PHE A 1 367 ? 13.615 7.120 -89.956 1.00 50.41 367 PHE A N 1
ATOM 2708 C CA . PHE A 1 367 ? 14.207 8.105 -89.051 1.00 50.41 367 PHE A CA 1
ATOM 2709 C C . PHE A 1 367 ? 13.186 9.159 -88.585 1.00 50.41 367 PHE A C 1
ATOM 2711 O O . PHE A 1 367 ? 13.179 9.532 -87.414 1.00 50.41 367 PHE A O 1
ATOM 2718 N N . LEU A 1 368 ? 12.267 9.580 -89.464 1.00 49.78 368 LEU A N 1
ATOM 2719 C CA . LEU A 1 368 ? 11.194 10.527 -89.122 1.00 49.78 368 LEU A CA 1
ATOM 2720 C C . LEU A 1 368 ? 10.133 9.912 -88.191 1.00 49.78 368 LEU A C 1
ATOM 2722 O O . LEU A 1 368 ? 9.705 10.568 -87.245 1.00 49.78 368 LEU A O 1
ATOM 2726 N N . ALA A 1 369 ? 9.783 8.634 -88.378 1.00 51.81 369 ALA A N 1
ATOM 2727 C CA . ALA A 1 369 ? 8.827 7.930 -87.513 1.00 51.81 369 ALA A CA 1
ATOM 2728 C C . ALA A 1 369 ? 9.349 7.704 -86.077 1.00 51.81 369 ALA A C 1
ATOM 2730 O O . ALA A 1 369 ? 8.573 7.694 -85.117 1.00 51.81 369 ALA A O 1
ATOM 2731 N N . ILE A 1 370 ? 10.669 7.534 -85.919 1.00 51.69 370 ILE A N 1
ATOM 2732 C CA . ILE A 1 370 ? 11.333 7.446 -84.609 1.00 51.69 370 ILE A CA 1
ATOM 2733 C C . ILE A 1 370 ? 11.450 8.839 -83.969 1.00 51.69 370 ILE A C 1
ATOM 2735 O O . ILE A 1 370 ? 11.270 8.964 -82.759 1.00 51.69 370 ILE A O 1
ATOM 2739 N N . ALA A 1 371 ? 11.692 9.886 -84.765 1.00 52.94 371 ALA A N 1
ATOM 2740 C CA . ALA A 1 371 ? 11.783 11.262 -84.280 1.00 52.94 371 ALA A CA 1
ATOM 2741 C C . ALA A 1 371 ? 10.439 11.811 -83.756 1.00 52.94 371 ALA A C 1
ATOM 2743 O O . ALA A 1 371 ? 10.431 12.466 -82.716 1.00 52.94 371 ALA A O 1
ATOM 2744 N N . GLU A 1 372 ? 9.304 11.501 -84.398 1.00 50.88 372 GLU A N 1
ATOM 2745 C CA . GLU A 1 372 ? 7.972 11.941 -83.931 1.00 50.88 372 GLU A CA 1
ATOM 2746 C C . GLU A 1 372 ? 7.517 11.264 -82.626 1.00 50.88 372 GLU A C 1
ATOM 2748 O O . GLU A 1 372 ? 6.789 11.864 -81.839 1.00 50.88 372 GLU A O 1
ATOM 2753 N N . ASN A 1 373 ? 7.971 10.037 -82.351 1.00 52.12 373 ASN A N 1
ATOM 2754 C CA . ASN A 1 373 ? 7.594 9.279 -81.150 1.00 52.12 373 ASN A CA 1
ATOM 2755 C C . ASN A 1 373 ? 8.683 9.244 -80.068 1.00 52.12 373 ASN A C 1
ATOM 2757 O O . ASN A 1 373 ? 8.522 8.551 -79.059 1.00 52.12 373 ASN A O 1
ATOM 2761 N N . TYR A 1 374 ? 9.775 9.990 -80.252 1.00 52.84 374 TYR A N 1
ATOM 2762 C CA . TYR A 1 374 ? 10.929 9.989 -79.354 1.00 52.84 374 TYR A CA 1
ATOM 2763 C C . TYR A 1 374 ? 10.548 10.336 -77.910 1.00 52.84 374 TYR A C 1
ATOM 2765 O O . TYR A 1 374 ? 10.929 9.613 -76.992 1.00 52.84 374 TYR A O 1
ATOM 2773 N N . GLU A 1 375 ? 9.739 11.376 -77.689 1.00 51.34 375 GLU A N 1
ATOM 2774 C CA . GLU A 1 375 ? 9.344 11.782 -76.332 1.00 51.34 375 GLU A CA 1
ATOM 2775 C C . GLU A 1 375 ? 8.414 10.760 -75.651 1.00 51.34 375 GLU A C 1
ATOM 2777 O O . GLU A 1 375 ? 8.536 10.515 -74.450 1.00 51.34 375 GLU A O 1
ATOM 2782 N N . LEU A 1 376 ? 7.553 10.069 -76.410 1.00 48.41 376 LEU A N 1
ATOM 2783 C CA . LEU A 1 376 ? 6.684 9.013 -75.877 1.00 48.41 376 LEU A CA 1
ATOM 2784 C C . LEU A 1 376 ? 7.468 7.732 -75.557 1.00 48.41 376 LEU A C 1
ATOM 2786 O O . LEU A 1 376 ? 7.226 7.106 -74.522 1.00 48.41 376 LEU A O 1
ATOM 2790 N N . LEU A 1 377 ? 8.419 7.343 -76.414 1.00 49.97 377 LEU A N 1
ATOM 2791 C CA . LEU A 1 377 ? 9.318 6.218 -76.145 1.00 49.97 377 LEU A CA 1
ATOM 2792 C C . LEU A 1 377 ? 10.208 6.514 -74.938 1.00 49.97 377 LEU A C 1
ATOM 2794 O O . LEU A 1 377 ? 10.336 5.672 -74.054 1.00 49.97 377 LEU A O 1
ATOM 2798 N N . LYS A 1 378 ? 10.761 7.727 -74.861 1.00 47.78 378 LYS A N 1
ATOM 2799 C CA . LYS A 1 378 ? 11.577 8.198 -73.741 1.00 47.78 378 LYS A CA 1
ATOM 2800 C C . LYS A 1 378 ? 10.783 8.194 -72.438 1.00 47.78 378 LYS A C 1
ATOM 2802 O O . LYS A 1 378 ? 11.295 7.707 -71.439 1.00 47.78 378 LYS A O 1
ATOM 2807 N N . ALA A 1 379 ? 9.533 8.658 -72.432 1.00 48.12 379 ALA A N 1
ATOM 2808 C CA . ALA A 1 379 ? 8.673 8.623 -71.247 1.00 48.12 379 ALA A CA 1
ATOM 2809 C C . ALA A 1 379 ? 8.308 7.191 -70.813 1.00 48.12 379 ALA A C 1
ATOM 2811 O O . ALA A 1 379 ? 8.423 6.857 -69.636 1.00 48.12 379 ALA A O 1
ATOM 2812 N N . LYS A 1 380 ? 7.923 6.313 -71.750 1.00 47.44 380 LYS A N 1
ATOM 2813 C CA . LYS A 1 380 ? 7.594 4.908 -71.442 1.00 47.44 380 LYS A CA 1
ATOM 2814 C C . LYS A 1 380 ? 8.810 4.115 -70.965 1.00 47.44 380 LYS A C 1
ATOM 2816 O O . LYS A 1 380 ? 8.682 3.294 -70.060 1.00 47.44 380 LYS A O 1
ATOM 2821 N N . PHE A 1 381 ? 9.980 4.383 -71.537 1.00 52.00 381 PHE A N 1
ATOM 2822 C CA . PHE A 1 381 ? 11.240 3.793 -71.101 1.00 52.00 381 PHE A CA 1
ATOM 2823 C C . PHE A 1 381 ? 11.636 4.307 -69.709 1.00 52.00 381 PHE A C 1
ATOM 2825 O O . PHE A 1 381 ? 11.942 3.505 -68.834 1.00 52.00 381 PHE A O 1
ATOM 2832 N N . LYS A 1 382 ? 11.502 5.619 -69.457 1.00 47.19 382 LYS A N 1
ATOM 2833 C CA . LYS A 1 382 ? 11.716 6.234 -68.134 1.00 47.19 382 LYS A CA 1
ATOM 2834 C C . LYS A 1 382 ? 10.845 5.602 -67.044 1.00 47.19 382 LYS A C 1
ATOM 2836 O O . LYS A 1 382 ? 11.369 5.258 -65.995 1.00 47.19 382 LYS A O 1
ATOM 2841 N N . ILE A 1 383 ? 9.546 5.409 -67.290 1.00 53.91 383 ILE A N 1
ATOM 2842 C CA . ILE A 1 383 ? 8.631 4.810 -66.299 1.00 53.91 383 ILE A CA 1
ATOM 2843 C C . ILE A 1 383 ? 9.016 3.355 -65.993 1.00 53.91 383 ILE A C 1
ATOM 2845 O O . ILE A 1 383 ? 9.028 2.965 -64.830 1.00 53.91 383 ILE A O 1
ATOM 2849 N N . ASN A 1 384 ? 9.368 2.563 -67.011 1.00 49.94 384 ASN A N 1
ATOM 2850 C CA . ASN A 1 384 ? 9.732 1.157 -66.812 1.00 49.94 384 ASN A CA 1
ATOM 2851 C C . ASN A 1 384 ? 11.081 0.986 -66.101 1.00 49.94 384 ASN A C 1
ATOM 2853 O O . ASN A 1 384 ? 11.205 0.104 -65.258 1.00 49.94 384 ASN A O 1
ATOM 2857 N N . VAL A 1 385 ? 12.069 1.840 -66.389 1.00 54.62 385 VAL A N 1
ATOM 2858 C CA . VAL A 1 385 ? 13.366 1.816 -65.692 1.00 54.62 385 VAL A CA 1
ATOM 2859 C C . VAL A 1 385 ? 13.196 2.217 -64.227 1.00 54.62 385 VAL A C 1
ATOM 2861 O O . VAL A 1 385 ? 13.666 1.499 -63.351 1.00 54.62 385 VAL A O 1
ATOM 2864 N N . VAL A 1 386 ? 12.447 3.290 -63.950 1.00 49.62 386 VAL A N 1
ATOM 2865 C CA . VAL A 1 386 ? 12.179 3.744 -62.574 1.00 49.62 386 VAL A CA 1
ATOM 2866 C C . VAL A 1 386 ? 11.407 2.687 -61.781 1.00 49.62 386 VAL A C 1
ATOM 2868 O O . VAL A 1 386 ? 11.780 2.373 -60.655 1.00 49.62 386 VAL A O 1
ATOM 2871 N N . PHE A 1 387 ? 10.370 2.082 -62.367 1.00 50.31 387 PHE A N 1
ATOM 2872 C CA . PHE A 1 387 ? 9.605 1.024 -61.705 1.00 50.31 387 PHE A CA 1
ATOM 2873 C C . PHE A 1 387 ? 10.461 -0.226 -61.443 1.00 50.31 387 PHE A C 1
ATOM 2875 O O . PHE A 1 387 ? 10.393 -0.800 -60.360 1.00 50.31 387 PHE A O 1
ATOM 2882 N N . SER A 1 388 ? 11.316 -0.617 -62.392 1.00 52.94 388 SER A N 1
ATOM 2883 C CA . SER A 1 388 ? 12.216 -1.764 -62.229 1.00 52.94 388 SER A CA 1
ATOM 2884 C C . SER A 1 388 ? 13.291 -1.539 -61.160 1.00 52.94 388 SER A C 1
ATOM 2886 O O . SER A 1 388 ? 13.650 -2.500 -60.486 1.00 52.94 388 SER A O 1
ATOM 2888 N N . GLN A 1 389 ? 13.794 -0.310 -61.007 1.00 52.69 389 GLN A N 1
ATOM 2889 C CA . GLN A 1 389 ? 14.815 0.047 -60.011 1.00 52.69 389 GLN A CA 1
ATOM 2890 C C . GLN A 1 389 ? 14.226 0.151 -58.594 1.00 52.69 389 GLN A C 1
ATOM 2892 O O . GLN A 1 389 ? 14.790 -0.378 -57.646 1.00 52.69 389 GLN A O 1
ATOM 2897 N N . ILE A 1 390 ? 13.025 0.721 -58.437 1.00 52.88 390 ILE A N 1
ATOM 2898 C CA . ILE A 1 390 ? 12.327 0.732 -57.136 1.00 52.88 390 ILE A CA 1
ATOM 2899 C C . ILE A 1 390 ? 12.030 -0.701 -56.667 1.00 52.88 390 ILE A C 1
ATOM 2901 O O . ILE A 1 390 ? 12.202 -1.033 -55.496 1.00 52.88 390 ILE A O 1
ATOM 2905 N N . VAL A 1 391 ? 11.598 -1.572 -57.585 1.00 51.47 391 VAL A N 1
ATOM 2906 C CA . VAL A 1 391 ? 11.283 -2.971 -57.265 1.00 51.47 391 VAL A CA 1
ATOM 2907 C C . VAL A 1 391 ? 12.544 -3.791 -56.966 1.00 51.47 391 VAL A C 1
ATOM 2909 O O . VAL A 1 391 ? 12.450 -4.719 -56.167 1.00 51.47 391 VAL A O 1
ATOM 2912 N N . SER A 1 392 ? 13.713 -3.465 -57.540 1.00 53.31 392 SER A N 1
ATOM 2913 C CA . SER A 1 392 ? 14.974 -4.160 -57.228 1.00 53.31 392 SER A CA 1
ATOM 2914 C C . SER A 1 392 ? 15.559 -3.816 -55.859 1.00 53.31 392 SER A C 1
ATOM 2916 O O . SER A 1 392 ? 16.261 -4.661 -55.311 1.00 53.31 392 SER A O 1
ATOM 2918 N N . ASP A 1 393 ? 15.238 -2.641 -55.303 1.00 49.78 393 ASP A N 1
ATOM 2919 C CA . ASP A 1 393 ? 15.832 -2.119 -54.053 1.00 49.78 393 ASP A CA 1
ATOM 2920 C C . ASP A 1 393 ? 14.948 -2.352 -52.810 1.00 49.78 393 ASP A C 1
ATOM 2922 O O . ASP A 1 393 ? 15.424 -2.404 -51.675 1.00 49.78 393 ASP A O 1
ATOM 2926 N N . PHE A 1 394 ? 13.669 -2.665 -53.033 1.00 48.91 394 PHE A N 1
ATOM 2927 C CA . PHE A 1 394 ? 12.727 -3.180 -52.029 1.00 48.91 394 PHE A CA 1
ATOM 2928 C C . PHE A 1 394 ? 13.214 -4.350 -51.130 1.00 48.91 394 PHE A C 1
ATOM 2930 O O . PHE A 1 394 ? 12.895 -4.350 -49.937 1.00 48.91 394 PHE A O 1
ATOM 2937 N N . PRO A 1 395 ? 13.958 -5.359 -51.629 1.00 46.75 395 PRO A N 1
ATOM 2938 C CA . PRO A 1 395 ? 14.350 -6.526 -50.845 1.00 46.75 395 PRO A CA 1
ATOM 2939 C C . PRO A 1 395 ? 15.374 -6.179 -49.751 1.00 46.75 395 PRO A C 1
ATOM 2941 O O . PRO A 1 395 ? 15.274 -6.699 -48.641 1.00 46.75 395 PRO A O 1
ATOM 2944 N N . GLY A 1 396 ? 16.284 -5.228 -50.005 1.00 50.59 396 GLY A N 1
ATOM 2945 C CA . GLY A 1 396 ? 17.270 -4.762 -49.019 1.00 50.59 396 GLY A CA 1
ATOM 2946 C C . GLY A 1 396 ? 16.682 -3.885 -47.908 1.00 50.59 396 GLY A C 1
ATOM 2947 O O . GLY A 1 396 ? 17.276 -3.760 -46.840 1.00 50.59 396 GLY A O 1
ATOM 2948 N N . GLN A 1 397 ? 15.504 -3.299 -48.140 1.00 45.41 397 GLN A N 1
ATOM 2949 C CA . GLN A 1 397 ? 14.851 -2.370 -47.215 1.00 45.41 397 GLN A CA 1
ATOM 2950 C C . GLN A 1 397 ? 13.840 -3.060 -46.280 1.00 45.41 397 GLN A C 1
ATOM 2952 O O . GLN A 1 397 ? 13.591 -2.568 -45.181 1.00 45.41 397 GLN A O 1
ATOM 2957 N N . PHE A 1 398 ? 13.284 -4.207 -46.696 1.00 41.53 398 PHE A N 1
ATOM 2958 C CA . PHE A 1 398 ? 12.235 -4.932 -45.960 1.00 41.53 398 PHE A CA 1
ATOM 2959 C C . PHE A 1 398 ? 12.511 -6.435 -45.748 1.00 41.53 398 PHE A C 1
ATOM 2961 O O . PHE A 1 398 ? 11.656 -7.130 -45.204 1.00 41.53 398 PHE A O 1
ATOM 2968 N N . GLY A 1 399 ? 13.678 -6.954 -46.157 1.00 41.16 399 GLY A N 1
ATOM 2969 C CA . GLY A 1 399 ? 14.105 -8.332 -45.867 1.00 41.16 399 GLY A CA 1
ATOM 2970 C C . GLY A 1 399 ? 13.440 -9.427 -46.713 1.00 41.16 399 GLY A C 1
ATOM 2971 O O . GLY A 1 399 ? 13.366 -10.573 -46.279 1.00 41.16 399 GLY A O 1
ATOM 2972 N N . PHE A 1 400 ? 12.936 -9.096 -47.905 1.00 43.91 400 PHE A N 1
ATOM 2973 C CA . PHE A 1 400 ? 12.427 -10.078 -48.876 1.00 43.91 400 PHE A CA 1
ATOM 2974 C C . PHE A 1 400 ? 13.550 -10.521 -49.827 1.0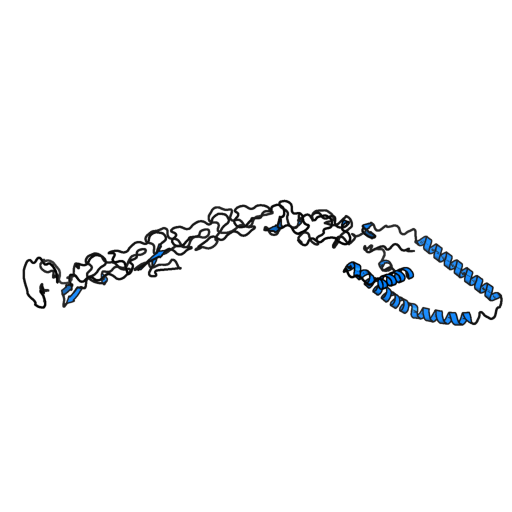0 43.91 400 PHE A C 1
ATOM 2976 O O . PHE A 1 400 ? 14.338 -9.685 -50.234 1.00 43.91 400 PHE A O 1
ATOM 2983 N N . GLU A 1 401 ? 13.622 -11.786 -50.254 1.00 48.81 401 GLU A N 1
ATOM 2984 C CA . GLU A 1 401 ? 14.569 -12.235 -51.299 1.00 48.81 401 GLU A CA 1
ATOM 2985 C C . GLU A 1 401 ? 13.834 -12.562 -52.609 1.00 48.81 401 GLU A C 1
ATOM 2987 O O . GLU A 1 401 ? 12.888 -13.354 -52.623 1.00 48.81 401 GLU A O 1
ATOM 2992 N N . TYR A 1 402 ? 14.265 -11.973 -53.733 1.00 48.72 402 TYR A N 1
ATOM 2993 C CA . TYR A 1 402 ? 13.742 -12.329 -55.060 1.00 48.72 402 TYR A CA 1
ATOM 2994 C C . TYR A 1 402 ? 14.487 -13.526 -55.675 1.00 48.72 402 TYR A C 1
ATOM 2996 O O . TYR A 1 402 ? 15.687 -13.686 -55.450 1.00 48.72 402 TYR A O 1
ATOM 3004 N N . PRO A 1 403 ? 13.829 -14.324 -56.541 1.00 54.81 403 PRO A N 1
ATOM 3005 C CA . PRO A 1 403 ? 14.477 -15.412 -57.276 1.00 54.81 403 PRO A CA 1
ATOM 3006 C C . PRO A 1 403 ? 15.663 -14.938 -58.141 1.00 54.81 403 PRO A C 1
ATOM 3008 O O . PRO A 1 403 ? 15.546 -13.948 -58.866 1.00 54.81 403 PRO A O 1
ATOM 3011 N N . GLU A 1 404 ? 16.771 -15.694 -58.159 1.00 51.19 404 GLU A N 1
ATOM 3012 C CA . GLU A 1 404 ? 18.036 -15.342 -58.848 1.00 51.19 404 GLU A CA 1
ATOM 3013 C C . GLU A 1 404 ? 17.899 -14.983 -60.338 1.00 51.19 404 GLU A C 1
ATOM 3015 O O . GLU A 1 404 ? 18.698 -14.225 -60.893 1.00 51.19 404 GLU A O 1
ATOM 3020 N N . ALA A 1 405 ? 16.904 -15.545 -61.025 1.00 50.25 405 ALA A N 1
ATOM 3021 C CA . ALA A 1 405 ? 16.663 -15.244 -62.432 1.00 50.25 405 ALA A CA 1
ATOM 3022 C C . ALA A 1 405 ? 16.255 -13.774 -62.637 1.00 50.25 405 ALA A C 1
ATOM 3024 O O . ALA A 1 405 ? 16.636 -13.162 -63.634 1.00 50.25 405 ALA A O 1
ATOM 3025 N N . TYR A 1 406 ? 15.518 -13.201 -61.682 1.00 47.19 406 TYR A N 1
ATOM 3026 C CA . TYR A 1 406 ? 15.033 -11.826 -61.743 1.00 47.19 406 TYR A CA 1
ATOM 3027 C C . TYR A 1 406 ? 16.157 -10.818 -61.471 1.00 47.19 406 TYR A C 1
ATOM 3029 O O . TYR A 1 406 ? 16.341 -9.872 -62.237 1.00 47.19 406 TYR A O 1
ATOM 3037 N N . THR A 1 407 ? 16.980 -11.064 -60.447 1.00 55.00 407 THR A N 1
ATOM 3038 C CA . THR A 1 407 ? 18.134 -10.211 -60.109 1.00 55.00 407 THR A CA 1
ATOM 3039 C C . THR A 1 407 ? 19.184 -10.196 -61.219 1.00 55.00 407 THR A C 1
ATOM 3041 O O . THR A 1 407 ? 19.768 -9.153 -61.509 1.00 55.00 407 THR A O 1
ATOM 3044 N N . ARG A 1 408 ? 19.376 -11.324 -61.915 1.00 52.09 408 ARG A N 1
ATOM 3045 C CA . ARG A 1 408 ? 20.278 -11.413 -63.071 1.00 52.09 408 ARG A CA 1
ATOM 3046 C C . ARG A 1 408 ? 19.810 -10.552 -64.246 1.00 52.09 408 ARG A C 1
ATOM 3048 O O . ARG A 1 408 ? 20.616 -9.839 -64.830 1.00 52.09 408 ARG A O 1
ATOM 3055 N N . VAL A 1 409 ? 18.516 -10.581 -64.569 1.00 49.34 409 VAL A N 1
ATOM 3056 C CA . VAL A 1 409 ? 17.948 -9.778 -65.667 1.00 49.34 409 VAL A CA 1
ATOM 3057 C C . VAL A 1 409 ? 17.985 -8.282 -65.342 1.00 49.34 409 VAL A C 1
ATOM 3059 O O . VAL A 1 409 ? 18.351 -7.485 -66.204 1.00 49.34 409 VAL A O 1
ATOM 3062 N N . ALA A 1 410 ? 17.681 -7.897 -64.099 1.00 52.34 410 ALA A N 1
ATOM 3063 C CA . ALA A 1 410 ? 17.763 -6.504 -63.657 1.00 52.34 410 ALA A CA 1
ATOM 3064 C C . ALA A 1 410 ? 19.198 -5.944 -63.749 1.00 52.34 410 ALA A C 1
ATOM 3066 O O . ALA A 1 410 ? 19.396 -4.830 -64.234 1.00 52.34 410 ALA A O 1
ATOM 3067 N N . LYS A 1 411 ? 20.203 -6.747 -63.369 1.00 52.03 411 LYS A N 1
ATOM 3068 C CA . LYS A 1 411 ? 21.630 -6.386 -63.419 1.00 52.03 411 LYS A CA 1
ATOM 3069 C C . LYS A 1 411 ? 22.175 -6.245 -64.846 1.00 52.03 411 LYS A C 1
ATOM 3071 O O . LYS A 1 411 ? 22.997 -5.373 -65.117 1.00 52.03 411 LYS A O 1
ATOM 3076 N N . GLU A 1 412 ? 21.712 -7.078 -65.774 1.00 52.12 412 GLU A N 1
ATOM 3077 C CA . GLU A 1 412 ? 22.068 -6.944 -67.194 1.00 52.12 412 GLU A CA 1
ATOM 3078 C C . GLU A 1 412 ? 21.439 -5.684 -67.812 1.00 52.12 412 GLU A C 1
ATOM 3080 O O . GLU A 1 412 ? 22.098 -4.945 -68.542 1.00 52.12 412 GLU A O 1
ATOM 3085 N N . LEU A 1 413 ? 20.186 -5.371 -67.464 1.00 44.22 413 LEU A N 1
ATOM 3086 C CA . LEU A 1 413 ? 19.501 -4.170 -67.951 1.00 44.22 413 LEU A CA 1
ATOM 3087 C C . LEU A 1 413 ? 20.106 -2.867 -67.402 1.00 44.22 413 LEU A C 1
ATOM 3089 O O . LEU A 1 413 ? 20.202 -1.892 -68.150 1.00 44.22 413 LEU A O 1
ATOM 3093 N N . SER A 1 414 ? 20.563 -2.836 -66.144 1.00 48.78 414 SER A N 1
ATOM 3094 C CA . SER A 1 414 ? 21.236 -1.658 -65.573 1.00 48.78 414 SER A CA 1
ATOM 3095 C C . SER A 1 414 ? 22.585 -1.371 -66.242 1.00 48.78 414 SER A C 1
ATOM 3097 O O . SER A 1 414 ? 22.930 -0.209 -66.458 1.00 48.78 414 SER A O 1
ATOM 3099 N N . ASN A 1 415 ? 23.320 -2.419 -66.629 1.00 47.50 415 ASN A N 1
ATOM 3100 C CA . ASN A 1 415 ? 24.616 -2.300 -67.301 1.00 47.50 415 ASN A CA 1
ATOM 3101 C C . ASN A 1 415 ? 24.502 -1.800 -68.749 1.00 47.50 415 ASN A C 1
ATOM 3103 O O . ASN A 1 415 ? 25.407 -1.124 -69.232 1.00 47.50 415 ASN A O 1
ATOM 3107 N N . ILE A 1 416 ? 23.402 -2.107 -69.444 1.00 42.44 416 ILE A N 1
ATOM 3108 C CA . ILE A 1 416 ? 23.205 -1.721 -70.851 1.00 42.44 416 ILE A CA 1
ATOM 3109 C C . ILE A 1 416 ? 22.867 -0.228 -71.004 1.00 42.44 416 ILE A C 1
ATOM 3111 O O . ILE A 1 416 ? 23.243 0.375 -72.008 1.00 42.44 416 ILE A O 1
ATOM 3115 N N . PHE A 1 417 ? 22.165 0.378 -70.040 1.00 41.19 417 PHE A N 1
ATOM 3116 C CA . PHE A 1 417 ? 21.593 1.723 -70.208 1.00 41.19 417 PHE A CA 1
ATOM 3117 C C . PHE A 1 417 ? 22.190 2.828 -69.326 1.00 41.19 417 PHE A C 1
ATOM 3119 O O . PHE A 1 417 ? 21.786 3.977 -69.496 1.00 41.19 417 PHE A O 1
ATOM 3126 N N . SER A 1 418 ? 23.109 2.514 -68.402 1.00 43.78 418 SER A N 1
ATOM 3127 C CA . SER A 1 418 ? 23.818 3.488 -67.543 1.00 43.78 418 SER A CA 1
ATOM 3128 C C . SER A 1 418 ? 22.930 4.612 -66.962 1.00 43.78 418 SER A C 1
ATOM 3130 O O . SER A 1 418 ? 23.341 5.769 -66.895 1.00 43.78 418 SER A O 1
ATOM 3132 N N . LEU A 1 419 ? 21.684 4.303 -66.588 1.00 42.28 419 LEU A N 1
ATOM 3133 C CA . LEU A 1 419 ? 20.704 5.269 -66.077 1.00 42.28 419 LEU A CA 1
ATOM 3134 C C . LEU A 1 419 ? 20.633 5.164 -64.548 1.00 42.28 419 LEU A C 1
ATOM 3136 O O . LEU A 1 419 ? 20.086 4.198 -64.020 1.00 42.28 419 LEU A O 1
ATOM 3140 N N . SER A 1 420 ? 21.174 6.164 -63.845 1.00 42.16 420 SER A N 1
ATOM 3141 C CA . SER A 1 420 ? 21.088 6.301 -62.382 1.00 42.16 420 SER A CA 1
ATOM 3142 C C . SER A 1 420 ? 20.093 7.397 -61.994 1.00 42.16 420 SER A C 1
ATOM 3144 O O . SER A 1 420 ? 20.126 8.494 -62.557 1.00 42.16 420 SER A O 1
ATOM 3146 N N . PHE A 1 421 ? 19.240 7.126 -61.003 1.00 40.03 421 PHE A N 1
ATOM 3147 C CA . PHE A 1 421 ? 18.281 8.077 -60.423 1.00 40.03 421 PHE A CA 1
ATOM 3148 C C . PHE A 1 421 ? 18.940 9.398 -59.969 1.00 40.03 421 PHE A C 1
ATOM 3150 O O . PHE A 1 421 ? 18.353 10.468 -60.112 1.00 40.03 421 PHE A O 1
ATOM 3157 N N . MET A 1 422 ? 20.200 9.349 -59.525 1.00 39.41 422 MET A N 1
ATOM 3158 C CA . MET A 1 422 ? 20.975 10.519 -59.085 1.00 39.41 422 MET A CA 1
ATOM 3159 C C . MET A 1 422 ? 21.322 11.501 -60.215 1.00 39.41 422 MET A C 1
ATOM 3161 O O . MET A 1 422 ? 21.585 12.666 -59.949 1.00 39.41 422 MET A O 1
ATOM 3165 N N . SER A 1 423 ? 21.249 11.085 -61.485 1.00 41.44 423 SER A N 1
ATOM 3166 C CA . SER A 1 423 ? 21.423 12.002 -62.628 1.00 41.44 423 SER A CA 1
ATOM 3167 C C . SER A 1 423 ? 20.231 12.952 -62.851 1.00 41.44 423 SER A C 1
ATOM 3169 O O . SER A 1 423 ? 20.300 13.845 -63.694 1.00 41.44 423 SER A O 1
ATOM 3171 N N . LEU A 1 424 ? 19.138 12.770 -62.098 1.00 41.31 424 LEU A N 1
ATOM 3172 C CA . LEU A 1 424 ? 17.920 13.587 -62.132 1.00 41.31 424 LEU A CA 1
ATOM 3173 C C . LEU A 1 424 ? 17.737 14.461 -60.879 1.00 41.31 424 LEU A C 1
ATOM 3175 O O . LEU A 1 424 ? 16.792 15.249 -60.831 1.00 41.31 424 LEU A O 1
ATOM 3179 N N . VAL A 1 425 ? 18.621 14.347 -59.882 1.00 35.88 425 VAL A N 1
ATOM 3180 C CA . VAL A 1 425 ? 18.620 15.196 -58.683 1.00 35.88 425 VAL A CA 1
ATOM 3181 C C . VAL A 1 425 ? 19.664 16.299 -58.896 1.00 35.88 425 VAL A C 1
ATOM 3183 O O . VAL A 1 425 ? 20.792 15.984 -59.277 1.00 35.88 425 VAL A O 1
ATOM 3186 N N . PRO A 1 426 ? 19.326 17.592 -58.724 1.00 33.53 426 PRO A N 1
ATOM 3187 C CA . PRO A 1 426 ? 20.295 18.672 -58.889 1.00 33.53 426 PRO A CA 1
ATOM 3188 C C . PRO A 1 426 ? 21.517 18.448 -57.987 1.00 33.53 426 PRO A C 1
ATOM 3190 O O . PRO A 1 426 ? 21.377 18.021 -56.841 1.00 33.53 426 PRO A O 1
ATOM 3193 N N . ALA A 1 427 ? 22.704 18.769 -58.511 1.00 42.69 427 ALA A N 1
ATOM 3194 C CA . ALA A 1 427 ? 24.026 18.523 -57.915 1.00 42.69 427 ALA A CA 1
ATOM 3195 C C . ALA A 1 427 ? 24.257 19.152 -56.521 1.00 42.69 427 ALA A C 1
ATOM 3197 O O . ALA A 1 427 ? 25.318 18.985 -55.930 1.00 42.69 427 ALA A O 1
ATOM 3198 N N . GLU A 1 428 ? 23.270 19.864 -55.982 1.00 40.16 428 GLU A N 1
ATOM 3199 C CA . GLU A 1 428 ? 23.327 20.554 -54.695 1.00 40.16 428 GLU A CA 1
ATOM 3200 C C . GLU A 1 428 ? 22.914 19.667 -53.510 1.00 40.16 428 GLU A C 1
ATOM 3202 O O . GLU A 1 428 ? 23.058 20.083 -52.361 1.00 40.16 428 GLU A O 1
ATOM 3207 N N . VAL A 1 429 ? 22.424 18.440 -53.747 1.00 41.78 429 VAL A N 1
ATOM 3208 C CA . VAL A 1 429 ? 21.985 17.551 -52.661 1.00 41.78 429 VAL A CA 1
ATOM 3209 C C . VAL A 1 429 ? 22.639 16.171 -52.757 1.00 41.78 429 VAL A C 1
ATOM 3211 O O . VAL A 1 429 ? 22.101 15.237 -53.346 1.00 41.78 429 VAL A O 1
ATOM 3214 N N . CYS A 1 430 ? 23.804 16.030 -52.120 1.00 47.72 430 CYS A N 1
ATOM 3215 C CA . CYS A 1 430 ? 24.396 14.728 -51.816 1.00 47.72 430 CYS A CA 1
ATOM 3216 C C . CYS A 1 430 ? 23.536 14.063 -50.718 1.00 47.72 430 CYS A C 1
ATOM 3218 O O . CYS A 1 430 ? 23.715 14.339 -49.533 1.00 47.72 430 CYS A O 1
ATOM 3220 N N . MET A 1 431 ? 22.533 13.266 -51.104 1.00 41.75 431 MET A N 1
ATOM 3221 C CA . MET A 1 431 ? 21.825 12.369 -50.182 1.00 41.75 431 MET A CA 1
ATOM 3222 C C . MET A 1 431 ? 22.405 10.966 -50.333 1.00 41.75 431 MET A C 1
ATOM 3224 O O . MET A 1 431 ? 22.438 10.424 -51.438 1.00 41.75 431 MET A O 1
ATOM 3228 N N . GLY A 1 432 ? 22.896 10.401 -49.232 1.00 44.59 432 GLY A N 1
ATOM 3229 C CA . GLY A 1 432 ? 23.579 9.115 -49.220 1.00 44.59 432 GLY A CA 1
ATOM 3230 C C . GLY A 1 432 ? 22.646 7.944 -49.519 1.00 44.59 432 GLY A C 1
ATOM 3231 O O . GLY A 1 432 ? 22.033 7.393 -48.611 1.00 44.59 432 GLY A O 1
ATOM 3232 N N . TYR A 1 433 ? 22.603 7.515 -50.779 1.00 41.44 433 TYR A N 1
ATOM 3233 C CA . TYR A 1 433 ? 22.346 6.119 -51.123 1.00 41.44 433 TYR A CA 1
ATOM 3234 C C . TYR A 1 433 ? 23.184 5.745 -52.353 1.00 41.44 433 TYR A C 1
ATOM 3236 O O . TYR A 1 433 ? 22.999 6.305 -53.429 1.00 41.44 433 TYR A O 1
ATOM 3244 N N . GLU A 1 434 ? 24.172 4.883 -52.101 1.00 37.31 434 GLU A N 1
ATOM 3245 C CA . GLU A 1 434 ? 25.087 4.178 -53.014 1.00 37.31 434 GLU A CA 1
ATOM 3246 C C . GLU A 1 434 ? 25.587 4.916 -54.275 1.00 37.31 434 GLU A C 1
ATOM 3248 O O . GLU A 1 434 ? 24.906 5.020 -55.296 1.00 37.31 434 GLU A O 1
ATOM 3253 N N . ARG A 1 435 ? 26.878 5.290 -54.286 1.00 33.34 435 ARG A N 1
ATOM 3254 C CA . ARG A 1 435 ? 27.607 5.475 -55.554 1.00 33.34 435 ARG A CA 1
ATOM 3255 C C . ARG A 1 435 ? 28.048 4.113 -56.082 1.00 33.34 435 ARG A C 1
ATOM 3257 O O . ARG A 1 435 ? 29.167 3.671 -55.836 1.00 33.34 435 ARG A O 1
ATOM 3264 N N . HIS A 1 436 ? 27.219 3.474 -56.904 1.00 33.22 436 HIS A N 1
ATOM 3265 C CA . HIS A 1 436 ? 27.745 2.426 -57.770 1.00 33.22 436 HIS A CA 1
ATOM 3266 C C . HIS A 1 436 ? 28.670 3.040 -58.828 1.00 33.22 436 HIS A C 1
ATOM 3268 O O . HIS A 1 436 ? 28.278 3.817 -59.697 1.00 33.22 436 HIS A O 1
ATOM 3274 N N . LYS A 1 437 ? 29.939 2.665 -58.688 1.00 33.53 437 LYS A N 1
ATOM 3275 C CA . LYS A 1 437 ? 31.117 2.987 -59.487 1.00 33.53 437 LYS A CA 1
ATOM 3276 C C . LYS A 1 437 ? 30.953 2.564 -60.952 1.00 33.53 437 LYS A C 1
ATOM 3278 O O . LYS A 1 437 ? 31.567 1.599 -61.386 1.00 33.53 437 LYS A O 1
ATOM 3283 N N . TYR A 1 438 ? 30.161 3.296 -61.730 1.00 27.78 438 TYR A N 1
ATOM 3284 C CA . TYR A 1 438 ? 30.221 3.242 -63.187 1.00 27.78 438 TYR A CA 1
ATOM 3285 C C . TYR A 1 438 ? 30.205 4.645 -63.773 1.00 27.78 438 TYR A C 1
ATOM 3287 O O . TYR A 1 438 ? 29.204 5.350 -63.741 1.00 27.78 438 TYR A O 1
ATOM 3295 N N . MET A 1 439 ? 31.394 5.000 -64.266 1.00 34.47 439 MET A N 1
ATOM 3296 C CA . MET A 1 439 ? 31.684 5.924 -65.357 1.00 34.47 439 MET A CA 1
ATOM 3297 C C . MET A 1 439 ? 30.577 6.934 -65.657 1.00 34.47 439 MET A C 1
ATOM 3299 O O . MET A 1 439 ? 29.682 6.692 -66.462 1.00 34.47 439 MET A O 1
ATOM 3303 N N . ILE A 1 440 ? 30.727 8.105 -65.056 1.00 24.42 440 ILE A N 1
ATOM 3304 C CA . ILE A 1 440 ? 30.217 9.348 -65.610 1.00 24.42 440 ILE A CA 1
ATOM 3305 C C . ILE A 1 440 ? 31.479 10.091 -66.076 1.00 24.42 440 ILE A C 1
ATOM 3307 O O . ILE A 1 440 ? 32.394 10.324 -65.291 1.00 24.42 440 ILE A O 1
ATOM 3311 N N . HIS A 1 441 ? 31.678 10.132 -67.394 1.00 32.12 441 HIS A N 1
ATOM 3312 C CA . HIS A 1 441 ? 31.217 11.238 -68.227 1.00 32.12 441 HIS A CA 1
ATOM 3313 C C . HIS A 1 441 ? 32.238 12.351 -68.090 1.00 32.12 441 HIS A C 1
ATOM 3315 O O . HIS A 1 441 ? 32.051 13.203 -67.206 1.00 32.12 441 HIS A O 1
#